Protein AF-A0A7U9N5Y5-F1 (afdb_monomer)

pLDDT: mean 90.61, std 17.22, range [22.59, 98.94]

Sequence (592 aa):
MSGLFRRDKYIHVKGASEEEKTSDKLKIISRLTEKKAGKREEKTEDKQVFVCPDCGRELSKADVVVNHYICTVCGSYFRIRTKNRIRMICDKGTFLPWFEEVESANPLNFPGYEEKLSDVKEKTGLHEGVSVGVGEICGEKVCIGVCDSRFLMGSMGHVVGEKIALAVERATKERLPVILFCCSGGARMQEGIISLMQMAKTSAALKRHSDAGLLYVTVLTDPTTGGVTASFAMLGDIILAEPGALIGFAGPRVIEQTIGQKLPKGFQRAEFQVEHGFADRVVERDELKNVLYQILKSHRISAENENFSQFTEEIKKFDPSELDKERQAKTALKSAWEKVKEARSINRPSALTYIDFIFDEFIEFHGDRGSGDDKAVVGGIAWLYGQPVTVIGIQKGNDADECAMRNYGMASPEGYRKALRLMKQAEKFHRPVICFINTSGAYPGMEAEEKGQGEAIARNLFEMSALTVPVLSIVIGEGGSGGALGLAVSNEVWMLENSTYSILSPEGFASILWKDGKRAQEAAEVMGITAEDLKRLSVIETIVPEYGSADASTVEDIAGFMKEHMVAFLRKFDGMDGAAIAQDRYERFRKY

Solvent-accessible surface area (backbone atoms only — not comparable to full-atom values): 30628 Å² total; per-residue (Å²): 134,86,75,82,87,86,86,82,92,85,87,91,88,91,83,88,62,75,69,57,62,54,53,51,52,53,52,50,54,51,53,56,54,57,70,70,68,70,81,79,81,87,72,94,66,83,84,52,74,39,68,40,90,86,79,65,48,79,37,54,45,68,56,28,59,76,48,64,40,29,40,94,82,81,64,48,71,56,85,67,55,56,72,57,50,47,63,68,47,31,40,91,90,47,65,45,79,48,74,80,83,67,72,84,80,68,86,63,69,44,85,67,48,67,60,52,50,52,53,40,27,68,77,64,76,41,93,55,28,45,51,35,26,42,23,20,37,93,79,45,65,30,30,39,34,36,36,22,49,82,36,75,34,13,27,32,26,55,55,44,23,48,51,51,24,54,48,40,46,50,21,46,77,69,71,32,35,37,39,36,38,34,20,15,73,9,57,24,69,71,43,43,70,53,13,56,52,23,34,59,49,29,39,53,29,49,49,55,27,47,75,71,52,46,55,37,36,20,36,40,30,65,40,23,17,27,50,45,43,75,22,61,51,68,67,31,83,44,27,36,20,31,69,74,14,41,43,39,57,70,57,70,69,60,50,29,69,72,73,73,48,85,76,64,89,62,68,42,17,29,64,42,33,27,58,41,3,68,21,28,38,72,43,55,74,84,51,40,45,57,54,52,36,53,54,50,52,41,51,52,54,26,70,72,45,87,43,64,59,72,53,76,44,84,81,68,82,65,74,82,49,72,68,38,53,48,35,41,72,69,45,73,89,71,53,51,45,54,24,50,56,50,26,65,36,53,66,32,66,39,30,66,56,50,45,66,69,52,36,44,82,70,44,71,50,37,25,37,68,78,72,19,38,36,60,10,40,46,34,32,45,29,23,50,47,68,28,54,30,29,39,37,21,24,28,22,41,68,48,75,66,48,15,61,68,11,51,51,9,24,34,44,27,37,17,40,39,24,51,44,51,53,51,52,51,21,44,58,42,55,20,40,37,42,30,32,32,25,14,74,20,48,42,92,44,73,68,22,57,78,66,33,33,70,56,30,34,52,49,26,44,56,53,42,46,63,37,48,38,60,30,42,17,31,29,61,13,26,24,10,28,66,42,30,45,41,61,49,57,33,65,38,33,33,24,27,52,48,15,33,48,35,83,56,52,34,42,56,48,14,35,68,77,70,70,36,45,87,43,20,58,66,33,30,65,72,67,54,28,37,34,66,44,26,42,74,70,62,72,31,77,43,72,41,67,33,49,66,50,61,26,90,92,28,46,67,60,38,29,36,52,50,50,43,50,50,53,56,56,31,51,70,51,44,83,55,52,40,65,54,46,13,46,55,27,45,54,66,63,68,78,113

Radius of gyration: 28.2 Å; Cα contacts (8 Å, |Δi|>4): 1177; chains: 1; bounding box: 76×89×84 Å

Foldseek 3Di:
DDDDDDDDDDDDDDDDDPVVVVVVVVVVVVVVVVVVPPDDDDDDDDQDWDADPPPRDIDGPVVCLVQLNAPPPPRDHDFDAPVSLCVLAFDPPFWDWPDLVDADDQQPPQPCVVVLQVVLCVVRVGRAQKIWTWGAQVNAIAIEMEGHCSHVFSAQALVSLVSLLVSLQVCLVVLHAYEYEATHPEHDPSRPVRSLVSQVSNQVSVVSSLVSLHFYEYEQAAEHEASRLVHDQQSGLAHEYEFFHQYYHDDQVVVCVVVVDHDDPCPRGRVNCQFFASHFYHDYSNCVSVVVVVVSLQLVLLQPDLAAQPFPADDDAADDDPLLVVLLVPFDDDFLVRLQVQLLDLQFDFQVLLCVLAWAPFDWTAHLNPTGGQLQKIWDWTAQNNHIATEIGRGCHNDDVSNVSNVSSADALTNLSVVVSSLVSCLSRQHEYEYEDRDLYHDPDPVSVVVPVVNSLVVLLVSLLQRLHAYEYEHRGEAHASRNVSRHLGLFYEYEQSHWHANHQLLVCCCPVVVDSVCSSVSSNPRLTGRVSCVVVVVGDYYQYQSNHRGPVRSNSSSSSVSNVVSVSRVVCTPPGSRVRSVSSNVSVVVD

Structure (mmCIF, N/CA/C/O backbone):
data_AF-A0A7U9N5Y5-F1
#
_entry.id   AF-A0A7U9N5Y5-F1
#
loop_
_atom_site.group_PDB
_atom_site.id
_atom_site.type_symbol
_atom_site.label_atom_id
_atom_site.label_alt_id
_atom_site.label_comp_id
_atom_site.label_asym_id
_atom_site.label_entity_id
_atom_site.label_seq_id
_atom_site.pdbx_PDB_ins_code
_atom_site.Cartn_x
_atom_site.Cartn_y
_atom_site.Cartn_z
_atom_site.occupancy
_atom_site.B_iso_or_equiv
_atom_site.auth_seq_id
_atom_site.auth_comp_id
_atom_site.auth_asym_id
_atom_site.auth_atom_id
_atom_site.pdbx_PDB_model_num
ATOM 1 N N . MET A 1 1 ? 15.002 67.380 -23.972 1.00 31.03 1 MET A N 1
ATOM 2 C CA . MET A 1 1 ? 15.871 67.216 -25.157 1.00 31.03 1 MET A CA 1
ATOM 3 C C . MET A 1 1 ? 16.507 65.849 -25.021 1.00 31.03 1 MET A C 1
ATOM 5 O O . MET A 1 1 ? 17.244 65.632 -24.078 1.00 31.03 1 MET A O 1
ATOM 9 N N . SER A 1 2 ? 15.891 64.848 -25.647 1.00 26.64 2 SER A N 1
ATOM 10 C CA . SER A 1 2 ? 16.194 64.393 -27.020 1.00 26.64 2 SER A CA 1
ATOM 11 C C . SER A 1 2 ? 17.309 63.352 -26.965 1.00 26.64 2 SER A C 1
ATOM 13 O O . SER A 1 2 ? 18.376 63.634 -26.450 1.00 26.64 2 SER A O 1
ATOM 15 N N . GLY A 1 3 ? 17.154 62.151 -27.481 1.00 25.88 3 GLY A N 1
ATOM 16 C CA . GLY A 1 3 ? 16.090 61.582 -28.287 1.00 25.88 3 GLY A CA 1
ATOM 17 C C . GLY A 1 3 ? 16.458 60.113 -28.456 1.00 25.88 3 GLY A C 1
ATOM 18 O O . GLY A 1 3 ? 17.630 59.761 -28.468 1.00 25.88 3 GLY A O 1
ATOM 19 N N . LEU A 1 4 ? 15.474 59.233 -28.343 1.00 24.41 4 LEU A N 1
ATOM 20 C CA . LEU A 1 4 ? 14.798 58.684 -29.515 1.00 24.41 4 LEU A CA 1
ATOM 21 C C . LEU A 1 4 ? 15.747 57.830 -30.361 1.00 24.41 4 LEU A C 1
ATOM 23 O O . LEU A 1 4 ? 16.574 58.349 -31.094 1.00 24.41 4 LEU A O 1
ATOM 27 N N . PHE A 1 5 ? 15.726 56.516 -30.149 1.00 28.12 5 PHE A N 1
ATOM 28 C CA . PHE A 1 5 ? 14.725 55.577 -30.683 1.00 28.12 5 PHE A CA 1
ATOM 29 C C . PHE A 1 5 ? 14.812 55.422 -32.198 1.00 28.12 5 PHE A C 1
ATOM 31 O O . PHE A 1 5 ? 14.856 56.416 -32.918 1.00 28.12 5 PHE A O 1
ATOM 38 N N . ARG A 1 6 ? 14.558 54.165 -32.596 1.00 29.00 6 ARG A N 1
ATOM 39 C CA . ARG A 1 6 ? 13.823 53.679 -33.781 1.00 29.00 6 ARG A CA 1
ATOM 40 C C . ARG A 1 6 ? 14.705 52.768 -34.638 1.00 29.00 6 ARG A C 1
ATOM 42 O O . ARG A 1 6 ? 15.821 53.143 -34.944 1.00 29.00 6 ARG A O 1
ATOM 49 N N . ARG A 1 7 ? 14.276 51.590 -35.097 1.00 25.89 7 ARG A N 1
ATOM 50 C CA . ARG A 1 7 ? 12.953 50.936 -35.279 1.00 25.89 7 ARG A CA 1
ATOM 51 C C . ARG A 1 7 ? 13.282 49.581 -35.975 1.00 25.89 7 ARG A C 1
ATOM 53 O O . ARG A 1 7 ? 14.352 49.497 -36.560 1.00 25.89 7 ARG A O 1
ATOM 60 N N . ASP A 1 8 ? 12.499 48.506 -36.031 1.00 25.14 8 ASP A N 1
ATOM 61 C CA . ASP A 1 8 ? 11.053 48.292 -35.931 1.00 25.14 8 ASP A CA 1
ATOM 62 C C . ASP A 1 8 ? 10.753 46.768 -36.085 1.00 25.14 8 ASP A C 1
ATOM 64 O O . ASP A 1 8 ? 11.479 46.113 -36.829 1.00 25.14 8 ASP A O 1
ATOM 68 N N . LYS A 1 9 ? 9.598 46.305 -35.545 1.00 22.59 9 LYS A N 1
ATOM 69 C CA . LYS A 1 9 ? 8.638 45.306 -36.129 1.00 22.59 9 LYS A CA 1
ATOM 70 C C . LYS A 1 9 ? 8.972 43.782 -36.071 1.00 22.59 9 LYS A C 1
ATOM 72 O O . LYS A 1 9 ? 10.044 43.407 -36.507 1.00 22.59 9 LYS A O 1
ATOM 77 N N . TYR A 1 10 ? 8.134 42.804 -35.645 1.00 24.23 10 TYR A N 1
ATOM 78 C CA . TYR A 1 10 ? 6.690 42.661 -35.302 1.00 24.23 10 TYR A CA 1
ATOM 79 C C . TYR A 1 10 ? 6.375 41.356 -34.458 1.00 24.23 10 TYR A C 1
ATOM 81 O O . TYR A 1 10 ? 6.919 40.311 -34.785 1.00 24.23 10 TYR A O 1
ATOM 89 N N . ILE A 1 11 ? 5.449 41.452 -33.459 1.00 23.39 11 ILE A N 1
ATOM 90 C CA . ILE A 1 11 ? 4.233 40.624 -33.059 1.00 23.39 11 ILE A CA 1
ATOM 91 C C . ILE A 1 11 ? 4.366 39.131 -32.582 1.00 23.39 11 ILE A C 1
ATOM 93 O O . ILE A 1 11 ? 4.711 38.283 -33.388 1.00 23.39 11 ILE A O 1
ATOM 97 N N . HIS A 1 12 ? 4.205 38.788 -31.270 1.00 27.28 12 HIS A N 1
ATOM 98 C CA . HIS A 1 12 ? 3.049 38.276 -30.424 1.00 27.28 12 HIS A CA 1
ATOM 99 C C . HIS A 1 12 ? 2.555 36.813 -30.671 1.00 27.28 12 HIS A C 1
ATOM 101 O O . HIS A 1 12 ? 2.405 36.445 -31.823 1.00 27.28 12 HIS A O 1
ATOM 107 N N . VAL A 1 13 ? 2.310 35.926 -29.664 1.00 24.86 13 VAL A N 1
ATOM 108 C CA . VAL A 1 13 ? 1.155 35.866 -28.706 1.00 24.86 13 VAL A CA 1
ATOM 109 C C . VAL A 1 13 ? 1.440 35.117 -27.361 1.00 24.86 13 VAL A C 1
ATOM 111 O O . VAL A 1 13 ? 1.801 33.950 -27.350 1.00 24.86 13 VAL A O 1
ATOM 114 N N . LYS A 1 14 ? 1.190 35.838 -26.250 1.00 25.45 14 LYS A N 1
ATOM 115 C CA . LYS A 1 14 ? 0.635 35.554 -24.889 1.00 25.45 14 LYS A CA 1
ATOM 116 C C . LYS A 1 14 ? 0.456 34.127 -24.294 1.00 25.45 14 LYS A C 1
ATOM 118 O O . LYS A 1 14 ? -0.315 33.333 -24.816 1.00 25.45 14 LYS A O 1
ATOM 123 N N . GLY A 1 15 ? 0.928 33.957 -23.045 1.00 28.14 15 GLY A N 1
ATOM 124 C CA . GLY A 1 15 ? 0.416 33.020 -22.022 1.00 28.14 15 GLY A CA 1
ATOM 125 C C . GLY A 1 15 ? 0.252 33.731 -20.661 1.00 28.14 15 GLY A C 1
ATOM 126 O O . GLY A 1 15 ? 1.100 34.544 -20.299 1.00 28.14 15 GLY A O 1
ATOM 127 N N . ALA A 1 16 ? -0.869 33.501 -19.969 1.00 28.83 16 ALA A N 1
ATOM 128 C CA . ALA A 1 16 ? -1.275 34.180 -18.728 1.00 28.83 16 ALA A CA 1
ATOM 129 C C . ALA A 1 16 ? -0.562 33.631 -17.473 1.00 28.83 16 ALA A C 1
ATOM 131 O O . ALA A 1 16 ? -0.310 32.430 -17.382 1.00 28.83 16 ALA A O 1
ATOM 132 N N . SER A 1 17 ? -0.256 34.511 -16.512 1.00 32.88 17 SER A N 1
ATOM 133 C CA . SER A 1 17 ? 0.452 34.215 -15.257 1.00 32.88 17 SER A CA 1
ATOM 134 C C . SER A 1 17 ? -0.476 33.720 -14.134 1.00 32.88 17 SER A C 1
ATOM 136 O O . SER A 1 17 ? -1.670 34.012 -14.092 1.00 32.88 17 SER A O 1
ATOM 138 N N . GLU A 1 18 ? 0.102 32.966 -13.194 1.00 32.84 18 GLU A N 1
ATOM 139 C CA . GLU A 1 18 ? -0.551 32.245 -12.084 1.00 32.84 18 GLU A CA 1
ATOM 140 C C . GLU A 1 18 ? -1.380 33.111 -11.111 1.00 32.84 18 GLU A C 1
ATOM 142 O O . GLU A 1 18 ? -2.239 32.595 -10.387 1.00 32.84 18 GLU A O 1
ATOM 147 N N . GLU A 1 19 ? -1.212 34.434 -11.132 1.00 31.64 19 GLU A N 1
ATOM 148 C CA . GLU A 1 19 ? -2.020 35.365 -10.336 1.00 31.64 19 GLU A CA 1
ATOM 149 C C . GLU A 1 19 ? -3.493 35.416 -10.795 1.00 31.64 19 GLU A C 1
ATOM 151 O O . GLU A 1 19 ? -4.394 35.562 -9.962 1.00 31.64 19 GLU A O 1
ATOM 156 N N . GLU A 1 20 ? -3.784 35.192 -12.086 1.00 32.84 20 GLU A N 1
ATOM 157 C CA . GLU A 1 20 ? -5.169 35.162 -12.589 1.00 32.84 20 GLU A CA 1
ATOM 158 C C . GLU A 1 20 ? -5.929 33.899 -12.141 1.00 32.84 20 GLU A C 1
ATOM 160 O O . GLU A 1 20 ? -7.105 33.984 -11.776 1.00 32.84 20 GLU A O 1
ATOM 165 N N . LYS A 1 21 ? -5.257 32.740 -12.031 1.00 34.09 21 LYS A N 1
ATOM 166 C CA . LYS A 1 21 ? -5.884 31.477 -11.577 1.00 34.09 21 LYS A CA 1
ATOM 167 C C . LYS A 1 21 ? -6.284 31.507 -10.096 1.00 34.09 21 LYS A C 1
ATOM 169 O O . LYS A 1 21 ? -7.259 30.863 -9.699 1.00 34.09 21 LYS A O 1
ATOM 174 N N . THR A 1 22 ? -5.563 32.276 -9.283 1.00 38.31 22 THR A N 1
ATOM 175 C CA . THR A 1 22 ? -5.838 32.427 -7.844 1.00 38.31 22 THR A CA 1
ATOM 176 C C . THR A 1 22 ? -7.002 33.397 -7.603 1.00 38.31 22 THR A C 1
ATOM 178 O O . THR A 1 22 ? -7.875 33.139 -6.771 1.00 38.31 22 THR A O 1
ATOM 181 N N . SER A 1 23 ? -7.080 34.462 -8.409 1.00 38.50 23 SER A N 1
ATOM 182 C CA . SER A 1 23 ? -8.182 35.437 -8.428 1.00 38.50 23 SER A CA 1
ATOM 183 C C . SER A 1 23 ? -9.522 34.806 -8.829 1.00 38.50 23 SER A C 1
ATOM 185 O O . SER A 1 23 ? -10.548 35.065 -8.192 1.00 38.50 23 SER A O 1
ATOM 187 N N . ASP A 1 24 ? -9.523 33.913 -9.823 1.00 38.28 24 ASP A N 1
ATOM 188 C CA . ASP A 1 24 ? -10.751 33.253 -10.277 1.00 38.28 24 ASP A CA 1
ATOM 189 C C . ASP A 1 24 ? -11.239 32.156 -9.316 1.00 38.28 24 ASP A C 1
ATOM 191 O O . ASP A 1 24 ? -12.446 32.050 -9.088 1.00 38.28 24 ASP A O 1
ATOM 195 N N . LYS A 1 25 ? -10.342 31.423 -8.632 1.00 42.25 25 LYS A N 1
ATOM 196 C CA . LYS A 1 25 ? -10.732 30.511 -7.533 1.00 42.25 25 LYS A CA 1
ATOM 197 C C . LYS A 1 25 ? -11.359 31.263 -6.352 1.00 42.25 25 LYS A C 1
ATOM 199 O O . LYS A 1 25 ? -12.381 30.820 -5.827 1.00 42.25 25 LYS A O 1
ATOM 204 N N . LEU A 1 26 ? -10.818 32.424 -5.976 1.00 39.44 26 LEU A N 1
ATOM 205 C CA . LEU A 1 26 ? -11.378 33.268 -4.909 1.00 39.44 26 LEU A CA 1
ATOM 206 C C . LEU A 1 26 ? -12.756 33.845 -5.277 1.00 39.44 26 LEU A C 1
ATOM 208 O O . LEU A 1 26 ? -13.650 33.870 -4.430 1.00 39.44 26 LEU A O 1
ATOM 212 N N . LYS A 1 27 ? -12.978 34.224 -6.544 1.00 37.28 27 LYS A N 1
ATOM 213 C CA . LYS A 1 27 ? -14.291 34.687 -7.040 1.00 37.28 27 LYS A CA 1
ATOM 214 C C . LYS A 1 27 ? -15.329 33.567 -7.161 1.00 37.28 27 LYS A C 1
ATOM 216 O O . LYS A 1 27 ? -16.526 33.819 -7.017 1.00 37.28 27 LYS A O 1
ATOM 221 N N . ILE A 1 28 ? -14.905 32.329 -7.419 1.00 42.56 28 ILE A N 1
ATOM 222 C CA . ILE A 1 28 ? -15.796 31.158 -7.428 1.00 42.56 28 ILE A CA 1
ATOM 223 C C . ILE A 1 28 ? -16.210 30.796 -5.994 1.00 42.56 28 ILE A C 1
ATOM 225 O O . ILE A 1 28 ? -17.393 30.558 -5.747 1.00 42.56 28 ILE A O 1
ATOM 229 N N . ILE A 1 29 ? -15.280 30.847 -5.034 1.00 41.47 29 ILE A N 1
ATOM 230 C CA . ILE A 1 29 ? -15.572 30.634 -3.606 1.00 41.47 29 ILE A CA 1
ATOM 231 C C . ILE A 1 29 ? -16.494 31.738 -3.066 1.00 41.47 29 ILE A C 1
ATOM 233 O O . ILE A 1 29 ? -17.448 31.426 -2.347 1.00 41.47 29 ILE A O 1
ATOM 237 N N . SER A 1 30 ? -16.293 33.003 -3.462 1.00 35.84 30 SER A N 1
ATOM 238 C CA . SER A 1 30 ? -17.168 34.115 -3.056 1.00 35.84 30 SER A CA 1
ATOM 239 C C . SER A 1 30 ? -18.582 33.995 -3.649 1.00 35.84 30 SER A C 1
ATOM 241 O O . SER A 1 30 ? -19.574 34.190 -2.952 1.00 35.84 30 SER A O 1
ATOM 243 N N . ARG A 1 31 ? -18.715 33.561 -4.912 1.00 38.44 31 ARG A N 1
ATOM 244 C CA . ARG A 1 31 ? -20.030 33.323 -5.542 1.00 38.44 31 ARG A CA 1
ATOM 245 C C . ARG A 1 31 ? -20.761 32.097 -4.986 1.00 38.44 31 ARG A C 1
ATOM 247 O O . ARG A 1 31 ? -21.992 32.092 -4.950 1.00 38.44 31 ARG A O 1
ATOM 254 N N . LEU A 1 32 ? -20.038 31.063 -4.543 1.00 38.84 32 LEU A N 1
ATOM 255 C CA . LEU A 1 32 ? -20.618 29.885 -3.880 1.00 38.84 32 LEU A CA 1
ATOM 256 C C . LEU A 1 32 ? -21.044 30.175 -2.433 1.00 38.84 32 LEU A C 1
ATOM 258 O O . LEU A 1 32 ? -22.032 29.604 -1.964 1.00 38.84 32 LEU A O 1
ATOM 262 N N . THR A 1 33 ? -20.347 31.082 -1.743 1.00 38.88 33 THR A N 1
ATOM 263 C CA . THR A 1 33 ? -20.732 31.554 -0.403 1.00 38.88 33 THR A CA 1
ATOM 264 C C . THR A 1 33 ? -21.925 32.512 -0.455 1.00 38.88 33 THR A C 1
ATOM 266 O O . THR A 1 33 ? -22.843 32.365 0.350 1.00 38.88 33 THR A O 1
ATOM 269 N N . GLU A 1 34 ? -22.015 33.389 -1.460 1.00 32.69 34 GLU A N 1
ATOM 270 C CA . GLU A 1 34 ? -23.173 34.280 -1.644 1.00 32.69 34 GLU A CA 1
ATOM 271 C C . GLU A 1 34 ? -24.448 33.537 -2.089 1.00 32.69 34 GLU A C 1
ATOM 273 O O . GLU A 1 34 ? -25.539 33.849 -1.609 1.00 32.69 34 GLU A O 1
ATOM 278 N N . LYS A 1 35 ? -24.350 32.484 -2.920 1.00 35.03 35 LYS A N 1
ATOM 279 C CA . LYS A 1 35 ? -25.525 31.670 -3.310 1.00 35.03 35 LYS A CA 1
ATOM 280 C C . LYS A 1 35 ? -26.106 30.812 -2.176 1.00 35.03 35 LYS A C 1
ATOM 282 O O . LYS A 1 35 ? -27.268 30.423 -2.267 1.00 35.03 35 LYS A O 1
ATOM 287 N N . LYS A 1 36 ? -25.349 30.533 -1.106 1.00 37.44 36 LYS A N 1
ATOM 288 C CA . LYS A 1 36 ? -25.849 29.828 0.095 1.00 37.44 36 LYS A CA 1
ATOM 289 C C . LYS A 1 36 ? -26.470 30.761 1.147 1.00 37.44 36 LYS A C 1
ATOM 291 O O . LYS A 1 36 ? -27.064 30.263 2.099 1.00 37.44 36 LYS A O 1
ATOM 296 N N . ALA A 1 37 ? -26.401 32.082 0.963 1.00 32.34 37 ALA A N 1
ATOM 297 C CA . ALA A 1 37 ? -26.929 33.083 1.898 1.00 32.34 37 ALA A CA 1
ATOM 298 C C . ALA A 1 37 ? -28.386 33.525 1.610 1.00 32.34 37 ALA A C 1
ATOM 300 O O . ALA A 1 37 ? -28.867 34.516 2.159 1.00 32.34 37 ALA A O 1
ATOM 301 N N . GLY A 1 38 ? -29.123 32.802 0.759 1.00 29.00 38 GLY A N 1
ATOM 302 C CA . GLY A 1 38 ? -30.527 33.088 0.453 1.00 29.00 38 GLY A CA 1
ATOM 303 C C . GLY A 1 38 ? -31.503 32.474 1.464 1.00 29.00 38 GLY A C 1
ATOM 304 O O . GLY A 1 38 ? -31.807 31.292 1.366 1.00 29.00 38 GLY A O 1
ATOM 305 N N . LYS A 1 39 ? -31.997 33.303 2.399 1.00 33.97 39 LYS A N 1
ATOM 306 C CA . LYS A 1 39 ? -33.175 33.128 3.285 1.00 33.97 39 LYS A CA 1
ATOM 307 C C . LYS A 1 39 ? -33.413 31.712 3.848 1.00 33.97 39 LYS A C 1
ATOM 309 O O . LYS A 1 39 ? -34.214 30.945 3.322 1.00 33.97 39 LYS A O 1
ATOM 314 N N . ARG A 1 40 ? -32.825 31.425 5.015 1.00 34.84 40 ARG A N 1
ATOM 315 C CA . ARG A 1 40 ? -33.391 30.452 5.966 1.00 34.84 40 ARG A CA 1
ATOM 316 C C . ARG A 1 40 ? -34.215 31.208 7.000 1.00 34.84 40 ARG A C 1
ATOM 318 O O . ARG A 1 40 ? -33.679 32.049 7.712 1.00 34.84 40 ARG A O 1
ATOM 325 N N . GLU A 1 41 ? -35.510 30.920 7.029 1.00 30.22 41 GLU A N 1
ATOM 326 C CA . GLU A 1 41 ? -36.427 31.366 8.076 1.00 30.22 41 GLU A CA 1
ATOM 327 C C . GLU A 1 41 ? -35.907 30.914 9.446 1.00 30.22 41 GLU A C 1
ATOM 329 O O . GLU A 1 41 ? -35.553 29.747 9.640 1.00 30.22 41 GLU A O 1
ATOM 334 N N . GLU A 1 42 ? -35.830 31.861 10.381 1.00 33.59 42 GLU A N 1
ATOM 335 C CA . GLU A 1 42 ? -35.424 31.642 11.765 1.00 33.59 42 GLU A CA 1
ATOM 336 C C . GLU A 1 42 ? -36.434 30.728 12.466 1.00 33.59 42 GLU A C 1
ATOM 338 O O . GLU A 1 42 ? -37.456 31.167 12.991 1.00 33.59 42 GLU A O 1
ATOM 343 N N . LYS A 1 43 ? -36.127 29.431 12.509 1.00 31.42 43 LYS A N 1
ATOM 344 C CA . LYS A 1 43 ? -36.600 28.575 13.592 1.00 31.42 43 LYS A CA 1
ATOM 345 C C . LYS A 1 43 ? -35.602 28.686 14.733 1.00 31.42 43 LYS A C 1
ATOM 347 O O . LYS A 1 43 ? -34.437 28.323 14.600 1.00 31.42 43 LYS A O 1
ATOM 352 N N . THR A 1 44 ? -36.085 29.228 15.841 1.00 40.19 44 THR A N 1
ATOM 353 C CA . THR A 1 44 ? -35.443 29.245 17.153 1.00 40.19 44 THR A CA 1
ATOM 354 C C . THR A 1 44 ? -35.135 27.815 17.595 1.00 40.19 44 THR A C 1
ATOM 356 O O . THR A 1 44 ? -35.973 27.157 18.207 1.00 40.19 44 THR A O 1
ATOM 359 N N . GLU A 1 45 ? -33.946 27.319 17.258 1.00 42.22 45 GLU A N 1
ATOM 360 C CA . GLU A 1 45 ? -33.391 26.091 17.818 1.00 42.22 45 GLU A CA 1
ATOM 361 C C . GLU A 1 45 ? -32.274 26.446 18.802 1.00 42.22 45 GLU A C 1
ATOM 363 O O . GLU A 1 45 ? -31.343 27.195 18.503 1.00 42.22 45 GLU A O 1
ATOM 368 N N . ASP A 1 46 ? -32.444 25.920 20.008 1.00 43.75 46 ASP A N 1
ATOM 369 C CA . ASP A 1 46 ? -31.591 25.992 21.188 1.00 43.75 46 ASP A CA 1
ATOM 370 C C . ASP A 1 46 ? -30.089 25.984 20.824 1.00 43.75 46 ASP A C 1
ATOM 372 O O . ASP A 1 46 ? -29.545 24.967 20.377 1.00 43.75 46 ASP A O 1
ATOM 376 N N . LYS A 1 47 ? -29.400 27.130 20.965 1.00 57.78 47 LYS A N 1
ATOM 377 C CA . LYS A 1 47 ? -27.973 27.278 20.618 1.00 57.78 47 LYS A CA 1
ATOM 378 C C . LYS A 1 47 ? -27.106 26.537 21.639 1.00 57.78 47 LYS A C 1
ATOM 380 O O . LYS A 1 47 ? -26.497 27.140 22.516 1.00 57.78 47 LYS A O 1
ATOM 385 N N . GLN A 1 48 ? -27.039 25.212 21.528 1.00 77.69 48 GLN A N 1
ATOM 386 C CA . GLN A 1 48 ? -26.106 24.402 22.305 1.00 77.69 48 GLN A CA 1
ATOM 387 C C . GLN A 1 48 ? -24.669 24.735 21.886 1.00 77.69 48 GLN A C 1
ATOM 389 O O . GLN A 1 48 ? -24.270 24.508 20.741 1.00 77.69 48 GLN A O 1
ATOM 394 N N . VAL A 1 49 ? -23.902 25.266 22.836 1.00 85.69 49 VAL A N 1
ATOM 395 C CA . VAL A 1 49 ? -22.501 25.658 22.662 1.00 85.69 49 VAL A CA 1
ATOM 396 C C . VAL A 1 49 ? -21.579 24.477 22.987 1.00 85.69 49 VAL A C 1
ATOM 398 O O . VAL A 1 49 ? -21.818 23.718 23.925 1.00 85.69 49 VAL A O 1
ATOM 401 N N . PHE A 1 50 ? -20.525 24.305 22.193 1.00 87.69 50 PHE A N 1
ATOM 402 C CA . PHE A 1 50 ? -19.448 23.338 22.384 1.00 87.69 50 PHE A CA 1
ATOM 403 C C . PHE A 1 50 ? -18.120 24.086 22.520 1.00 87.69 50 PHE A C 1
ATOM 405 O O . PHE A 1 50 ? -17.767 24.869 21.645 1.00 87.69 50 PHE A O 1
ATOM 412 N N . VAL A 1 51 ? -17.360 23.836 23.584 1.00 90.94 51 VAL A N 1
ATOM 413 C CA . VAL A 1 51 ? -16.051 24.474 23.788 1.00 90.94 51 VAL A CA 1
ATOM 414 C C . VAL A 1 51 ? -14.951 23.578 23.229 1.00 90.94 51 VAL A C 1
ATOM 416 O O . VAL A 1 51 ? -14.849 22.409 23.601 1.00 90.94 51 VAL A O 1
ATOM 419 N N . CYS A 1 52 ? -14.118 24.124 22.342 1.00 91.94 52 CYS A N 1
ATOM 420 C CA . CYS A 1 52 ? -12.960 23.416 21.808 1.00 91.94 52 CYS A CA 1
ATOM 421 C C . CYS A 1 52 ? -11.937 23.123 22.927 1.00 91.94 52 CYS A C 1
ATOM 423 O O . CYS A 1 52 ? -11.449 24.075 23.537 1.00 91.94 52 CYS A O 1
ATOM 425 N N . PRO A 1 53 ? -11.549 21.853 23.164 1.00 90.06 53 PRO A N 1
ATOM 426 C CA . PRO A 1 53 ? -10.566 21.512 24.197 1.00 90.06 53 PRO A CA 1
ATOM 427 C C . PRO A 1 53 ? -9.171 22.107 23.961 1.00 90.06 53 PRO A C 1
ATOM 429 O O . PRO A 1 53 ? -8.444 22.338 24.922 1.00 90.06 53 PRO A O 1
ATOM 432 N N . ASP A 1 54 ? -8.816 22.372 22.701 1.00 90.62 54 ASP A N 1
ATOM 433 C CA . ASP A 1 54 ? -7.460 22.788 22.332 1.00 90.62 54 ASP A CA 1
ATOM 434 C C . ASP A 1 54 ? -7.294 24.310 22.283 1.00 90.62 54 ASP A C 1
ATOM 436 O O . ASP A 1 54 ? -6.281 24.833 22.738 1.00 90.62 54 ASP A O 1
ATOM 440 N N . CYS A 1 55 ? -8.271 25.042 21.732 1.00 93.12 55 CYS A N 1
ATOM 441 C CA . CYS A 1 55 ? -8.188 26.503 21.596 1.00 93.12 55 CYS A CA 1
ATOM 442 C C . CYS A 1 55 ? -9.127 27.280 22.529 1.00 93.12 55 CYS A C 1
ATOM 444 O O . CYS A 1 55 ? -9.092 28.510 22.530 1.00 93.12 55 CYS A O 1
ATOM 446 N N . GLY A 1 56 ? -9.989 26.592 23.285 1.00 92.19 56 GLY A N 1
ATOM 447 C CA . GLY A 1 56 ? -10.903 27.192 24.261 1.00 92.19 56 GLY A CA 1
ATOM 448 C C . GLY A 1 56 ? -12.061 28.001 23.671 1.00 92.19 56 GLY A C 1
ATOM 449 O O . GLY A 1 56 ? -12.846 28.567 24.424 1.00 92.19 56 GLY A O 1
ATOM 450 N N . ARG A 1 57 ? -12.192 28.081 22.340 1.00 93.12 57 ARG A N 1
ATOM 451 C CA . ARG A 1 57 ? -13.269 28.850 21.700 1.00 93.12 57 ARG A CA 1
ATOM 452 C C . ARG A 1 57 ? -14.604 28.116 21.753 1.00 93.12 57 ARG A C 1
ATOM 454 O O . ARG A 1 57 ? -14.665 26.896 21.594 1.00 93.12 57 ARG A O 1
ATOM 461 N N . GLU A 1 58 ? -15.663 28.898 21.915 1.00 93.50 58 GLU A N 1
ATOM 462 C CA . GLU A 1 58 ? -17.050 28.456 21.827 1.00 93.50 58 GLU A CA 1
ATOM 463 C C . GLU A 1 58 ? -17.472 28.281 20.365 1.00 93.50 58 GLU A C 1
ATOM 465 O O . GLU A 1 58 ? -17.316 29.178 19.537 1.00 93.50 58 GLU A O 1
ATOM 470 N N . LEU A 1 59 ? -18.005 27.106 20.052 1.00 90.81 59 LEU A N 1
ATOM 471 C CA . LEU A 1 59 ? -18.481 26.704 18.737 1.00 90.81 59 LEU A CA 1
ATOM 472 C C . LEU A 1 59 ? -19.959 26.327 18.829 1.00 90.81 59 LEU A C 1
ATOM 474 O O . LEU A 1 59 ? -20.410 25.755 19.822 1.00 90.81 59 LEU A O 1
ATOM 478 N N . SER A 1 60 ? -20.717 26.577 17.767 1.00 92.44 60 SER A N 1
ATOM 479 C CA . SER A 1 60 ? -22.064 26.020 17.640 1.00 92.44 60 SER A CA 1
ATOM 480 C C . SER A 1 60 ? -21.983 24.503 17.475 1.00 92.44 60 SER A C 1
ATOM 482 O O . SER A 1 60 ? -21.243 23.997 16.629 1.00 92.44 60 SER A O 1
ATOM 484 N N . LYS A 1 61 ? -22.783 23.748 18.235 1.00 87.56 61 LYS A N 1
ATOM 485 C CA . LYS A 1 61 ? -22.850 22.288 18.083 1.00 87.56 61 LYS A CA 1
ATOM 486 C C . LYS A 1 61 ? -23.302 21.866 16.680 1.00 87.56 61 LYS A C 1
ATOM 488 O O . LYS A 1 61 ? -22.841 20.835 16.196 1.00 87.56 61 LYS A O 1
ATOM 493 N N . ALA A 1 62 ? -24.170 22.641 16.027 1.00 89.25 62 ALA A N 1
ATOM 494 C CA . ALA A 1 62 ? -24.593 22.370 14.653 1.00 89.25 62 ALA A CA 1
ATOM 495 C C . ALA A 1 62 ? -23.410 22.479 13.679 1.00 89.25 62 ALA A C 1
ATOM 497 O O . ALA A 1 62 ? -23.201 21.572 12.874 1.00 89.25 62 ALA A O 1
ATOM 498 N N . ASP A 1 63 ? -22.589 23.519 13.829 1.00 88.19 63 ASP A N 1
ATOM 499 C CA . ASP A 1 63 ? -21.414 23.742 12.982 1.00 88.19 63 ASP A CA 1
ATOM 500 C C . ASP A 1 63 ? -20.367 22.651 13.198 1.00 88.19 63 ASP A C 1
ATOM 502 O O . ASP A 1 63 ? -19.808 22.140 12.235 1.00 88.19 63 ASP A O 1
ATOM 506 N N . VAL A 1 64 ? -20.159 22.213 14.445 1.00 89.25 64 VAL A N 1
ATOM 507 C CA . VAL A 1 64 ? -19.262 21.088 14.753 1.00 89.25 64 VAL A CA 1
ATOM 508 C C . VAL A 1 64 ? -19.736 19.797 14.081 1.00 89.25 64 VAL A C 1
ATOM 510 O O . VAL A 1 64 ? -18.914 19.041 13.579 1.00 89.25 64 VAL A O 1
ATOM 513 N N . VAL A 1 65 ? -21.045 19.524 14.045 1.00 88.81 65 VAL A N 1
ATOM 514 C CA . VAL A 1 65 ? -21.584 18.324 13.378 1.00 88.81 65 VAL A CA 1
ATOM 515 C C . VAL A 1 65 ? -21.422 18.409 11.862 1.00 88.81 65 VAL A C 1
ATOM 517 O O . VAL A 1 65 ? -21.020 17.423 11.249 1.00 88.81 65 VAL A O 1
ATOM 520 N N . VAL A 1 66 ? -21.725 19.567 11.269 1.00 89.81 66 VAL A N 1
ATOM 521 C CA . VAL A 1 66 ? -21.575 19.802 9.823 1.00 89.81 66 VAL A CA 1
ATOM 522 C C . VAL A 1 66 ? -20.104 19.747 9.410 1.00 89.81 66 VAL A C 1
ATOM 524 O O . VAL A 1 66 ? -19.792 19.194 8.365 1.00 89.81 66 VAL A O 1
ATOM 527 N N . ASN A 1 67 ? -19.198 20.239 10.253 1.00 91.06 67 ASN A N 1
ATOM 528 C CA . ASN A 1 67 ? -17.755 20.204 10.034 1.00 91.06 67 ASN A CA 1
ATOM 529 C C . ASN A 1 67 ? -17.106 18.901 10.539 1.00 91.06 67 ASN A C 1
ATOM 531 O O . ASN A 1 67 ? -15.965 18.907 10.989 1.00 91.06 67 ASN A O 1
ATOM 535 N N . HIS A 1 68 ? -17.848 17.787 10.558 1.00 92.31 68 HIS A N 1
ATOM 536 C CA . HIS A 1 68 ? -17.338 16.449 10.892 1.00 92.31 68 HIS A CA 1
ATOM 537 C C . HIS A 1 68 ? -16.554 16.359 12.220 1.00 92.31 68 HIS A C 1
ATOM 539 O O . HIS A 1 68 ? -15.595 15.601 12.368 1.00 92.31 68 HIS A O 1
ATOM 545 N N . TYR A 1 69 ? -16.990 17.105 13.233 1.00 93.56 69 TYR A N 1
ATOM 546 C CA . TYR A 1 69 ? -16.351 17.206 14.547 1.00 93.56 69 TYR A CA 1
ATOM 547 C C . TYR A 1 69 ? -14.905 17.720 14.495 1.00 93.56 69 TYR A C 1
ATOM 549 O O . TYR A 1 69 ? -14.072 17.321 15.310 1.00 93.56 69 TYR A O 1
ATOM 557 N N . ILE A 1 70 ? -14.621 18.601 13.539 1.00 92.69 70 ILE A N 1
ATOM 558 C CA . ILE A 1 70 ? -13.367 19.340 13.412 1.00 92.69 70 ILE A CA 1
ATOM 559 C C . ILE A 1 70 ? -13.618 20.777 13.879 1.00 92.69 70 ILE A C 1
ATOM 561 O O . ILE A 1 70 ? -14.643 21.388 13.560 1.00 92.69 70 ILE A O 1
ATOM 565 N N . CYS A 1 71 ? -12.692 21.336 14.653 1.00 91.81 71 CYS A N 1
ATOM 566 C CA . CYS A 1 71 ? -12.759 22.725 15.081 1.00 91.81 71 CYS A CA 1
ATOM 567 C C . CYS A 1 71 ? -12.707 23.659 13.868 1.00 91.81 71 CYS A C 1
ATOM 569 O O . CYS A 1 71 ? -11.692 23.712 13.179 1.00 91.81 71 CYS A O 1
ATOM 571 N N . THR A 1 72 ? -13.747 24.469 13.661 1.00 91.69 72 THR A N 1
ATOM 572 C CA . THR A 1 72 ? -13.807 25.454 12.564 1.00 91.69 72 THR A CA 1
ATOM 573 C C . THR A 1 72 ? -12.795 26.592 12.707 1.00 91.69 72 THR A C 1
ATOM 575 O O . THR A 1 72 ? -12.654 27.405 11.799 1.00 91.69 72 THR A O 1
ATOM 578 N N . VAL A 1 73 ? -12.096 26.670 13.845 1.00 92.19 73 VAL A N 1
ATOM 579 C CA . VAL A 1 73 ? -11.134 27.736 14.124 1.00 92.19 73 VAL A CA 1
ATOM 580 C C . VAL A 1 73 ? -9.687 27.260 14.128 1.00 92.19 73 VAL A C 1
ATOM 582 O O . VAL A 1 73 ? -8.843 27.910 13.524 1.00 92.19 73 VAL A O 1
ATOM 585 N N . CYS A 1 74 ? -9.375 26.172 14.837 1.00 92.19 74 CYS A N 1
ATOM 586 C CA . CYS A 1 74 ? -7.997 25.678 14.948 1.00 92.19 74 CYS A CA 1
ATOM 587 C C . CYS A 1 74 ? -7.732 24.376 14.184 1.00 92.19 74 CYS A C 1
ATOM 589 O O . CYS A 1 74 ? -6.608 23.891 14.231 1.00 92.19 74 CYS A O 1
ATOM 591 N N . GLY A 1 75 ? -8.739 23.780 13.535 1.00 91.81 75 GLY A N 1
ATOM 592 C CA . GLY A 1 75 ? -8.585 22.519 12.800 1.00 91.81 75 GLY A CA 1
ATOM 593 C C . GLY A 1 75 ? -8.420 21.269 13.675 1.00 91.81 75 GLY A C 1
ATOM 594 O O . GLY A 1 75 ? -8.218 20.186 13.144 1.00 91.81 75 GLY A O 1
ATOM 595 N N . SER A 1 76 ? -8.515 21.385 15.005 1.00 91.56 76 SER A N 1
ATOM 596 C CA . SER A 1 76 ? -8.414 20.237 15.919 1.00 91.56 76 SER A CA 1
ATOM 597 C C . SER A 1 76 ? -9.526 19.207 15.697 1.00 91.56 76 SER A C 1
ATOM 599 O O . SER A 1 76 ? -10.702 19.560 15.574 1.00 91.56 76 SER A O 1
ATOM 601 N N . TYR A 1 77 ? -9.148 17.929 15.704 1.00 94.00 77 TYR A N 1
ATOM 602 C CA . TYR A 1 77 ? -10.044 16.790 15.548 1.00 94.00 77 TYR A CA 1
ATOM 603 C C . TYR A 1 77 ? -10.608 16.363 16.907 1.00 94.00 77 TYR A C 1
ATOM 605 O O . TYR A 1 77 ? -9.898 15.842 17.766 1.00 94.00 77 TYR A O 1
ATOM 613 N N . PHE A 1 78 ? -11.916 16.532 17.114 1.00 93.12 78 PHE A N 1
ATOM 614 C CA . PHE A 1 78 ? -12.550 16.143 18.377 1.00 93.12 78 PHE A CA 1
ATOM 615 C C . PHE A 1 78 ? -12.806 14.646 18.443 1.00 93.12 78 PHE A C 1
ATOM 617 O O . PHE A 1 78 ? -13.128 14.017 17.435 1.00 93.12 78 PHE A O 1
ATOM 624 N N . ARG A 1 79 ? -12.766 14.075 19.649 1.00 92.00 79 ARG A N 1
ATOM 625 C CA . ARG A 1 79 ? -13.191 12.689 19.867 1.00 92.00 79 ARG A CA 1
ATOM 626 C C . ARG A 1 79 ? -14.688 12.543 19.602 1.00 92.00 79 ARG A C 1
ATOM 628 O O . ARG A 1 79 ? -15.503 13.336 20.078 1.00 92.00 79 ARG A O 1
ATOM 635 N N . ILE A 1 80 ? -15.046 11.511 18.845 1.00 91.75 80 ILE A N 1
ATOM 636 C CA . ILE A 1 80 ? -16.412 11.281 18.372 1.00 91.75 80 ILE A CA 1
ATOM 637 C C . ILE A 1 80 ? -17.062 10.164 19.194 1.00 91.75 80 ILE A C 1
ATOM 639 O O . ILE A 1 80 ? -16.447 9.143 19.478 1.00 91.75 80 ILE A O 1
ATOM 643 N N . ARG A 1 81 ? -18.337 10.351 19.553 1.00 94.06 81 ARG A N 1
ATOM 644 C CA . ARG A 1 81 ? -19.167 9.315 20.191 1.00 94.06 81 ARG A CA 1
ATOM 645 C C . ARG A 1 81 ? -19.465 8.184 19.206 1.00 94.06 81 ARG A C 1
ATOM 647 O O . ARG A 1 81 ? -19.800 8.489 18.062 1.00 94.06 81 ARG A O 1
ATOM 654 N N . THR A 1 82 ? -19.533 6.932 19.658 1.00 94.94 82 THR A N 1
ATOM 655 C CA . THR A 1 82 ? -19.867 5.769 18.804 1.00 94.94 82 THR A CA 1
ATOM 656 C C . THR A 1 82 ? -21.036 6.017 17.843 1.00 94.94 82 THR A C 1
ATOM 658 O O . THR A 1 82 ? -20.890 5.865 16.634 1.00 94.94 82 THR A O 1
ATOM 661 N N . LYS A 1 83 ? -22.182 6.500 18.348 1.00 94.88 83 LYS A N 1
ATOM 662 C CA . LYS A 1 83 ? -23.384 6.762 17.527 1.00 94.88 83 LYS A CA 1
ATOM 663 C C . LYS A 1 83 ? -23.140 7.785 16.410 1.00 94.88 83 LYS A C 1
ATOM 665 O O . LYS A 1 83 ? -23.695 7.661 15.323 1.00 94.88 83 LYS A O 1
ATOM 670 N N . ASN A 1 84 ? -22.308 8.792 16.673 1.00 95.38 84 ASN A N 1
ATOM 671 C CA . ASN A 1 84 ? -21.965 9.808 15.683 1.00 95.38 84 ASN A CA 1
ATOM 672 C C . ASN A 1 84 ? -21.020 9.234 14.622 1.00 95.38 84 ASN A C 1
ATOM 674 O O . ASN A 1 84 ? -21.235 9.500 13.445 1.00 95.38 84 ASN A O 1
ATOM 678 N N . ARG A 1 85 ? -20.038 8.410 15.024 1.00 96.56 85 ARG A N 1
ATOM 679 C CA . ARG A 1 85 ? -19.147 7.709 14.088 1.00 96.56 85 ARG A CA 1
ATOM 680 C C . ARG A 1 85 ? -19.940 6.797 13.158 1.00 96.56 85 ARG A C 1
ATOM 682 O O . ARG A 1 85 ? -19.790 6.900 11.948 1.00 96.56 85 ARG A O 1
ATOM 689 N N . ILE A 1 86 ? -20.827 5.974 13.718 1.00 97.19 86 ILE A N 1
ATOM 690 C CA . ILE A 1 86 ? -21.721 5.099 12.950 1.00 97.19 86 ILE A CA 1
ATOM 691 C C . ILE A 1 86 ? -22.534 5.927 11.950 1.00 97.19 86 ILE A C 1
ATOM 693 O O . ILE A 1 86 ? -22.546 5.605 10.773 1.00 97.19 86 ILE A O 1
ATOM 697 N N . ARG A 1 87 ? -23.138 7.045 12.374 1.00 96.50 87 ARG A N 1
ATOM 698 C CA . ARG A 1 87 ? -23.916 7.920 11.478 1.00 96.50 87 ARG A CA 1
ATOM 699 C C . ARG A 1 87 ? -23.087 8.571 10.364 1.00 96.50 87 ARG A C 1
ATOM 701 O O . ARG A 1 87 ? -23.639 8.869 9.312 1.00 96.50 87 ARG A O 1
ATOM 708 N N . MET A 1 88 ? -21.809 8.857 10.608 1.00 95.88 88 MET A N 1
ATOM 709 C CA . MET A 1 88 ? -20.920 9.445 9.599 1.00 95.88 88 MET A CA 1
ATOM 710 C C . MET A 1 88 ? -20.507 8.432 8.532 1.00 95.88 88 MET A C 1
ATOM 712 O O . MET A 1 88 ? -20.293 8.816 7.389 1.00 95.88 88 MET A O 1
ATOM 716 N N . ILE A 1 89 ? -20.368 7.163 8.915 1.00 97.62 89 ILE A N 1
ATOM 717 C CA . ILE A 1 89 ? -19.760 6.130 8.074 1.00 97.62 89 ILE A CA 1
ATOM 718 C C . ILE A 1 89 ? -20.822 5.225 7.451 1.00 97.62 89 ILE A C 1
ATOM 720 O O . ILE A 1 89 ? -20.840 5.048 6.237 1.00 97.62 89 ILE A O 1
ATOM 724 N N . CYS A 1 90 ? -21.739 4.701 8.261 1.00 98.12 90 CYS A N 1
ATOM 725 C CA . CYS A 1 90 ? -22.797 3.813 7.799 1.00 98.12 90 CYS A CA 1
ATOM 726 C C . CYS A 1 90 ? -23.887 4.577 7.048 1.00 98.12 90 CYS A C 1
ATOM 728 O O . CYS A 1 90 ? -24.151 5.760 7.286 1.00 98.12 90 CYS A O 1
ATOM 730 N N . ASP A 1 91 ? -24.576 3.864 6.175 1.00 98.38 91 ASP A N 1
ATOM 731 C CA . ASP A 1 91 ? -25.815 4.304 5.567 1.00 98.38 91 ASP A CA 1
ATOM 732 C C . ASP A 1 91 ? -26.926 4.401 6.618 1.00 98.38 91 ASP A C 1
ATOM 734 O O . ASP A 1 91 ? -26.926 3.755 7.673 1.00 98.38 91 ASP A O 1
ATOM 738 N N . LYS A 1 92 ? -27.872 5.307 6.374 1.00 97.38 92 LYS A N 1
ATOM 739 C CA . LYS A 1 92 ? -28.865 5.670 7.382 1.00 97.38 92 LYS A CA 1
ATOM 740 C C . LYS A 1 92 ? -29.762 4.470 7.698 1.00 97.38 92 LYS A C 1
ATOM 742 O O . LYS A 1 92 ? -30.536 4.037 6.856 1.00 97.38 92 LYS A O 1
ATOM 747 N N . GLY A 1 93 ? -29.721 4.023 8.952 1.00 96.75 93 GLY A N 1
ATOM 748 C CA . GLY A 1 93 ? -30.589 2.957 9.461 1.00 96.75 93 GLY A CA 1
ATOM 749 C C . GLY A 1 93 ? -30.108 1.535 9.163 1.00 96.75 93 GLY A C 1
ATOM 750 O O . GLY A 1 93 ? -30.848 0.605 9.456 1.00 96.75 93 GLY A O 1
ATOM 751 N N . THR A 1 94 ? -28.898 1.357 8.622 1.00 98.19 94 THR A N 1
ATOM 752 C CA . THR A 1 94 ? -28.375 0.024 8.267 1.00 98.19 94 THR A CA 1
ATOM 753 C C . THR A 1 94 ? -27.567 -0.631 9.385 1.00 98.19 94 THR A C 1
ATOM 755 O O . THR A 1 94 ? -27.430 -1.850 9.402 1.00 98.19 94 THR A O 1
ATOM 758 N N . PHE A 1 95 ? 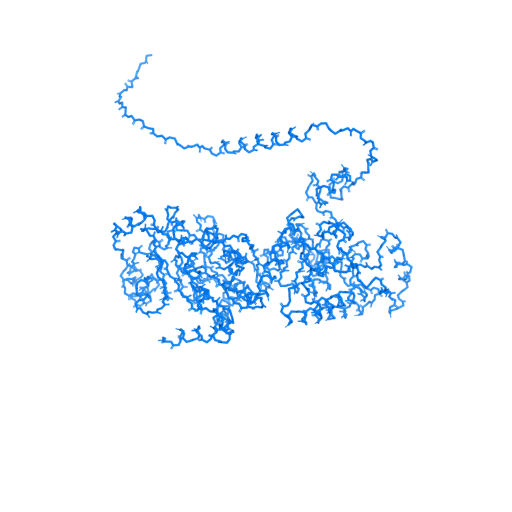-27.052 0.149 10.343 1.00 98.38 95 PHE A N 1
ATOM 759 C CA . PHE A 1 95 ? -26.254 -0.396 11.439 1.00 98.38 95 PHE A CA 1
ATOM 760 C C . PHE A 1 95 ? -27.109 -1.190 12.436 1.00 98.38 95 PHE A C 1
ATOM 762 O O . PHE A 1 95 ? -27.961 -0.624 13.128 1.00 98.38 95 PHE A O 1
ATOM 769 N N . LEU A 1 96 ? -26.815 -2.482 12.556 1.00 98.12 96 LEU A N 1
ATOM 770 C CA . LEU A 1 96 ? -27.387 -3.406 13.524 1.00 98.12 96 LEU A CA 1
ATOM 771 C C . LEU A 1 96 ? -26.297 -3.827 14.528 1.00 98.12 96 LEU A C 1
ATOM 773 O O . LEU A 1 96 ? -25.359 -4.528 14.135 1.00 98.12 96 LEU A O 1
ATOM 777 N N . PRO A 1 97 ? -26.398 -3.428 15.811 1.00 97.56 97 PRO A N 1
ATOM 778 C CA . PRO A 1 97 ? -25.416 -3.799 16.823 1.00 97.56 97 PRO A CA 1
ATOM 779 C C . PRO A 1 97 ? -25.433 -5.306 17.105 1.00 97.56 97 PRO A C 1
ATOM 781 O O . PRO A 1 97 ? -26.477 -5.958 17.031 1.00 97.56 97 PRO A O 1
ATOM 784 N N . TRP A 1 98 ? -24.272 -5.846 17.466 1.00 97.94 98 TRP A N 1
ATOM 785 C CA . TRP A 1 98 ? -24.076 -7.235 17.866 1.00 97.94 98 TRP A CA 1
ATOM 786 C C . TRP A 1 98 ? -23.496 -7.321 19.279 1.00 97.94 98 TRP A C 1
ATOM 788 O O . TRP A 1 98 ? -22.676 -6.489 19.676 1.00 97.94 98 TRP A O 1
ATOM 798 N N . PHE A 1 99 ? -23.859 -8.388 19.997 1.00 96.38 99 PHE A N 1
ATOM 799 C CA . PHE A 1 99 ? -23.268 -8.752 21.288 1.00 96.38 99 PHE A CA 1
ATOM 800 C C . PHE A 1 99 ? -23.412 -7.642 22.348 1.00 96.38 99 PHE A C 1
ATOM 802 O O . PHE A 1 99 ? -22.468 -7.313 23.073 1.00 96.38 99 PHE A O 1
ATOM 809 N N . GLU A 1 100 ? -24.582 -7.001 22.409 1.00 91.88 100 GLU A N 1
ATOM 810 C CA . GLU A 1 100 ? -24.893 -5.982 23.427 1.00 91.88 100 GLU A CA 1
ATOM 811 C C . GLU A 1 100 ? -25.206 -6.616 24.791 1.00 91.88 100 GLU A C 1
ATOM 813 O O . GLU A 1 100 ? -25.112 -5.958 25.824 1.00 91.88 100 GLU A O 1
ATOM 818 N N . GLU A 1 101 ? -25.511 -7.910 24.789 1.00 90.38 101 GLU A N 1
ATOM 819 C CA . GLU A 1 101 ? -25.783 -8.753 25.947 1.00 90.38 101 GLU A CA 1
ATOM 820 C C . GLU A 1 101 ? -24.527 -9.229 26.695 1.00 90.38 101 GLU A C 1
ATOM 822 O O . GLU A 1 101 ? -24.649 -9.816 27.766 1.00 90.38 101 GLU A O 1
ATOM 827 N N . VAL A 1 102 ? -23.318 -9.004 26.162 1.00 91.75 102 VAL A N 1
ATOM 828 C CA . VAL A 1 102 ? -22.078 -9.450 26.819 1.00 91.75 102 VAL A CA 1
ATOM 829 C C . VAL A 1 102 ? -21.764 -8.540 28.005 1.00 91.75 102 VAL A C 1
ATOM 831 O O . VAL A 1 102 ? -21.444 -7.360 27.841 1.00 91.75 102 VAL A O 1
ATOM 834 N N . GLU A 1 103 ? -21.837 -9.098 29.210 1.00 87.62 103 GLU A N 1
ATOM 835 C CA . GLU A 1 103 ? -21.674 -8.345 30.450 1.00 87.62 103 GLU A CA 1
ATOM 836 C C . GLU A 1 103 ? -20.216 -8.251 30.918 1.00 87.62 103 GLU A C 1
ATOM 838 O O . GLU A 1 103 ? -19.418 -9.182 30.794 1.00 87.62 103 GLU A O 1
ATOM 843 N N . SER A 1 104 ? -19.869 -7.098 31.495 1.00 86.44 104 SER A N 1
ATOM 844 C CA . SER A 1 104 ? -18.574 -6.868 32.142 1.00 86.44 104 SER A CA 1
ATOM 845 C C . SER A 1 104 ? -18.482 -7.657 33.449 1.00 86.44 104 SER A C 1
ATOM 847 O O . SER A 1 104 ? -19.402 -7.613 34.260 1.00 86.44 104 SER A O 1
ATOM 849 N N . ALA A 1 105 ? -17.341 -8.305 33.684 1.00 83.69 105 ALA A N 1
ATOM 850 C CA . ALA A 1 105 ? -17.040 -9.011 34.927 1.00 83.69 105 ALA A CA 1
ATOM 851 C C . ALA A 1 105 ? -15.919 -8.311 35.714 1.00 83.69 105 ALA A C 1
ATOM 853 O O . ALA A 1 105 ? -15.131 -7.547 35.151 1.00 83.69 105 ALA A O 1
ATOM 854 N N . ASN A 1 106 ? -15.810 -8.616 37.011 1.00 91.94 106 ASN A N 1
ATOM 855 C CA . ASN A 1 106 ? -14.702 -8.200 37.874 1.00 91.94 106 ASN A CA 1
ATOM 856 C C . ASN A 1 106 ? -13.783 -9.399 38.197 1.00 91.94 106 ASN A C 1
ATOM 858 O O . ASN A 1 106 ? -13.804 -9.909 39.317 1.00 91.94 106 ASN A O 1
ATOM 862 N N . PRO A 1 107 ? -12.974 -9.885 37.235 1.00 92.06 107 PRO A N 1
ATOM 863 C CA . PRO A 1 107 ? -12.251 -11.153 37.372 1.00 92.06 107 PRO A CA 1
ATOM 864 C C . PRO A 1 107 ? -11.204 -11.160 38.495 1.00 92.06 107 PRO A C 1
ATOM 866 O O . PRO A 1 107 ? -10.789 -12.229 38.932 1.00 92.06 107 PRO A O 1
ATOM 869 N N . LEU A 1 108 ? -10.761 -9.986 38.953 1.00 94.12 108 LEU A N 1
ATOM 870 C CA . LEU A 1 108 ? -9.768 -9.848 40.020 1.00 94.12 108 LEU A CA 1
ATOM 871 C C . LEU A 1 108 ? -10.368 -9.414 41.359 1.00 94.12 108 LEU A C 1
ATOM 873 O O . LEU A 1 108 ? -9.611 -9.168 42.296 1.00 94.12 108 LEU A O 1
ATOM 877 N N . ASN A 1 109 ? -11.696 -9.283 41.457 1.00 94.06 109 ASN A N 1
ATOM 878 C CA . ASN A 1 109 ? -12.360 -8.663 42.607 1.00 94.06 109 ASN A CA 1
ATOM 879 C C . ASN A 1 109 ? -11.740 -7.294 42.957 1.00 94.06 109 ASN A C 1
ATOM 881 O O . ASN A 1 109 ? -11.530 -6.964 44.125 1.00 94.06 109 ASN A O 1
ATOM 885 N N . PHE A 1 110 ? -11.394 -6.499 41.938 1.00 95.56 110 PHE A N 1
ATOM 886 C CA . PHE A 1 110 ? -10.749 -5.205 42.121 1.00 95.56 110 PHE A CA 1
ATOM 887 C C . PHE A 1 110 ? -11.700 -4.254 42.874 1.00 95.56 110 PHE A C 1
ATOM 889 O O . PHE A 1 110 ? -12.840 -4.065 42.423 1.00 95.56 110 PHE A O 1
ATOM 896 N N . PRO A 1 111 ? -11.272 -3.638 43.995 1.00 96.31 111 PRO A N 1
ATOM 897 C CA . PRO A 1 111 ? -12.147 -2.800 44.815 1.00 96.31 111 PRO A CA 1
ATOM 898 C C . PRO A 1 111 ? -12.741 -1.615 44.041 1.00 96.31 111 PRO A C 1
ATOM 900 O O . PRO A 1 111 ? -12.024 -0.887 43.353 1.00 96.31 111 PRO A O 1
ATOM 903 N N . GLY A 1 112 ? -14.058 -1.418 44.156 1.00 94.88 112 GLY A N 1
ATOM 904 C CA . GLY A 1 112 ? -14.784 -0.306 43.523 1.00 94.88 112 GLY A CA 1
ATOM 905 C C . GLY A 1 112 ? -14.905 -0.389 41.995 1.00 94.88 112 GLY A C 1
ATOM 906 O O . GLY A 1 112 ? -15.365 0.562 41.364 1.00 94.88 112 GLY A O 1
ATOM 907 N N . TYR A 1 113 ? -14.488 -1.495 41.364 1.00 95.44 113 TYR A N 1
ATOM 908 C CA . TYR A 1 113 ? -14.529 -1.606 39.904 1.00 95.44 113 TYR A CA 1
ATOM 909 C C . TYR A 1 113 ? -15.958 -1.698 39.354 1.00 95.44 113 TYR A C 1
ATOM 911 O O . TYR A 1 113 ? -16.259 -1.059 38.351 1.00 95.44 113 TYR A O 1
ATOM 919 N N . GLU A 1 114 ? -16.849 -2.426 40.026 1.00 95.00 114 GLU A N 1
ATOM 920 C CA . GLU A 1 114 ? -18.252 -2.581 39.612 1.00 95.00 114 GLU A CA 1
ATOM 921 C C . GLU A 1 114 ? -19.018 -1.256 39.663 1.00 95.00 114 GLU A C 1
ATOM 923 O O . GLU A 1 114 ? -19.680 -0.888 38.694 1.00 95.00 114 GLU A O 1
ATOM 928 N N . GLU A 1 115 ? -18.848 -0.493 40.747 1.00 95.44 115 GLU A N 1
ATOM 929 C CA . GLU A 1 115 ? -19.394 0.862 40.880 1.00 95.44 115 GLU A CA 1
ATOM 930 C C . GLU A 1 115 ? -18.865 1.761 39.759 1.00 95.44 115 GLU A C 1
ATOM 932 O O . GLU A 1 115 ? -19.639 2.392 39.044 1.00 95.44 115 GLU A O 1
ATOM 937 N N . LYS A 1 116 ? -17.549 1.729 39.508 1.00 94.94 116 LYS A N 1
ATOM 938 C CA . LYS A 1 116 ? -16.927 2.487 38.417 1.00 94.94 116 LYS A CA 1
ATOM 939 C C . LYS A 1 116 ? -17.477 2.103 37.040 1.00 94.94 116 LYS A C 1
ATOM 941 O O . LYS A 1 116 ? -17.637 2.978 36.191 1.00 94.94 116 LYS A O 1
ATOM 946 N N . LEU A 1 117 ? -17.740 0.820 36.791 1.00 94.38 117 LEU A N 1
ATOM 947 C CA . LEU A 1 117 ? -18.362 0.360 35.548 1.00 94.38 117 LEU A CA 1
ATOM 948 C C . LEU A 1 117 ? -19.797 0.879 35.429 1.00 94.38 117 LEU A C 1
ATOM 950 O O . LEU A 1 117 ? -20.151 1.394 34.370 1.00 94.38 117 LEU A O 1
ATOM 954 N N . SER A 1 118 ? -20.594 0.788 36.497 1.00 94.50 118 SER A N 1
ATOM 955 C CA . SER A 1 118 ? -21.969 1.304 36.535 1.00 94.50 118 SER A CA 1
ATOM 956 C C . SER A 1 118 ? -22.013 2.806 36.240 1.00 94.50 118 SER A C 1
ATOM 958 O O . SER A 1 118 ? -22.714 3.246 35.329 1.00 94.50 118 SER A O 1
ATOM 960 N N . ASP A 1 119 ? -21.164 3.574 36.918 1.00 95.62 119 ASP A N 1
ATOM 961 C CA . ASP A 1 119 ? -20.993 5.014 36.736 1.00 95.62 119 ASP A CA 1
ATOM 962 C C . ASP A 1 119 ? -20.684 5.400 35.287 1.00 95.62 119 ASP A C 1
ATOM 964 O O . ASP A 1 119 ? -21.230 6.358 34.734 1.00 95.62 119 ASP A O 1
ATOM 968 N N . VAL A 1 120 ? -19.752 4.679 34.663 1.00 95.31 120 VAL A N 1
ATOM 969 C CA . VAL A 1 120 ? -19.333 4.953 33.287 1.00 95.31 120 VAL A CA 1
ATOM 970 C C . VAL A 1 120 ? -20.433 4.555 32.302 1.00 95.31 120 VAL A C 1
ATOM 972 O O . VAL A 1 120 ? -20.671 5.297 31.345 1.00 95.31 120 VAL A O 1
ATOM 975 N N . LYS A 1 121 ? -21.142 3.443 32.537 1.00 94.12 121 LYS A N 1
ATOM 976 C CA . LYS A 1 121 ? -22.309 3.037 31.736 1.00 94.12 121 LYS A CA 1
ATOM 977 C C . LYS A 1 121 ? -23.394 4.113 31.772 1.00 94.12 121 LYS A C 1
ATOM 979 O O . LYS A 1 121 ? -23.834 4.553 30.711 1.00 94.12 121 LYS A O 1
ATOM 984 N N . GLU A 1 122 ? -23.742 4.612 32.957 1.00 94.56 122 GLU A N 1
ATOM 985 C CA . GLU A 1 122 ? -24.746 5.668 33.130 1.00 94.56 122 GLU A CA 1
ATOM 986 C C . GLU A 1 122 ? -24.329 6.975 32.436 1.00 94.56 122 GLU A C 1
ATOM 988 O O . GLU A 1 122 ? -25.079 7.531 31.631 1.00 94.56 122 GLU A O 1
ATOM 993 N N . LYS A 1 123 ? -23.089 7.434 32.659 1.00 94.44 123 LYS A N 1
ATOM 994 C CA . LYS A 1 123 ? -22.573 8.690 32.081 1.00 94.44 123 LYS A CA 1
ATOM 995 C C . LYS A 1 123 ? -22.471 8.655 30.556 1.00 94.44 123 LYS A C 1
ATOM 997 O O . LYS A 1 123 ? -22.604 9.689 29.897 1.00 94.44 123 LYS A O 1
ATOM 1002 N N . THR A 1 124 ? -22.163 7.496 29.975 1.00 92.94 124 THR A N 1
ATOM 1003 C CA . THR A 1 124 ? -21.864 7.385 28.537 1.00 92.94 124 THR A CA 1
ATOM 1004 C C . THR A 1 124 ? -23.015 6.841 27.702 1.00 92.94 124 THR A C 1
ATOM 1006 O O . THR A 1 124 ? -23.063 7.135 26.498 1.00 92.94 124 THR A O 1
ATOM 1009 N N . GLY A 1 125 ? -23.920 6.078 28.322 1.00 92.00 125 GLY A N 1
ATOM 1010 C CA . GLY A 1 125 ? -24.949 5.287 27.653 1.00 92.00 125 GLY A CA 1
ATOM 1011 C C . GLY A 1 125 ? -24.382 4.143 26.805 1.00 92.00 125 GLY A C 1
ATOM 1012 O O . GLY A 1 125 ? -25.012 3.762 25.821 1.00 92.00 125 GLY A O 1
ATOM 1013 N N . LEU A 1 126 ? -23.168 3.672 27.111 1.00 92.06 126 LEU A N 1
ATOM 1014 C CA . LEU A 1 126 ? -22.501 2.560 26.430 1.00 92.06 126 LEU A CA 1
ATOM 1015 C C . LEU A 1 126 ? -22.486 1.327 27.335 1.00 92.06 126 LEU A C 1
ATOM 1017 O O . LEU A 1 126 ? -22.271 1.458 28.537 1.00 92.06 126 LEU A O 1
ATOM 1021 N N . HIS A 1 127 ? -22.636 0.139 26.749 1.00 90.94 127 HIS A N 1
ATOM 1022 C CA . HIS A 1 127 ? -22.494 -1.127 27.475 1.00 90.94 127 HIS A CA 1
ATOM 1023 C C . HIS A 1 127 ? -21.028 -1.452 27.799 1.00 90.94 127 HIS A C 1
ATOM 1025 O O . HIS A 1 127 ? -20.741 -2.015 28.851 1.00 90.94 127 HIS A O 1
ATOM 1031 N N . GLU A 1 128 ? -20.105 -1.075 26.913 1.00 94.81 128 GLU A N 1
ATOM 1032 C CA . GLU A 1 128 ? -18.667 -1.316 27.037 1.00 94.81 128 GLU A CA 1
ATOM 1033 C C . GLU A 1 128 ? -17.892 -0.332 26.134 1.00 94.81 128 GLU A C 1
ATOM 1035 O O . GLU A 1 128 ? -18.486 0.379 25.321 1.00 94.81 128 GLU A O 1
ATOM 1040 N N . GLY A 1 129 ? -16.562 -0.288 26.242 1.00 94.94 129 GLY A N 1
ATOM 1041 C CA . GLY A 1 129 ? -15.683 0.576 25.446 1.00 94.94 129 GLY A CA 1
ATOM 1042 C C . GLY A 1 129 ? -15.546 0.240 23.967 1.00 94.94 129 GLY A C 1
ATOM 1043 O O . GLY A 1 129 ? -14.771 0.905 23.282 1.00 94.94 129 GLY A O 1
ATOM 1044 N N . VAL A 1 130 ? -16.310 -0.728 23.462 1.00 97.19 130 VAL A N 1
ATOM 1045 C CA . VAL A 1 130 ? -16.455 -0.999 22.031 1.00 97.19 130 VAL A CA 1
ATOM 1046 C C . VAL A 1 130 ? -17.908 -1.334 21.696 1.00 97.19 130 VAL A C 1
ATOM 1048 O O . VAL A 1 130 ? -18.573 -2.096 22.404 1.00 97.19 130 VAL A O 1
ATOM 1051 N N . SER A 1 131 ? -18.394 -0.788 20.585 1.00 97.75 131 SER A N 1
ATOM 1052 C CA . SER A 1 131 ? -19.627 -1.243 19.938 1.00 97.75 131 SER A CA 1
ATOM 1053 C C . SER A 1 131 ? -19.266 -1.906 18.620 1.00 97.75 131 SER A C 1
ATOM 1055 O O . SER A 1 131 ? -18.479 -1.349 17.859 1.00 97.75 131 SER A O 1
ATOM 1057 N N . VAL A 1 132 ? -19.841 -3.073 18.354 1.00 98.44 132 VAL A N 1
ATOM 1058 C CA . VAL A 1 132 ? -19.624 -3.844 17.125 1.00 98.44 132 VAL A CA 1
ATOM 1059 C C . VAL A 1 132 ? -20.969 -4.165 16.489 1.00 98.44 132 VAL A C 1
ATOM 1061 O O . VAL A 1 132 ? -21.986 -4.192 17.180 1.00 98.44 132 VAL A O 1
ATOM 1064 N N . GLY A 1 133 ? -20.994 -4.380 15.182 1.00 98.31 133 GLY A N 1
ATOM 1065 C CA . GLY A 1 133 ? -22.216 -4.708 14.460 1.00 98.31 133 GLY A CA 1
ATOM 1066 C C . GLY A 1 133 ? -21.988 -4.804 12.961 1.00 98.31 133 GLY A C 1
ATOM 1067 O O . GLY A 1 133 ? -20.878 -4.585 12.478 1.00 98.31 133 GLY A O 1
ATOM 1068 N N . VAL A 1 134 ? -23.054 -5.088 12.225 1.00 98.69 134 VAL A N 1
ATOM 1069 C CA . VAL A 1 134 ? -23.063 -4.994 10.761 1.00 98.69 134 VAL A CA 1
ATOM 1070 C C . VAL A 1 134 ? -23.692 -3.678 10.341 1.00 98.69 134 VAL A C 1
ATOM 1072 O O . VAL A 1 134 ? -24.659 -3.232 10.950 1.00 98.69 134 VAL A O 1
ATOM 1075 N N . GLY A 1 135 ? -23.153 -3.055 9.305 1.00 98.31 135 GLY A N 1
ATOM 1076 C CA . GLY A 1 135 ? -23.761 -1.915 8.635 1.00 98.31 135 GLY A CA 1
ATOM 1077 C C . GLY A 1 135 ? -23.467 -1.953 7.144 1.00 98.31 135 GLY A C 1
ATOM 1078 O O . GLY A 1 135 ? -22.819 -2.876 6.651 1.00 98.31 135 GLY A O 1
ATOM 1079 N N . GLU A 1 136 ? -23.934 -0.933 6.438 1.00 98.62 136 GLU A N 1
ATOM 1080 C CA . GLU A 1 136 ? -23.635 -0.737 5.018 1.00 98.62 136 GLU A CA 1
ATOM 1081 C C . GLU A 1 136 ? -22.892 0.584 4.832 1.00 98.62 136 GLU A C 1
ATOM 1083 O O . GLU A 1 136 ? -23.241 1.573 5.477 1.00 98.62 136 GLU A O 1
ATOM 1088 N N . ILE A 1 137 ? -21.869 0.607 3.979 1.00 98.56 137 ILE A N 1
ATOM 1089 C CA . ILE A 1 137 ? -21.182 1.825 3.540 1.00 98.56 137 ILE A CA 1
ATOM 1090 C C . ILE A 1 137 ? -21.399 1.944 2.035 1.00 98.56 137 ILE A C 1
ATOM 1092 O O . ILE A 1 137 ? -20.803 1.192 1.271 1.00 98.56 137 ILE A O 1
ATOM 1096 N N . CYS A 1 138 ? -22.245 2.886 1.612 1.00 97.81 138 CYS A N 1
ATOM 1097 C CA . CYS A 1 138 ? -22.630 3.039 0.206 1.00 97.81 138 CYS A CA 1
ATOM 1098 C C . CYS A 1 138 ? -23.174 1.725 -0.396 1.00 97.81 138 CYS A C 1
ATOM 1100 O O . CYS A 1 138 ? -22.836 1.363 -1.520 1.00 97.81 138 CYS A O 1
ATOM 1102 N N . GLY A 1 139 ? -23.996 1.002 0.371 1.00 97.38 139 GLY A N 1
ATOM 1103 C CA . GLY A 1 139 ? -24.565 -0.302 0.017 1.00 97.38 139 GLY A CA 1
ATOM 1104 C C . GLY A 1 139 ? -23.663 -1.514 0.287 1.00 97.38 139 GLY A C 1
ATOM 1105 O O . GLY A 1 139 ? -24.157 -2.639 0.294 1.00 97.38 139 GLY A O 1
ATOM 1106 N N . GLU A 1 140 ? -22.370 -1.320 0.563 1.00 97.06 140 GLU A N 1
ATOM 1107 C CA . GLU A 1 140 ? -21.441 -2.424 0.832 1.00 97.06 140 GLU A CA 1
ATOM 1108 C C . GLU A 1 140 ? -21.560 -2.895 2.285 1.00 97.06 140 GLU A C 1
ATOM 1110 O O . GLU A 1 140 ? -21.280 -2.137 3.221 1.00 97.06 140 GLU A O 1
ATOM 1115 N N . LYS A 1 141 ? -21.978 -4.151 2.491 1.00 97.94 141 LYS A N 1
ATOM 1116 C CA . LYS A 1 141 ? -22.120 -4.743 3.831 1.00 97.94 141 LYS A CA 1
ATOM 1117 C C . LYS A 1 141 ? -20.763 -4.956 4.485 1.00 97.94 141 LYS A C 1
ATOM 1119 O O . LYS A 1 141 ? -19.858 -5.541 3.899 1.00 97.94 141 LYS A O 1
ATOM 1124 N N . VAL A 1 142 ? -20.650 -4.545 5.742 1.00 98.62 142 VAL A N 1
ATOM 1125 C CA . VAL A 1 142 ? -19.386 -4.562 6.475 1.00 98.62 142 VAL A CA 1
ATOM 1126 C C . VAL A 1 142 ? -19.616 -4.751 7.971 1.00 98.62 142 VAL A C 1
ATOM 1128 O O . VAL A 1 142 ? -20.557 -4.207 8.555 1.00 98.62 142 VAL A O 1
ATOM 1131 N N . CYS A 1 143 ? -18.739 -5.521 8.610 1.00 98.75 143 CYS A N 1
ATOM 1132 C CA . CYS A 1 143 ? -18.652 -5.577 10.062 1.00 98.75 143 CYS A CA 1
ATOM 1133 C C . CYS A 1 143 ? -17.881 -4.351 10.561 1.00 98.75 143 CYS A C 1
ATOM 1135 O O . CYS A 1 143 ? -16.707 -4.174 10.241 1.00 98.75 143 CYS A O 1
ATOM 1137 N N . ILE A 1 144 ? -18.523 -3.511 11.368 1.00 98.62 144 ILE A N 1
ATOM 1138 C CA . ILE A 1 144 ? -17.938 -2.280 11.902 1.00 98.62 144 ILE A CA 1
ATOM 1139 C C . ILE A 1 144 ? -17.811 -2.395 13.415 1.00 98.62 144 ILE A C 1
ATOM 1141 O O . ILE A 1 144 ? -18.781 -2.697 14.110 1.00 98.62 144 ILE A O 1
ATOM 1145 N N . GLY A 1 145 ? -16.625 -2.081 13.931 1.00 98.25 145 GLY A N 1
ATOM 1146 C CA . GLY A 1 145 ? -16.387 -1.876 15.355 1.00 98.25 145 GLY A CA 1
ATOM 1147 C C . GLY A 1 145 ? -15.884 -0.468 15.641 1.00 98.25 145 GLY A C 1
ATOM 1148 O O . GLY A 1 145 ? -15.054 0.067 14.911 1.00 98.25 145 GLY A O 1
ATOM 1149 N N . VAL A 1 146 ? -16.385 0.148 16.709 1.00 98.38 146 VAL A N 1
ATOM 1150 C CA . VAL A 1 146 ? -15.986 1.491 17.140 1.00 98.38 146 VAL A CA 1
ATOM 1151 C C . VAL A 1 146 ? -15.622 1.465 18.614 1.00 98.38 146 VAL A C 1
ATOM 1153 O O . VAL A 1 146 ? -16.496 1.296 19.468 1.00 98.38 146 VAL A O 1
ATOM 1156 N N . CYS A 1 147 ? -14.337 1.658 18.909 1.00 97.69 147 CYS A N 1
ATOM 1157 C CA . CYS A 1 147 ? -13.868 1.865 20.271 1.00 97.69 147 CYS A CA 1
ATOM 1158 C C . CYS A 1 147 ? -14.158 3.306 20.719 1.00 97.69 147 CYS A C 1
ATOM 1160 O O . CYS A 1 147 ? -13.948 4.253 19.959 1.00 97.69 147 CYS A O 1
ATOM 1162 N N . ASP A 1 148 ? -14.615 3.492 21.959 1.00 96.06 148 ASP A N 1
ATOM 1163 C CA . ASP A 1 148 ? -15.007 4.805 22.485 1.00 96.06 148 ASP A CA 1
ATOM 1164 C C . ASP A 1 148 ? -14.236 5.155 23.764 1.00 96.06 148 ASP A C 1
ATOM 1166 O O . ASP A 1 148 ? -14.412 4.552 24.826 1.00 96.06 148 ASP A O 1
ATOM 1170 N N . SER A 1 149 ? -13.401 6.195 23.673 1.00 94.38 149 SER A N 1
ATOM 1171 C CA . SER A 1 149 ? -12.598 6.701 24.796 1.00 94.38 149 SER A CA 1
ATOM 1172 C C . SER A 1 149 ? -13.411 7.148 26.015 1.00 94.38 149 SER A C 1
ATOM 1174 O O . SER A 1 149 ? -12.867 7.237 27.116 1.00 94.38 149 SER A O 1
ATOM 1176 N N . ARG A 1 150 ? -14.709 7.431 25.874 1.00 94.94 150 ARG A N 1
ATOM 1177 C CA . ARG A 1 150 ? -15.538 7.847 27.014 1.00 94.94 150 ARG A CA 1
ATOM 1178 C C . ARG A 1 150 ? -15.746 6.706 28.009 1.00 94.94 150 ARG A C 1
ATOM 1180 O O . ARG A 1 150 ? -15.973 6.976 29.185 1.00 94.94 150 ARG A O 1
ATOM 1187 N N . PHE A 1 151 ? -15.626 5.454 27.566 1.00 95.44 151 PHE A N 1
ATOM 1188 C CA . PHE A 1 151 ? -15.701 4.290 28.439 1.00 95.44 151 PHE A CA 1
ATOM 1189 C C . PHE A 1 151 ? -14.296 3.847 28.853 1.00 95.44 151 PHE A C 1
ATOM 1191 O O . PHE A 1 151 ? -13.612 3.135 28.121 1.00 95.44 151 PHE A O 1
ATOM 1198 N N . LEU A 1 152 ? -13.832 4.303 30.022 1.00 94.62 152 LEU A N 1
ATOM 1199 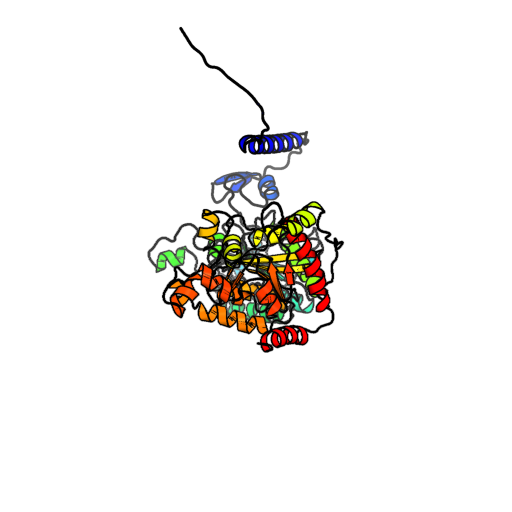C CA . LEU A 1 152 ? -12.509 3.955 30.565 1.00 94.62 152 LEU A CA 1
ATOM 1200 C C . LEU A 1 152 ? -11.363 4.128 29.541 1.00 94.62 152 LEU A C 1
ATOM 1202 O O . LEU A 1 152 ? -10.495 3.259 29.431 1.00 94.62 152 LEU A O 1
ATOM 1206 N N . MET A 1 153 ? -11.368 5.224 28.769 1.00 93.31 153 MET A N 1
ATOM 1207 C CA . MET A 1 153 ? -10.399 5.496 27.695 1.00 93.31 153 MET A CA 1
ATOM 1208 C C . MET A 1 153 ? -10.358 4.431 26.592 1.00 93.31 153 MET A C 1
ATOM 1210 O O . MET A 1 153 ? -9.330 4.285 25.945 1.00 93.31 153 MET A O 1
ATOM 1214 N N . GLY A 1 154 ? -11.439 3.675 26.374 1.00 93.88 154 GLY A N 1
ATOM 1215 C CA . GLY A 1 154 ? -11.456 2.566 25.415 1.00 93.88 154 GLY A CA 1
ATOM 1216 C C . GLY A 1 154 ? -10.458 1.466 25.791 1.00 93.88 154 GLY A C 1
ATOM 1217 O O . GLY A 1 154 ? -9.988 0.726 24.929 1.00 93.88 154 GLY A O 1
ATOM 1218 N N . SER A 1 155 ? -10.050 1.404 27.065 1.00 95.06 155 SER A N 1
ATOM 1219 C CA . SER A 1 155 ? -9.074 0.419 27.529 1.00 95.06 155 SER A CA 1
ATOM 1220 C C . SER A 1 155 ? -9.585 -0.992 27.267 1.00 95.06 155 SER A C 1
ATOM 1222 O O . SER A 1 155 ? -10.753 -1.290 27.521 1.00 95.06 155 SER A O 1
ATOM 1224 N N . MET A 1 156 ? -8.720 -1.862 26.759 1.00 95.31 156 MET A N 1
ATOM 1225 C CA . MET A 1 156 ? -9.099 -3.232 26.444 1.00 95.31 156 MET A CA 1
ATOM 1226 C C . MET A 1 156 ? -9.209 -4.052 27.729 1.00 95.31 156 MET A C 1
ATOM 1228 O O . MET A 1 156 ? -8.193 -4.358 28.349 1.00 95.31 156 MET A O 1
ATOM 1232 N N . GLY A 1 157 ? -10.443 -4.375 28.115 1.00 94.94 157 GLY A N 1
ATOM 1233 C CA . GLY A 1 157 ? -10.776 -5.420 29.086 1.00 94.94 157 GLY A CA 1
ATOM 1234 C C . GLY A 1 157 ? -11.283 -6.682 28.387 1.00 94.94 157 GLY A C 1
ATOM 1235 O O . GLY A 1 157 ? -11.328 -6.742 27.156 1.00 94.94 157 GLY A O 1
ATOM 1236 N N . HIS A 1 158 ? -11.707 -7.669 29.171 1.00 95.31 158 HIS A N 1
ATOM 1237 C CA . HIS A 1 158 ? -12.257 -8.946 28.728 1.00 95.31 158 HIS A CA 1
ATOM 1238 C C . HIS A 1 158 ? -13.346 -8.772 27.668 1.00 95.31 158 HIS A C 1
ATOM 1240 O O . HIS A 1 158 ? -13.219 -9.320 26.577 1.00 95.31 158 HIS A O 1
ATOM 1246 N N . VAL A 1 159 ? -14.364 -7.953 27.953 1.00 96.06 159 VAL A N 1
ATOM 1247 C CA . VAL A 1 159 ? -15.517 -7.770 27.056 1.00 96.06 159 VAL A CA 1
ATOM 1248 C C . VAL A 1 159 ? -15.136 -7.049 25.767 1.00 96.06 159 VAL A C 1
ATOM 1250 O O . VAL A 1 159 ? -15.642 -7.401 24.708 1.00 96.06 159 VAL A O 1
ATOM 1253 N N . VAL A 1 160 ? -14.215 -6.080 25.816 1.00 96.62 160 VAL A N 1
ATOM 1254 C CA . VAL A 1 160 ? -13.724 -5.418 24.592 1.00 96.62 160 VAL A CA 1
ATOM 1255 C C . VAL A 1 160 ? -13.069 -6.444 23.668 1.00 96.62 160 VAL A C 1
ATOM 1257 O O . VAL A 1 160 ? -13.399 -6.504 22.485 1.00 96.62 160 VAL A O 1
ATOM 1260 N N . GLY A 1 161 ? -12.180 -7.277 24.217 1.00 97.00 161 GLY A N 1
ATOM 1261 C CA . GLY A 1 161 ? -11.538 -8.354 23.467 1.00 97.00 161 GLY A CA 1
ATOM 1262 C C . GLY A 1 161 ? -12.522 -9.388 22.934 1.00 97.00 161 GLY A C 1
ATOM 1263 O O . GLY A 1 161 ? -12.431 -9.778 21.773 1.00 97.00 161 GLY A O 1
ATOM 1264 N N . GLU A 1 162 ? -13.477 -9.801 23.767 1.00 97.62 162 GLU A N 1
ATOM 1265 C CA . GLU A 1 162 ? -14.498 -10.787 23.414 1.00 97.62 162 GLU A CA 1
ATOM 1266 C C . GLU A 1 162 ? -15.413 -10.285 22.295 1.00 97.62 162 GLU A C 1
ATOM 1268 O O . GLU A 1 162 ? -15.576 -10.968 21.289 1.00 97.62 162 GLU A O 1
ATOM 1273 N N . LYS A 1 163 ? -15.948 -9.062 22.404 1.00 98.12 163 LYS A N 1
ATOM 1274 C CA . LYS A 1 163 ? -16.818 -8.481 21.370 1.00 98.12 163 LYS A CA 1
ATOM 1275 C C . LYS A 1 163 ? -16.100 -8.343 20.032 1.00 98.12 163 LYS A C 1
ATOM 1277 O O . LYS A 1 163 ? -16.703 -8.618 19.000 1.00 98.12 163 LYS A O 1
ATOM 1282 N N . ILE A 1 164 ? -14.827 -7.937 20.035 1.00 98.38 164 ILE A N 1
ATOM 1283 C CA . ILE A 1 164 ? -14.027 -7.860 18.805 1.00 98.38 164 ILE A CA 1
ATOM 1284 C C . ILE A 1 164 ? -13.818 -9.259 18.218 1.00 98.38 164 ILE A C 1
ATOM 1286 O O . ILE A 1 164 ? -14.043 -9.444 17.025 1.00 98.38 164 ILE A O 1
ATOM 1290 N N . ALA A 1 165 ? -13.431 -10.243 19.033 1.00 98.69 165 ALA A N 1
ATOM 1291 C CA . ALA A 1 165 ? -13.221 -11.611 18.567 1.00 98.69 165 ALA A CA 1
ATOM 1292 C C . ALA A 1 165 ? -14.504 -12.213 17.970 1.00 98.69 165 ALA A C 1
ATOM 1294 O O . ALA A 1 165 ? -14.485 -12.644 16.821 1.00 98.69 165 ALA A O 1
ATOM 1295 N N . LEU A 1 166 ? -15.629 -12.139 18.688 1.00 98.62 166 LEU A N 1
ATOM 1296 C CA . LEU A 1 166 ? -16.931 -12.623 18.217 1.00 98.62 166 LEU A CA 1
ATOM 1297 C C . LEU A 1 166 ? -17.388 -11.912 16.937 1.00 98.62 166 LEU A C 1
ATOM 1299 O O . LEU A 1 166 ? -17.918 -12.553 16.029 1.00 98.62 166 LEU A O 1
ATOM 1303 N N . ALA A 1 167 ? -17.172 -10.596 16.833 1.00 98.75 167 ALA A N 1
ATOM 1304 C CA . ALA A 1 167 ? -17.503 -9.835 15.631 1.00 98.75 167 ALA A CA 1
ATOM 1305 C C . ALA A 1 167 ? -16.664 -10.273 14.429 1.00 98.75 167 ALA A C 1
ATOM 1307 O O . ALA A 1 167 ? -17.224 -10.509 13.363 1.00 98.75 167 ALA A O 1
ATOM 1308 N N . VAL A 1 168 ? -15.352 -10.445 14.604 1.00 98.88 168 VAL A N 1
ATOM 1309 C CA . VAL A 1 168 ? -14.451 -10.922 13.545 1.00 98.88 168 VAL A CA 1
ATOM 1310 C C . VAL A 1 168 ? -14.783 -12.359 13.143 1.00 98.88 168 VAL A C 1
ATOM 1312 O O . VAL A 1 168 ? -14.831 -12.668 11.955 1.00 98.88 168 VAL A O 1
ATOM 1315 N N . GLU A 1 169 ? -15.056 -13.249 14.096 1.00 98.81 169 GLU A N 1
ATOM 1316 C CA . GLU A 1 169 ? -15.436 -14.638 13.814 1.00 98.81 169 GLU A CA 1
ATOM 1317 C C . GLU A 1 169 ? -16.764 -14.718 13.057 1.00 98.81 169 GLU A C 1
ATOM 1319 O O . GLU A 1 169 ? -16.875 -15.432 12.056 1.00 98.81 169 GLU A O 1
ATOM 1324 N N . ARG A 1 170 ? -17.760 -13.932 13.479 1.00 98.75 170 ARG A N 1
ATOM 1325 C CA . ARG A 1 170 ? -19.037 -13.824 12.773 1.00 98.75 170 ARG A CA 1
ATOM 1326 C C . ARG A 1 170 ? -18.863 -13.228 11.378 1.00 98.75 170 ARG A C 1
ATOM 1328 O O . ARG A 1 170 ? -19.381 -13.802 10.426 1.00 98.75 170 ARG A O 1
ATOM 1335 N N . ALA A 1 171 ? -18.105 -12.140 11.240 1.00 98.75 171 ALA A N 1
ATOM 1336 C CA . ALA A 1 171 ? -17.794 -11.529 9.949 1.00 98.75 171 ALA A CA 1
ATOM 1337 C C . ALA A 1 171 ? -17.086 -12.518 9.018 1.00 98.75 171 ALA A C 1
ATOM 1339 O O . ALA A 1 171 ? -17.434 -12.614 7.849 1.00 98.75 171 ALA A O 1
ATOM 1340 N N . THR A 1 172 ? -16.167 -13.327 9.550 1.00 98.69 172 THR A N 1
ATOM 1341 C CA . THR A 1 172 ? -15.491 -14.392 8.797 1.00 98.69 172 THR A CA 1
ATOM 1342 C C . THR A 1 172 ? -16.487 -15.428 8.282 1.00 98.69 172 THR A C 1
ATOM 1344 O O . THR A 1 172 ? -16.469 -15.768 7.101 1.00 98.69 172 THR A O 1
ATOM 1347 N N . LYS A 1 173 ? -17.399 -15.897 9.144 1.00 98.50 173 LYS A N 1
ATOM 1348 C CA . LYS A 1 173 ? -18.458 -16.844 8.763 1.00 98.50 173 LYS A CA 1
ATOM 1349 C C . LYS A 1 173 ? -19.406 -16.263 7.710 1.00 98.50 173 LYS A C 1
ATOM 1351 O O . LYS A 1 173 ? -19.833 -16.982 6.813 1.00 98.50 173 LYS A O 1
ATOM 1356 N N . GLU A 1 174 ? -19.733 -14.981 7.827 1.00 98.19 174 GLU A N 1
ATOM 1357 C CA . GLU A 1 174 ? -20.614 -14.258 6.903 1.00 98.19 174 GLU A CA 1
ATOM 1358 C C . GLU A 1 174 ? -19.866 -13.682 5.679 1.00 98.19 174 GLU A C 1
ATOM 1360 O O . GLU A 1 174 ? -20.492 -13.045 4.838 1.00 98.19 174 GLU A O 1
ATOM 1365 N N . ARG A 1 175 ? -18.548 -13.922 5.557 1.00 97.56 175 ARG A N 1
ATOM 1366 C CA . ARG A 1 175 ? -17.650 -13.370 4.519 1.00 97.56 175 ARG A CA 1
ATOM 1367 C C . ARG A 1 175 ? -17.717 -11.842 4.375 1.00 97.56 175 ARG A C 1
ATOM 1369 O O . ARG A 1 175 ? -17.561 -11.306 3.282 1.00 97.56 175 ARG A O 1
ATOM 1376 N N . LEU A 1 176 ? -17.934 -11.139 5.481 1.00 98.31 176 LEU A N 1
ATOM 1377 C CA . LEU A 1 176 ? -17.976 -9.681 5.517 1.00 98.31 176 LEU A CA 1
ATOM 1378 C C . LEU A 1 176 ? -16.572 -9.105 5.720 1.00 98.31 176 LEU A C 1
ATOM 1380 O O . LEU A 1 176 ? -15.842 -9.624 6.565 1.00 98.31 176 LEU A O 1
ATOM 1384 N N . PRO A 1 177 ? -16.209 -8.001 5.048 1.00 98.50 177 PRO A N 1
ATOM 1385 C CA . PRO A 1 177 ? -15.039 -7.221 5.431 1.00 98.50 177 PRO A CA 1
ATOM 1386 C C . PRO A 1 177 ? -15.205 -6.665 6.854 1.00 98.50 177 PRO A C 1
ATOM 1388 O O . PRO A 1 177 ? -16.327 -6.464 7.336 1.00 98.50 177 PRO A O 1
ATOM 1391 N N . VAL A 1 178 ? -14.087 -6.393 7.526 1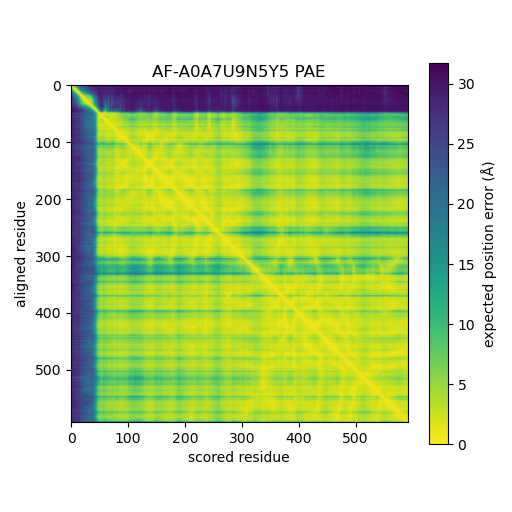.00 98.88 178 VAL A N 1
ATOM 1392 C CA . VAL A 1 178 ? -14.058 -5.832 8.885 1.00 98.88 178 VAL A CA 1
ATOM 1393 C C . VAL A 1 178 ? -13.403 -4.453 8.874 1.00 98.88 178 VAL A C 1
ATOM 1395 O O . VAL A 1 178 ? -12.299 -4.288 8.361 1.00 98.88 178 VAL A O 1
ATOM 1398 N N . ILE A 1 179 ? -14.051 -3.468 9.500 1.00 98.88 179 ILE A N 1
ATOM 1399 C CA . ILE A 1 179 ? -13.488 -2.137 9.760 1.00 98.88 179 ILE A CA 1
ATOM 1400 C C . ILE A 1 179 ? -13.525 -1.859 11.263 1.00 98.88 179 ILE A C 1
ATOM 1402 O O . ILE A 1 179 ? -14.602 -1.799 11.860 1.00 98.88 179 ILE A O 1
ATOM 1406 N N . LEU A 1 180 ? -12.361 -1.633 11.878 1.00 98.75 180 LEU A N 1
ATOM 1407 C CA . LEU A 1 180 ? -12.271 -1.230 13.285 1.00 98.75 180 LEU A CA 1
ATOM 1408 C C . LEU A 1 180 ? -11.756 0.205 13.430 1.00 98.75 180 LEU A C 1
ATOM 1410 O O . LEU A 1 180 ? -10.634 0.523 13.046 1.00 98.75 180 LEU A O 1
ATOM 1414 N N . PHE A 1 181 ? -12.564 1.063 14.054 1.00 98.62 181 PHE A N 1
ATOM 1415 C CA . PHE A 1 181 ? -12.147 2.379 14.531 1.00 98.62 181 PHE A CA 1
ATOM 1416 C C . PHE A 1 181 ? -11.492 2.219 15.899 1.00 98.62 181 PHE A C 1
ATOM 1418 O O . PHE A 1 181 ? -12.168 2.046 16.920 1.00 98.62 181 PHE A O 1
ATOM 1425 N N . CYS A 1 182 ? -10.166 2.242 15.909 1.00 98.12 182 CYS A N 1
ATOM 1426 C CA . CYS A 1 182 ? -9.365 1.974 17.089 1.00 98.12 182 CYS A CA 1
ATOM 1427 C C . CYS A 1 182 ? -9.214 3.244 17.927 1.00 98.12 182 CYS A C 1
ATOM 1429 O O . CYS A 1 182 ? -8.858 4.307 17.422 1.00 98.12 182 CYS A O 1
ATOM 1431 N N . CYS A 1 183 ? -9.497 3.119 19.219 1.00 95.69 183 CYS A N 1
ATOM 1432 C CA . CYS A 1 183 ? -9.311 4.154 20.225 1.00 95.69 183 CYS A CA 1
ATOM 1433 C C . CYS A 1 183 ? -9.081 3.455 21.565 1.00 95.69 183 CYS A C 1
ATOM 1435 O O . CYS A 1 183 ? -9.930 2.683 22.010 1.00 95.69 183 CYS A O 1
ATOM 1437 N N . SER A 1 184 ? -7.930 3.664 22.193 1.00 94.44 184 SER A N 1
ATOM 1438 C CA . SER A 1 184 ? -7.617 3.063 23.481 1.00 94.44 184 SER A CA 1
ATOM 1439 C C . SER A 1 184 ? -6.486 3.779 24.206 1.00 94.44 184 SER A C 1
ATOM 1441 O O . SER A 1 184 ? -5.501 4.178 23.593 1.00 94.44 184 SER A O 1
ATOM 1443 N N . GLY A 1 185 ? -6.601 3.855 25.531 1.00 91.12 185 GLY A N 1
ATOM 1444 C CA . GLY A 1 185 ? -5.507 4.180 26.445 1.00 91.12 185 GLY A CA 1
ATOM 1445 C C . GLY A 1 185 ? -4.643 2.976 26.852 1.00 91.12 185 GLY A C 1
ATOM 1446 O O . GLY A 1 185 ? -3.755 3.149 27.684 1.00 91.12 185 GLY A O 1
ATOM 1447 N N . GLY A 1 186 ? -4.908 1.771 26.328 1.00 91.38 186 GLY A N 1
ATOM 1448 C CA . GLY A 1 186 ? -4.137 0.554 26.602 1.00 91.38 186 GLY A CA 1
ATOM 1449 C C . GLY A 1 186 ? -4.946 -0.565 27.266 1.00 91.38 186 GLY A C 1
ATOM 1450 O O . GLY A 1 186 ? -6.154 -0.679 27.079 1.00 91.38 186 GLY A O 1
ATOM 1451 N N . ALA A 1 187 ? -4.277 -1.432 28.028 1.00 92.81 187 ALA A N 1
ATOM 1452 C CA . ALA A 1 187 ? -4.927 -2.545 28.724 1.00 92.81 187 ALA A CA 1
ATOM 1453 C C . ALA A 1 187 ? -5.715 -2.065 29.954 1.00 92.81 187 ALA A C 1
ATOM 1455 O O . ALA A 1 187 ? -5.298 -1.142 30.660 1.00 92.81 187 ALA A O 1
ATOM 1456 N N . ARG A 1 188 ? -6.845 -2.714 30.251 1.00 94.56 188 ARG A N 1
ATOM 1457 C CA . ARG A 1 188 ? -7.652 -2.396 31.428 1.00 94.56 188 ARG A CA 1
ATOM 1458 C C . ARG A 1 188 ? -7.043 -3.017 32.679 1.00 94.56 188 ARG A C 1
ATOM 1460 O O . ARG A 1 188 ? -7.201 -4.207 32.941 1.00 94.56 188 ARG A O 1
ATOM 1467 N N . MET A 1 189 ? -6.328 -2.198 33.445 1.00 93.06 189 MET A N 1
ATOM 1468 C CA . MET A 1 189 ? -5.552 -2.651 34.606 1.00 93.06 189 MET A CA 1
ATOM 1469 C C . MET A 1 189 ? -6.409 -3.299 35.700 1.00 93.06 189 MET A C 1
ATOM 1471 O O . MET A 1 189 ? -5.929 -4.199 36.377 1.00 93.06 189 MET A O 1
ATOM 1475 N N . GLN A 1 190 ? -7.676 -2.896 35.841 1.00 95.25 190 GLN A N 1
ATOM 1476 C CA . GLN A 1 190 ? -8.613 -3.471 36.816 1.00 95.25 190 GLN A CA 1
ATOM 1477 C C . GLN A 1 190 ? -8.873 -4.968 36.585 1.00 95.25 190 GLN A C 1
ATOM 1479 O O . GLN A 1 190 ? -9.210 -5.681 37.522 1.00 95.25 190 GLN A O 1
ATOM 1484 N N . GLU A 1 191 ? -8.679 -5.452 35.357 1.00 95.12 191 GLU A N 1
ATOM 1485 C CA . GLU A 1 191 ? -8.844 -6.865 34.991 1.00 95.12 191 GLU A CA 1
ATOM 1486 C C . GLU A 1 191 ? -7.493 -7.596 34.825 1.00 95.12 191 GLU A C 1
ATOM 1488 O O . GLU A 1 191 ? -7.449 -8.803 34.580 1.00 95.12 191 GLU A O 1
ATOM 1493 N N . GLY A 1 192 ? -6.376 -6.872 34.976 1.00 94.06 192 GLY A N 1
ATOM 1494 C CA . GLY A 1 192 ? -5.004 -7.386 34.957 1.00 94.06 192 GLY A CA 1
ATOM 1495 C C . GLY A 1 192 ? -4.678 -8.279 33.759 1.00 94.06 192 GLY A C 1
ATOM 1496 O O . GLY A 1 192 ? -4.838 -7.877 32.607 1.00 94.06 192 GLY A O 1
ATOM 1497 N N . ILE A 1 193 ? -4.181 -9.492 34.027 1.00 95.19 193 ILE A N 1
ATOM 1498 C CA . ILE A 1 193 ? -3.694 -10.415 32.989 1.00 95.19 193 ILE A CA 1
ATOM 1499 C C . ILE A 1 193 ? -4.782 -10.813 31.981 1.00 95.19 193 ILE A C 1
ATOM 1501 O O . ILE A 1 193 ? -4.471 -11.078 30.822 1.00 95.19 193 ILE A O 1
ATOM 1505 N N . ILE A 1 194 ? -6.061 -10.785 32.372 1.00 95.31 194 ILE A N 1
ATOM 1506 C CA . ILE A 1 194 ? -7.176 -11.098 31.468 1.00 95.31 194 ILE A CA 1
ATOM 1507 C C . ILE A 1 194 ? -7.239 -10.099 30.309 1.00 95.31 194 ILE A C 1
ATOM 1509 O O . ILE A 1 194 ? -7.465 -10.507 29.166 1.00 95.31 194 ILE A O 1
ATOM 1513 N N . SER A 1 195 ? -6.959 -8.820 30.573 1.00 94.19 195 SER A N 1
ATOM 1514 C CA . SER A 1 195 ? -6.836 -7.780 29.546 1.00 94.19 195 SER A CA 1
ATOM 1515 C C . SER A 1 195 ? -5.694 -8.066 28.573 1.00 94.19 195 SER A C 1
ATOM 1517 O O . SER A 1 195 ? -5.854 -7.876 27.369 1.00 94.19 195 SER A O 1
ATOM 1519 N N . LEU A 1 196 ? -4.556 -8.572 29.065 1.00 94.88 196 LEU A N 1
ATOM 1520 C CA . LEU A 1 196 ? -3.430 -8.957 28.209 1.00 94.88 196 LEU A CA 1
ATOM 1521 C C . LEU A 1 196 ? -3.811 -10.123 27.287 1.00 94.88 196 LEU A C 1
ATOM 1523 O O . LEU A 1 196 ? -3.520 -10.086 26.095 1.00 94.88 196 LEU A O 1
ATOM 1527 N N . MET A 1 197 ? -4.519 -11.130 27.809 1.00 97.06 197 MET A N 1
ATOM 1528 C CA . MET A 1 197 ? -4.950 -12.293 27.019 1.00 97.06 197 MET A CA 1
ATOM 1529 C C . MET A 1 197 ? -5.898 -11.922 25.870 1.00 97.06 197 MET A C 1
ATOM 1531 O O . MET A 1 197 ? -5.965 -12.640 24.872 1.00 97.06 197 MET A O 1
ATOM 1535 N N . GLN A 1 198 ? -6.587 -10.781 25.954 1.00 96.94 198 GLN A N 1
ATOM 1536 C CA . GLN A 1 198 ? -7.425 -10.297 24.856 1.00 96.94 198 GLN A CA 1
ATOM 1537 C C . GLN A 1 198 ? -6.616 -9.878 23.618 1.00 96.94 198 GLN A C 1
ATOM 1539 O O . GLN A 1 198 ? -7.130 -9.980 22.503 1.00 96.94 198 GLN A O 1
ATOM 1544 N N . MET A 1 199 ? -5.346 -9.482 23.781 1.00 96.38 199 MET A N 1
ATOM 1545 C CA . MET A 1 199 ? -4.451 -9.212 22.647 1.00 96.38 199 MET A CA 1
ATOM 1546 C C . MET A 1 199 ? -4.283 -10.469 21.795 1.00 96.38 199 MET A C 1
ATOM 1548 O O . MET A 1 199 ? -4.526 -10.444 20.595 1.00 96.38 199 MET A O 1
ATOM 1552 N N . ALA A 1 200 ? -3.937 -11.593 22.427 1.00 97.50 200 ALA A N 1
ATOM 1553 C CA . ALA A 1 200 ? -3.772 -12.864 21.729 1.00 97.50 200 ALA A CA 1
ATOM 1554 C C . ALA A 1 200 ? -5.091 -13.344 21.102 1.00 97.50 200 ALA A C 1
ATOM 1556 O O . ALA A 1 200 ? -5.097 -13.796 19.959 1.00 97.50 200 ALA A O 1
ATOM 1557 N N . LYS A 1 201 ? -6.213 -13.201 21.822 1.00 98.19 201 LYS A N 1
ATOM 1558 C CA . LYS A 1 201 ? -7.542 -13.606 21.342 1.00 98.19 201 LYS A CA 1
ATOM 1559 C C . LYS A 1 201 ? -7.951 -12.868 20.064 1.00 98.19 201 LYS A C 1
ATOM 1561 O O . LYS A 1 201 ? -8.305 -13.504 19.075 1.00 98.19 201 LYS A O 1
ATOM 1566 N N . THR A 1 202 ? -7.885 -11.538 20.077 1.00 98.25 202 THR A N 1
ATOM 1567 C CA . THR A 1 202 ? -8.285 -10.713 18.925 1.00 98.25 202 THR A CA 1
ATOM 1568 C C . THR A 1 202 ? -7.361 -10.934 17.728 1.00 98.25 202 THR A C 1
ATOM 1570 O O . THR A 1 202 ? -7.845 -11.115 16.612 1.00 98.25 202 THR A O 1
ATOM 1573 N N . SER A 1 203 ? -6.048 -11.040 17.957 1.00 98.50 203 SER A N 1
ATOM 1574 C CA . SER A 1 203 ? -5.081 -11.386 16.910 1.00 98.50 203 SER A CA 1
ATOM 1575 C C . SER A 1 203 ? -5.347 -12.764 16.295 1.00 98.50 203 SER A C 1
ATOM 1577 O O . SER A 1 203 ? -5.257 -12.920 15.079 1.00 98.50 203 SER A O 1
ATOM 1579 N N . ALA A 1 204 ? -5.717 -13.767 17.100 1.00 98.69 204 ALA A N 1
ATOM 1580 C CA . ALA A 1 204 ? -6.038 -15.104 16.600 1.00 98.69 204 ALA A CA 1
ATOM 1581 C C . ALA A 1 204 ? -7.306 -15.116 15.728 1.00 98.69 204 ALA A C 1
ATOM 1583 O O . ALA A 1 204 ? -7.321 -15.766 14.680 1.00 98.69 204 ALA A O 1
ATOM 1584 N N . ALA A 1 205 ? -8.347 -14.372 16.117 1.00 98.75 205 ALA A N 1
ATOM 1585 C CA . ALA A 1 205 ? -9.554 -14.212 15.304 1.00 98.75 205 ALA A CA 1
ATOM 1586 C C . ALA A 1 205 ? -9.240 -13.527 13.961 1.00 98.75 205 ALA A C 1
ATOM 1588 O O . ALA A 1 205 ? -9.655 -14.006 12.907 1.00 98.75 205 ALA A O 1
ATOM 1589 N N . LEU A 1 206 ? -8.432 -12.461 13.983 1.00 98.69 206 LEU A N 1
ATOM 1590 C CA . LEU A 1 206 ? -8.009 -11.748 12.774 1.00 98.69 206 LEU A CA 1
ATOM 1591 C C . LEU A 1 206 ? -7.116 -12.590 11.861 1.00 98.69 206 LEU A C 1
ATOM 1593 O O . LEU A 1 206 ? -7.246 -12.507 10.642 1.00 98.69 206 LEU A O 1
ATOM 1597 N N . LYS A 1 207 ? -6.255 -13.452 12.415 1.00 98.62 207 LYS A N 1
ATOM 1598 C CA . LYS A 1 207 ? -5.476 -14.397 11.604 1.00 98.62 207 LYS A CA 1
ATOM 1599 C C . LYS A 1 207 ? -6.393 -15.329 10.813 1.00 98.62 207 LYS A C 1
ATOM 1601 O O . LYS A 1 207 ? -6.195 -15.481 9.614 1.00 98.62 207 LYS A O 1
ATOM 1606 N N . ARG A 1 208 ? -7.427 -15.888 11.454 1.00 98.62 208 ARG A N 1
ATOM 1607 C CA . ARG A 1 208 ? -8.430 -16.733 10.777 1.00 98.62 208 ARG A CA 1
ATOM 1608 C C . ARG A 1 208 ? -9.210 -15.965 9.710 1.00 98.62 208 ARG A C 1
ATOM 1610 O O . ARG A 1 208 ? -9.488 -16.516 8.653 1.00 98.62 208 ARG A O 1
ATOM 1617 N N . HIS A 1 209 ? -9.534 -14.701 9.976 1.00 98.69 209 HIS A N 1
ATOM 1618 C CA . HIS A 1 209 ? -10.174 -13.819 9.002 1.00 98.69 209 HIS A CA 1
ATOM 1619 C C . HIS A 1 209 ? -9.290 -13.591 7.767 1.00 98.69 209 HIS A C 1
ATOM 1621 O O . HIS A 1 209 ? -9.748 -13.723 6.634 1.00 98.69 209 HIS A O 1
ATOM 1627 N N . SER A 1 210 ? -8.003 -13.320 7.993 1.00 98.12 210 SER A N 1
ATOM 1628 C CA . SER A 1 210 ? -7.015 -13.131 6.931 1.00 98.12 210 SER A CA 1
ATOM 1629 C C . SER A 1 210 ? -6.801 -14.403 6.106 1.00 98.12 210 SER A C 1
ATOM 1631 O O . SER A 1 210 ? -6.799 -14.335 4.880 1.00 98.12 210 SER A O 1
ATOM 1633 N N . ASP A 1 211 ? -6.716 -15.567 6.761 1.00 97.69 211 ASP A N 1
ATOM 1634 C CA . ASP A 1 211 ? -6.578 -16.879 6.105 1.00 97.69 211 ASP A CA 1
ATOM 1635 C C . ASP A 1 211 ? -7.793 -17.253 5.251 1.00 97.69 211 ASP A C 1
ATOM 1637 O O . ASP A 1 211 ? -7.671 -18.019 4.300 1.00 97.69 211 ASP A O 1
ATOM 1641 N N . ALA A 1 212 ? -8.964 -16.691 5.560 1.00 97.06 212 ALA A N 1
ATOM 1642 C CA . ALA A 1 212 ? -10.162 -16.818 4.737 1.00 97.06 212 ALA A CA 1
ATOM 1643 C C . ALA A 1 212 ? -10.164 -15.883 3.506 1.00 97.06 212 ALA A C 1
ATOM 1645 O O . ALA A 1 212 ? -11.159 -15.851 2.774 1.00 97.06 212 ALA A O 1
ATOM 1646 N N . GLY A 1 213 ? -9.084 -15.117 3.289 1.00 95.81 213 GLY A N 1
ATOM 1647 C CA . GLY A 1 213 ? -8.929 -14.159 2.190 1.00 95.81 213 GLY A CA 1
ATOM 1648 C C . GLY A 1 213 ? -9.731 -12.869 2.374 1.00 95.81 213 GLY A C 1
ATOM 1649 O O . GLY A 1 213 ? -9.987 -12.163 1.404 1.00 95.81 213 GLY A O 1
ATOM 1650 N N . LEU A 1 214 ? -10.179 -12.564 3.597 1.00 97.75 214 LEU A N 1
ATOM 1651 C CA . LEU A 1 214 ? -11.081 -11.441 3.855 1.00 97.75 214 LEU A CA 1
ATOM 1652 C C . LEU A 1 214 ? -10.324 -10.173 4.271 1.00 97.75 214 LEU A C 1
ATOM 1654 O O . LEU A 1 214 ? -9.231 -10.226 4.848 1.00 97.75 214 LEU A O 1
ATOM 1658 N N . LEU A 1 215 ? -10.923 -9.031 3.928 1.00 98.62 215 LEU A N 1
ATOM 1659 C CA . LEU A 1 215 ? -10.363 -7.701 4.136 1.00 98.62 215 LEU A CA 1
ATOM 1660 C C . LEU A 1 215 ? -10.559 -7.234 5.578 1.00 98.62 215 LEU A C 1
ATOM 1662 O O . LEU A 1 215 ? -11.690 -7.131 6.059 1.00 98.62 215 LEU A O 1
ATOM 1666 N N . TYR A 1 216 ? -9.463 -6.810 6.200 1.00 98.81 216 TYR A N 1
ATOM 1667 C CA . TYR A 1 216 ? -9.478 -6.094 7.464 1.00 98.81 216 TYR A CA 1
ATOM 1668 C C . TYR A 1 216 ? -8.836 -4.706 7.344 1.00 98.81 216 TYR A C 1
ATOM 1670 O O . TYR A 1 216 ? -7.663 -4.575 6.997 1.00 98.81 216 TYR A O 1
ATOM 1678 N N . VAL A 1 217 ? -9.598 -3.662 7.676 1.00 98.88 217 VAL A N 1
ATOM 1679 C CA . VAL A 1 217 ? -9.137 -2.267 7.695 1.00 98.88 217 VAL A CA 1
ATOM 1680 C C . VAL A 1 217 ? -9.175 -1.722 9.118 1.00 98.88 217 VAL A C 1
ATOM 1682 O O . VAL A 1 217 ? -10.172 -1.869 9.833 1.00 98.88 217 VAL A O 1
ATOM 1685 N N . THR A 1 218 ? -8.118 -1.024 9.520 1.00 98.69 218 THR A N 1
ATOM 1686 C CA . THR A 1 218 ? -8.115 -0.252 10.767 1.00 98.69 218 THR A CA 1
ATOM 1687 C C . THR A 1 218 ? -8.152 1.237 10.488 1.00 98.69 218 THR A C 1
ATOM 1689 O O . THR A 1 218 ? -7.555 1.729 9.535 1.00 98.69 218 THR A O 1
ATOM 1692 N N . VAL A 1 219 ? -8.878 1.965 11.333 1.00 98.81 219 VAL A N 1
ATOM 1693 C CA . VAL A 1 219 ? -8.867 3.426 11.368 1.00 98.81 219 VAL A CA 1
ATOM 1694 C C . VAL A 1 219 ? -8.403 3.843 12.755 1.00 98.81 219 VAL A C 1
ATOM 1696 O O . VAL A 1 219 ? -9.148 3.751 13.732 1.00 98.81 219 VAL A O 1
ATOM 1699 N N . LEU A 1 220 ? -7.152 4.272 12.850 1.00 98.56 220 LEU A N 1
ATOM 1700 C CA . LEU A 1 220 ? -6.515 4.696 14.087 1.00 98.56 220 LEU A CA 1
ATOM 1701 C C . LEU A 1 220 ? -6.998 6.101 14.464 1.00 98.56 220 LEU A C 1
ATOM 1703 O O . LEU A 1 220 ? -6.855 7.050 13.692 1.00 98.56 220 LEU A O 1
ATOM 1707 N N . THR A 1 221 ? -7.580 6.239 15.655 1.00 97.31 221 THR A N 1
ATOM 1708 C CA . THR A 1 221 ? -8.145 7.507 16.146 1.00 97.31 221 THR A CA 1
ATOM 1709 C C . THR A 1 221 ? -7.515 7.929 17.473 1.00 97.31 221 THR A C 1
ATOM 1711 O O . THR A 1 221 ? -6.777 7.162 18.096 1.00 97.31 221 THR A O 1
ATOM 1714 N N . ASP A 1 222 ? -7.769 9.166 17.909 1.00 94.69 222 ASP A N 1
ATOM 1715 C CA . ASP A 1 222 ? -7.138 9.717 19.110 1.00 94.69 222 ASP A CA 1
ATOM 1716 C C . ASP A 1 222 ? -7.758 9.208 20.430 1.00 94.69 222 ASP A C 1
ATOM 1718 O O . ASP A 1 222 ? -8.952 9.431 20.674 1.00 94.69 222 ASP A O 1
ATOM 1722 N N . PRO A 1 223 ? -6.956 8.655 21.358 1.00 95.12 223 PRO A N 1
ATOM 1723 C CA . PRO A 1 223 ? -5.637 8.053 21.164 1.00 95.12 223 PRO A CA 1
ATOM 1724 C C . PRO A 1 223 ? -5.773 6.564 20.818 1.00 95.12 223 PRO A C 1
ATOM 1726 O O . PRO A 1 223 ? -6.748 5.930 21.209 1.00 95.12 223 PRO A O 1
ATOM 1729 N N . THR A 1 224 ? -4.774 5.970 20.173 1.00 96.50 224 THR A N 1
ATOM 1730 C CA . THR A 1 224 ? -4.635 4.515 20.046 1.00 96.50 224 THR A CA 1
ATOM 1731 C C . THR A 1 224 ? -3.292 4.116 20.640 1.00 96.50 224 THR A C 1
ATOM 1733 O O . THR A 1 224 ? -2.252 4.359 20.029 1.00 96.50 224 THR A O 1
ATOM 1736 N N . THR A 1 225 ? -3.288 3.543 21.849 1.00 94.94 225 THR A N 1
ATOM 1737 C CA . THR A 1 225 ? -2.043 3.182 22.542 1.00 94.94 225 THR A CA 1
ATOM 1738 C C . THR A 1 225 ? -2.035 1.809 23.221 1.00 94.94 225 THR A C 1
ATOM 1740 O O . THR A 1 225 ? -3.059 1.129 23.338 1.00 94.94 225 THR A O 1
ATOM 1743 N N . GLY A 1 226 ? -0.852 1.388 23.680 1.00 92.06 226 GLY A N 1
ATOM 1744 C CA . GLY A 1 226 ? -0.653 0.226 24.544 1.00 92.06 226 GLY A CA 1
ATOM 1745 C C . GLY A 1 226 ? -1.023 -1.106 23.896 1.00 92.06 226 GLY A C 1
ATOM 1746 O O . GLY A 1 226 ? -0.671 -1.391 22.757 1.00 92.06 226 GLY A O 1
ATOM 1747 N N . GLY A 1 227 ? -1.746 -1.948 24.638 1.00 91.25 227 GLY A N 1
ATOM 1748 C CA . GLY A 1 227 ? -2.115 -3.288 24.171 1.00 91.25 227 GLY A CA 1
ATOM 1749 C C . GLY A 1 227 ? -2.941 -3.298 22.881 1.00 91.25 227 GLY A C 1
ATOM 1750 O O . GLY A 1 227 ? -2.874 -4.267 22.135 1.00 91.25 227 GLY A O 1
ATOM 1751 N N . VAL A 1 228 ? -3.679 -2.224 22.578 1.00 94.44 228 VAL A N 1
ATOM 1752 C CA . VAL A 1 228 ? -4.457 -2.126 21.335 1.00 94.44 228 VAL A CA 1
ATOM 1753 C C . VAL A 1 228 ? -3.556 -1.886 20.122 1.00 94.44 228 VAL A C 1
ATOM 1755 O O . VAL A 1 228 ? -3.736 -2.563 19.113 1.00 94.44 228 VAL A O 1
ATOM 1758 N N . THR A 1 229 ? -2.550 -1.005 20.219 1.00 95.19 229 THR A N 1
ATOM 1759 C CA . THR A 1 229 ? -1.555 -0.840 19.137 1.00 95.19 229 THR A CA 1
ATOM 1760 C C . THR A 1 229 ? -0.708 -2.088 18.953 1.00 95.19 229 THR A C 1
ATOM 1762 O O . THR A 1 229 ? -0.427 -2.463 17.825 1.00 95.19 229 THR A O 1
ATOM 1765 N N . ALA A 1 230 ? -0.368 -2.778 20.042 1.00 95.44 230 ALA A N 1
ATOM 1766 C CA . ALA A 1 230 ? 0.365 -4.043 20.010 1.00 95.44 230 ALA A CA 1
ATOM 1767 C C . ALA A 1 230 ? -0.510 -5.277 19.685 1.00 95.44 230 ALA A C 1
ATOM 1769 O O . ALA A 1 230 ? -0.100 -6.409 19.940 1.00 95.44 230 ALA A O 1
ATOM 1770 N N . SER A 1 231 ? -1.730 -5.084 19.177 1.00 96.38 231 SER A N 1
ATOM 1771 C CA . SER A 1 231 ? -2.620 -6.167 18.743 1.00 96.38 231 SER A CA 1
ATOM 1772 C C . SER A 1 231 ? -3.450 -5.728 17.534 1.00 96.38 231 SER A C 1
ATOM 1774 O O . SER A 1 231 ? -2.883 -5.269 16.546 1.00 96.38 231 SER A O 1
ATOM 1776 N N . PHE A 1 232 ? -4.779 -5.851 17.584 1.00 97.25 232 PHE A N 1
ATOM 1777 C CA . PHE A 1 232 ? -5.662 -5.723 16.428 1.00 97.25 232 PHE A CA 1
ATOM 1778 C C . PHE A 1 232 ? -5.500 -4.415 15.641 1.00 97.25 232 PHE A C 1
ATOM 1780 O O . PHE A 1 232 ? -5.704 -4.434 14.431 1.00 97.25 232 PHE A O 1
ATOM 1787 N N . ALA A 1 233 ? -5.108 -3.295 16.259 1.00 97.75 233 ALA A N 1
ATOM 1788 C CA . ALA A 1 233 ? -5.028 -2.010 15.560 1.00 97.75 233 ALA A CA 1
ATOM 1789 C C . ALA A 1 233 ? -3.946 -1.958 14.461 1.00 97.75 233 ALA A C 1
ATOM 1791 O O . ALA A 1 233 ? -4.125 -1.242 13.477 1.00 97.75 233 ALA A O 1
ATOM 1792 N N . MET A 1 234 ? -2.859 -2.724 14.603 1.00 97.19 234 MET A N 1
ATOM 1793 C CA . MET A 1 234 ? -1.735 -2.750 13.650 1.00 97.19 234 MET A CA 1
ATOM 1794 C C . MET A 1 234 ? -1.723 -3.995 12.751 1.00 97.19 234 MET A C 1
ATOM 1796 O O . MET A 1 234 ? -0.746 -4.242 12.053 1.00 97.19 234 MET A O 1
ATOM 1800 N N . LEU A 1 235 ? -2.800 -4.787 12.766 1.00 97.75 235 LEU A N 1
ATOM 1801 C CA . LEU A 1 235 ? -2.928 -6.026 11.984 1.00 97.75 235 LEU A CA 1
ATOM 1802 C C . LEU A 1 235 ? -3.800 -5.868 10.727 1.00 97.75 235 LEU A C 1
ATOM 1804 O O . LEU A 1 235 ? -4.146 -6.870 10.107 1.00 97.75 235 LEU A O 1
ATOM 1808 N N . GLY A 1 236 ? -4.194 -4.637 10.386 1.00 98.06 236 GLY A N 1
ATOM 1809 C CA . GLY A 1 236 ? -4.976 -4.344 9.184 1.00 98.06 236 GLY A CA 1
ATOM 1810 C C . GLY A 1 236 ? -4.207 -4.660 7.904 1.00 98.06 236 GLY A C 1
ATOM 1811 O O . GLY A 1 236 ? -3.011 -4.387 7.816 1.00 98.06 236 GLY A O 1
ATOM 1812 N N . ASP A 1 237 ? -4.912 -5.168 6.892 1.00 98.44 237 ASP A N 1
ATOM 1813 C CA . ASP A 1 237 ? -4.408 -5.207 5.514 1.00 98.44 237 ASP A CA 1
ATOM 1814 C C . ASP A 1 237 ? -4.163 -3.786 4.992 1.00 98.44 237 ASP A C 1
ATOM 1816 O O . ASP A 1 237 ? -3.230 -3.553 4.219 1.00 98.44 237 ASP A O 1
ATOM 1820 N N . ILE A 1 238 ? -5.014 -2.852 5.440 1.00 98.69 238 ILE A N 1
ATOM 1821 C CA . ILE A 1 238 ? -4.899 -1.409 5.239 1.00 98.69 238 ILE A CA 1
ATOM 1822 C C . ILE A 1 238 ? -5.077 -0.708 6.595 1.00 98.69 238 ILE A C 1
ATOM 1824 O O . ILE A 1 238 ? -6.050 -0.954 7.313 1.00 98.69 238 ILE A O 1
ATOM 1828 N N . ILE A 1 239 ? -4.143 0.179 6.939 1.00 98.81 239 ILE A N 1
ATOM 1829 C CA . ILE A 1 239 ? -4.106 0.935 8.196 1.00 98.81 239 ILE A CA 1
ATOM 1830 C C . ILE A 1 239 ? -4.260 2.422 7.884 1.00 98.81 239 ILE A C 1
ATOM 1832 O O . ILE A 1 239 ? -3.323 3.082 7.437 1.00 98.81 239 ILE A O 1
ATOM 1836 N N . LEU A 1 240 ? -5.441 2.966 8.147 1.00 98.81 240 LEU A N 1
ATOM 1837 C CA . LEU A 1 240 ? -5.736 4.390 8.020 1.00 98.81 240 LEU A CA 1
ATOM 1838 C C . LEU A 1 240 ? -5.593 5.082 9.377 1.00 98.81 240 LEU A C 1
ATOM 1840 O O . LEU A 1 240 ? -5.773 4.462 10.424 1.00 98.81 240 LEU A O 1
ATOM 1844 N N . ALA A 1 241 ? -5.331 6.383 9.377 1.00 98.44 241 ALA A N 1
ATOM 1845 C CA . ALA A 1 241 ? -5.298 7.186 10.596 1.00 98.44 241 ALA A CA 1
ATOM 1846 C C . ALA A 1 241 ? -6.027 8.522 10.412 1.00 98.44 241 ALA A C 1
ATOM 1848 O O . ALA A 1 241 ? -6.006 9.103 9.329 1.00 98.44 241 ALA A O 1
ATOM 1849 N N . GLU A 1 242 ? -6.667 9.025 11.468 1.00 97.62 242 GLU A N 1
ATOM 1850 C CA . GLU A 1 242 ? -7.202 10.393 11.461 1.00 97.62 242 GLU A CA 1
ATOM 1851 C C . GLU A 1 242 ? -6.085 11.424 11.709 1.00 97.62 242 GLU A C 1
ATOM 1853 O O . GLU A 1 242 ? -5.194 11.158 12.525 1.00 97.62 242 GLU A O 1
ATOM 1858 N N . PRO A 1 243 ? -6.145 12.614 11.078 1.00 97.38 243 PRO A N 1
ATOM 1859 C CA . PRO A 1 243 ? -5.172 13.682 11.279 1.00 97.38 243 PRO A CA 1
ATOM 1860 C C . PRO A 1 243 ? -4.903 13.996 12.748 1.00 97.38 243 PRO A C 1
ATOM 1862 O O . PRO A 1 243 ? -5.822 14.127 13.563 1.00 97.38 243 PRO A O 1
ATOM 1865 N N . GLY A 1 244 ? -3.620 14.112 13.088 1.00 95.81 244 GLY A N 1
ATOM 1866 C CA . GLY A 1 244 ? -3.171 14.452 14.434 1.00 95.81 244 GLY A CA 1
ATOM 1867 C C . GLY A 1 244 ? -3.497 13.429 15.532 1.00 95.81 244 GLY A C 1
ATOM 1868 O O . GLY A 1 244 ? -3.254 13.729 16.705 1.00 95.81 244 GLY A O 1
ATOM 1869 N N . ALA A 1 245 ? -4.009 12.236 15.209 1.00 96.62 245 ALA A N 1
ATOM 1870 C CA . ALA A 1 245 ? -4.298 11.213 16.213 1.00 96.62 245 ALA A CA 1
ATOM 1871 C C . ALA A 1 245 ? -3.024 10.759 16.943 1.00 96.62 245 ALA A C 1
ATOM 1873 O O . ALA A 1 245 ? -2.003 10.487 16.310 1.00 96.62 245 ALA A O 1
ATOM 1874 N N . LEU A 1 246 ? -3.073 10.645 18.276 1.00 96.69 246 LEU A N 1
ATOM 1875 C CA . LEU A 1 246 ? -1.973 10.071 19.054 1.00 96.69 246 LEU A CA 1
ATOM 1876 C C . LEU A 1 246 ? -1.963 8.540 18.930 1.00 96.69 246 LEU A C 1
ATOM 1878 O O . LEU A 1 246 ? -2.861 7.870 19.433 1.00 96.69 246 LEU A O 1
ATOM 1882 N N . ILE A 1 247 ? -0.915 7.987 18.325 1.00 97.38 247 ILE A N 1
ATOM 1883 C CA . ILE A 1 247 ? -0.728 6.559 18.064 1.00 97.38 247 ILE A CA 1
ATOM 1884 C C . ILE A 1 247 ? 0.659 6.130 18.542 1.00 97.38 247 ILE A C 1
ATOM 1886 O O . ILE A 1 247 ? 1.675 6.632 18.059 1.00 97.38 247 ILE A O 1
ATOM 1890 N N . GLY A 1 248 ? 0.729 5.166 19.458 1.00 95.00 248 GLY A N 1
ATOM 1891 C CA . GLY A 1 248 ? 2.020 4.656 19.927 1.00 95.00 248 GLY A CA 1
ATOM 1892 C C . GLY A 1 248 ? 1.919 3.503 20.914 1.00 95.00 248 GLY A C 1
ATOM 1893 O O . GLY A 1 248 ? 0.863 3.234 21.470 1.00 95.00 248 GLY A O 1
ATOM 1894 N N . PHE A 1 249 ? 3.019 2.796 21.157 1.00 93.19 249 PHE A N 1
ATOM 1895 C CA . PHE A 1 249 ? 3.027 1.723 22.155 1.00 93.19 249 PHE A CA 1
ATOM 1896 C C . PHE A 1 249 ? 2.936 2.288 23.582 1.00 93.19 249 PHE A C 1
ATOM 1898 O O . PHE A 1 249 ? 1.931 2.106 24.267 1.00 93.19 249 PHE A O 1
ATOM 1905 N N . ALA A 1 250 ? 3.946 3.048 24.007 1.00 91.25 250 ALA A N 1
ATOM 1906 C CA . ALA A 1 250 ? 3.927 3.786 25.266 1.00 91.25 250 ALA A CA 1
ATOM 1907 C C . ALA A 1 250 ? 3.459 5.228 25.035 1.00 91.25 250 ALA A C 1
ATOM 1909 O O . ALA A 1 250 ? 3.828 5.849 24.040 1.00 91.25 250 ALA A O 1
ATOM 1910 N N . GLY A 1 251 ? 2.661 5.772 25.956 1.00 88.19 251 GLY A N 1
ATOM 1911 C CA . GLY A 1 251 ? 2.212 7.162 25.860 1.00 88.19 251 GLY A CA 1
ATOM 1912 C C . GLY A 1 251 ? 3.375 8.158 26.025 1.00 88.19 251 GLY A C 1
ATOM 1913 O O . GLY A 1 251 ? 4.286 7.877 26.810 1.00 88.19 251 GLY A O 1
ATOM 1914 N N . PRO A 1 252 ? 3.324 9.349 25.391 1.00 88.38 252 PRO A N 1
ATOM 1915 C CA . PRO A 1 252 ? 4.415 10.330 25.417 1.00 88.38 252 PRO A CA 1
ATOM 1916 C C . PRO A 1 252 ? 4.906 10.663 26.828 1.00 88.38 252 PRO A C 1
ATOM 1918 O O . PRO A 1 252 ? 6.101 10.647 27.093 1.00 88.38 252 PRO A O 1
ATOM 1921 N N . ARG A 1 253 ? 3.972 10.853 27.770 1.00 86.81 253 ARG A N 1
ATOM 1922 C CA . ARG A 1 253 ? 4.285 11.171 29.173 1.00 86.81 253 ARG A CA 1
ATOM 1923 C C . ARG A 1 253 ? 5.151 10.106 29.847 1.00 86.81 253 ARG A C 1
ATOM 1925 O O . ARG A 1 253 ? 6.041 10.449 30.612 1.00 86.81 253 ARG A O 1
ATOM 1932 N N . VAL A 1 254 ? 4.888 8.828 29.568 1.00 88.19 254 VAL A N 1
ATOM 1933 C CA . VAL A 1 254 ? 5.639 7.705 30.154 1.00 88.19 254 VAL A CA 1
ATOM 1934 C C . VAL A 1 254 ? 7.060 7.676 29.593 1.00 88.19 254 VAL A C 1
ATOM 1936 O O . VAL A 1 254 ? 8.017 7.472 30.335 1.00 88.19 254 VAL A O 1
ATOM 1939 N N . ILE A 1 255 ? 7.203 7.930 28.291 1.00 90.69 255 ILE A N 1
ATOM 1940 C CA . ILE A 1 255 ? 8.503 7.966 27.617 1.00 90.69 255 ILE A CA 1
ATOM 1941 C C . ILE A 1 255 ? 9.341 9.141 28.138 1.00 90.69 255 ILE A C 1
ATOM 1943 O O . ILE A 1 255 ? 10.483 8.936 28.538 1.00 90.69 255 ILE A O 1
ATOM 1947 N N . GLU A 1 256 ? 8.769 10.347 28.212 1.00 92.19 256 GLU A N 1
ATOM 1948 C CA . GLU A 1 256 ? 9.464 11.542 28.720 1.00 92.19 256 GLU A CA 1
ATOM 1949 C C . GLU A 1 256 ? 9.932 11.364 30.167 1.00 92.19 256 GLU A C 1
ATOM 1951 O O . GLU A 1 256 ? 11.058 11.725 30.501 1.00 92.19 256 GLU A O 1
ATOM 1956 N N . GLN A 1 257 ? 9.096 10.762 31.020 1.00 92.25 257 GLN A N 1
ATOM 1957 C CA . GLN A 1 257 ? 9.457 10.459 32.407 1.00 92.25 257 GLN A CA 1
ATOM 1958 C C . GLN A 1 257 ? 10.588 9.432 32.514 1.00 92.25 257 GLN A C 1
ATOM 1960 O O . GLN A 1 257 ? 11.416 9.534 33.414 1.00 92.25 257 GLN A O 1
ATOM 1965 N N . THR A 1 258 ? 10.625 8.452 31.610 1.00 92.06 258 THR A N 1
ATOM 1966 C CA . THR A 1 258 ? 11.619 7.368 31.641 1.00 92.06 258 THR A CA 1
ATOM 1967 C C . THR A 1 258 ? 12.966 7.815 31.073 1.00 92.06 258 THR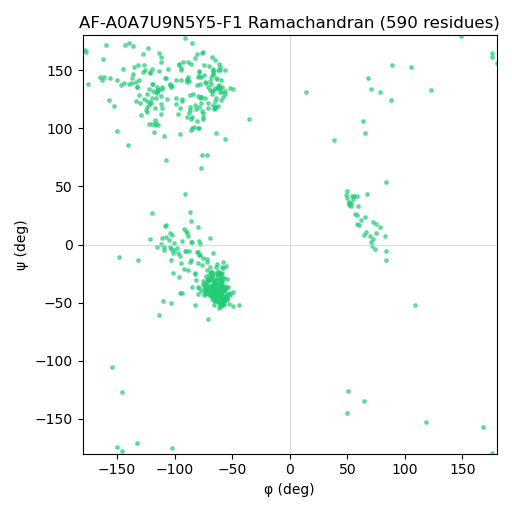 A C 1
ATOM 1969 O O . THR A 1 258 ? 14.009 7.491 31.631 1.00 92.06 258 THR A O 1
ATOM 1972 N N . ILE A 1 259 ? 12.952 8.556 29.962 1.00 90.88 259 ILE A N 1
ATOM 1973 C CA . ILE A 1 259 ? 14.160 8.977 29.234 1.00 90.88 259 ILE A CA 1
ATOM 1974 C C . ILE A 1 259 ? 14.706 10.312 29.772 1.00 90.88 259 ILE A C 1
ATOM 1976 O O . ILE A 1 259 ? 15.882 10.621 29.591 1.00 90.88 259 ILE A O 1
ATOM 1980 N N . GLY A 1 260 ? 13.876 11.117 30.443 1.00 87.62 260 GLY A N 1
ATOM 1981 C CA . GLY A 1 260 ? 14.267 12.428 30.970 1.00 87.62 260 GLY A CA 1
ATOM 1982 C C . GLY A 1 260 ? 14.458 13.497 29.887 1.00 87.62 260 GLY A C 1
ATOM 1983 O O . GLY A 1 260 ? 15.118 14.507 30.128 1.00 87.62 260 GLY A O 1
ATOM 1984 N N . GLN A 1 261 ? 13.902 13.285 28.691 1.00 89.44 261 GLN A N 1
ATOM 1985 C CA . GLN A 1 261 ? 14.014 14.189 27.544 1.00 89.44 261 GLN A CA 1
ATOM 1986 C C . GLN A 1 261 ? 12.632 14.529 26.987 1.00 89.44 261 GLN A C 1
ATOM 1988 O O . GLN A 1 261 ? 11.722 13.704 27.034 1.00 89.44 261 GLN A O 1
ATOM 1993 N N . LYS A 1 262 ? 12.484 15.744 26.443 1.00 90.12 262 LYS A N 1
ATOM 1994 C CA . LYS A 1 262 ? 11.270 16.147 25.722 1.00 90.12 262 LYS A CA 1
ATOM 1995 C C . LYS A 1 262 ? 11.215 15.461 24.368 1.00 90.12 262 LYS A C 1
ATOM 1997 O O . LYS A 1 262 ? 12.224 15.401 23.666 1.00 90.12 262 LYS A O 1
ATOM 2002 N N . LEU A 1 263 ? 10.027 15.012 23.985 1.00 92.25 263 LEU A N 1
ATOM 2003 C CA . LEU A 1 263 ? 9.836 14.374 22.689 1.00 92.25 263 LEU A CA 1
ATOM 2004 C C . LEU A 1 263 ? 9.745 15.412 21.557 1.00 92.25 263 LEU A C 1
ATOM 2006 O O . LEU A 1 263 ? 9.233 16.518 21.775 1.00 92.25 263 LEU A O 1
ATOM 2010 N N . PRO A 1 264 ? 10.209 15.073 20.339 1.00 93.31 264 PRO A N 1
ATOM 2011 C CA . PRO A 1 264 ? 10.054 15.933 19.172 1.00 93.31 264 PRO A CA 1
ATOM 2012 C C . PRO A 1 264 ? 8.589 16.297 18.900 1.00 93.31 264 PRO A C 1
ATOM 2014 O O . PRO A 1 264 ? 7.664 15.521 19.167 1.00 93.31 264 PRO A O 1
ATOM 2017 N N . LYS A 1 265 ? 8.361 17.479 18.317 1.00 91.62 265 LYS A N 1
ATOM 2018 C CA . LYS A 1 265 ? 7.021 17.885 17.875 1.00 91.62 265 LYS A CA 1
ATOM 2019 C C . LYS A 1 265 ? 6.511 16.887 16.831 1.00 91.62 265 LYS A C 1
ATOM 2021 O O . LYS A 1 265 ? 7.238 16.533 15.916 1.00 91.62 265 LYS A O 1
ATOM 2026 N N . GLY A 1 266 ? 5.258 16.456 16.966 1.00 92.56 266 GLY A N 1
ATOM 2027 C CA . GLY A 1 266 ? 4.650 15.491 16.043 1.00 92.56 266 GLY A CA 1
ATOM 2028 C C . GLY A 1 266 ? 4.960 14.024 16.357 1.00 92.56 266 GLY A C 1
ATOM 2029 O O . GLY A 1 266 ? 4.350 13.150 15.751 1.00 92.56 266 GLY A O 1
ATOM 2030 N N . PHE A 1 267 ? 5.819 13.730 17.341 1.00 94.88 267 PHE A N 1
ATOM 2031 C CA . PHE A 1 267 ? 6.091 12.356 17.762 1.00 94.88 267 PHE A CA 1
ATOM 2032 C C . PHE A 1 267 ? 4.792 11.598 18.076 1.00 94.88 267 PHE A C 1
ATOM 2034 O O . PHE A 1 267 ? 3.896 12.126 18.751 1.00 94.88 267 PHE A O 1
ATOM 2041 N N . GLN A 1 268 ? 4.692 10.361 17.577 1.00 95.38 268 GLN A N 1
ATOM 2042 C CA . GLN A 1 268 ? 3.513 9.499 17.721 1.00 95.38 268 GLN A CA 1
ATOM 2043 C C . GLN A 1 268 ? 2.211 10.084 17.150 1.00 95.38 268 GLN A C 1
ATOM 2045 O O . GLN A 1 268 ? 1.132 9.638 17.525 1.00 95.38 268 GLN A O 1
ATOM 2050 N N . ARG A 1 269 ? 2.252 11.099 16.282 1.00 97.19 269 ARG A N 1
ATOM 2051 C CA . ARG A 1 269 ? 1.055 11.525 15.541 1.00 97.19 269 ARG A CA 1
ATOM 2052 C C . ARG A 1 269 ? 0.809 10.626 14.331 1.00 97.19 269 ARG A C 1
ATOM 2054 O O . ARG A 1 269 ? 1.698 9.885 13.921 1.00 97.19 269 ARG A O 1
ATOM 2061 N N . ALA A 1 270 ? -0.393 10.678 13.770 1.00 97.81 270 ALA A N 1
ATOM 2062 C CA . ALA A 1 270 ? -0.757 9.925 12.572 1.00 97.81 270 ALA A CA 1
ATOM 2063 C C . ALA A 1 270 ? 0.241 10.132 11.423 1.00 97.81 270 ALA A C 1
ATOM 2065 O O . ALA A 1 270 ? 0.678 9.172 10.796 1.00 97.81 270 ALA A O 1
ATOM 2066 N N . GLU A 1 271 ? 0.677 11.372 11.227 1.00 97.50 271 GLU A N 1
ATOM 2067 C CA . GLU A 1 271 ? 1.650 11.763 10.211 1.00 97.50 271 GLU A CA 1
ATOM 2068 C C . GLU A 1 271 ? 3.016 11.115 10.473 1.00 97.50 271 GLU A C 1
ATOM 2070 O O . GLU A 1 271 ? 3.627 10.572 9.557 1.00 97.50 271 GLU A O 1
ATOM 2075 N N . PHE A 1 272 ? 3.443 11.066 11.741 1.00 97.00 272 PHE A N 1
ATOM 2076 C CA . PHE A 1 272 ? 4.660 10.364 12.151 1.00 97.00 272 PHE A CA 1
ATOM 2077 C C . PHE A 1 272 ? 4.578 8.867 11.826 1.00 97.00 272 PHE A C 1
ATOM 2079 O O . PHE A 1 272 ? 5.549 8.296 11.339 1.00 97.00 272 PHE A O 1
ATOM 2086 N N . GLN A 1 273 ? 3.428 8.222 12.054 1.00 97.56 273 GLN A N 1
ATOM 2087 C CA . GLN A 1 273 ? 3.259 6.797 11.744 1.00 97.56 273 GLN A CA 1
ATOM 2088 C C . GLN A 1 273 ? 3.308 6.513 10.240 1.00 97.56 273 GLN A C 1
ATOM 2090 O O . GLN A 1 273 ? 3.860 5.492 9.842 1.00 97.56 273 GLN A O 1
ATOM 2095 N N . VAL A 1 274 ? 2.766 7.402 9.404 1.00 97.56 274 VAL A N 1
ATOM 2096 C CA . VAL A 1 274 ? 2.871 7.282 7.940 1.00 97.56 274 VAL A CA 1
ATOM 2097 C C . VAL A 1 274 ? 4.315 7.478 7.479 1.00 97.56 274 VAL A C 1
ATOM 2099 O O . VAL A 1 274 ? 4.828 6.655 6.727 1.00 97.56 274 VAL A O 1
ATOM 2102 N N . GLU A 1 275 ? 4.999 8.513 7.972 1.00 95.94 275 GLU A N 1
ATOM 2103 C CA . GLU A 1 275 ? 6.400 8.804 7.634 1.00 95.94 275 GLU A CA 1
ATOM 2104 C C . GLU A 1 275 ? 7.346 7.646 7.994 1.00 95.94 275 GLU A C 1
ATOM 2106 O O . GLU A 1 275 ? 8.229 7.290 7.217 1.00 95.94 275 GLU A O 1
ATOM 2111 N N . HIS A 1 276 ? 7.109 6.998 9.137 1.00 96.50 276 HIS A N 1
ATOM 2112 C CA . HIS A 1 276 ? 7.900 5.858 9.612 1.00 96.50 276 HIS A CA 1
ATOM 2113 C C . HIS A 1 276 ? 7.361 4.505 9.118 1.00 96.50 276 HIS A C 1
ATOM 2115 O O . HIS A 1 276 ? 7.806 3.453 9.567 1.00 96.50 276 HIS A O 1
ATOM 2121 N N . GLY A 1 277 ? 6.406 4.519 8.187 1.00 97.12 277 GLY A N 1
ATOM 2122 C CA . GLY A 1 277 ? 5.958 3.340 7.458 1.00 97.12 277 GLY A CA 1
ATOM 2123 C C . GLY A 1 277 ? 5.010 2.391 8.197 1.00 97.12 277 GLY A C 1
ATOM 2124 O O . GLY A 1 277 ? 4.790 1.269 7.735 1.00 97.12 277 GLY A O 1
ATOM 2125 N N . PHE A 1 278 ? 4.406 2.815 9.306 1.00 97.75 278 PHE A N 1
ATOM 2126 C CA . PHE A 1 278 ? 3.490 2.007 10.125 1.00 97.75 278 PHE A CA 1
ATOM 2127 C C . PHE A 1 278 ? 2.002 2.198 9.792 1.00 97.75 278 PHE A C 1
ATOM 2129 O O . PHE A 1 278 ? 1.191 1.350 10.157 1.00 97.75 278 PHE A O 1
ATOM 2136 N N . ALA A 1 279 ? 1.636 3.263 9.074 1.00 98.06 279 ALA A N 1
ATOM 2137 C CA . ALA A 1 279 ? 0.280 3.493 8.567 1.00 98.06 279 A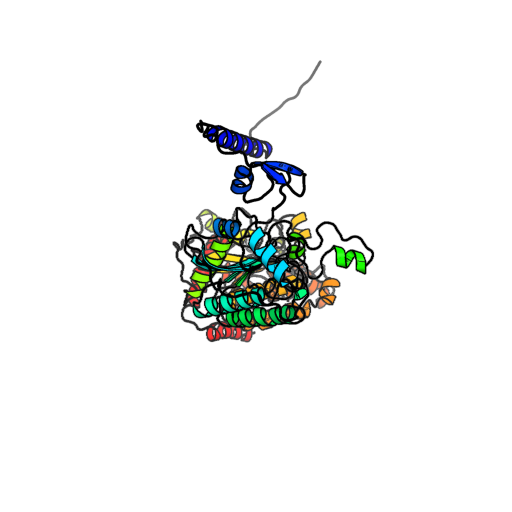LA A CA 1
ATOM 2138 C C . ALA A 1 279 ? 0.287 3.736 7.049 1.00 98.06 279 ALA A C 1
ATOM 2140 O O . ALA A 1 279 ? 1.270 4.230 6.504 1.00 98.06 279 ALA A O 1
ATOM 2141 N N . ASP A 1 280 ? -0.795 3.363 6.358 1.00 98.56 280 ASP A N 1
ATOM 2142 C CA . ASP A 1 280 ? -0.923 3.509 4.903 1.00 98.56 280 ASP A CA 1
ATOM 2143 C C . ASP A 1 280 ? -1.234 4.935 4.513 1.00 98.56 280 ASP A C 1
ATOM 2145 O O . ASP A 1 280 ? -0.733 5.384 3.494 1.00 98.56 280 ASP A O 1
ATOM 2149 N N . ARG A 1 281 ? -2.092 5.627 5.268 1.00 98.06 281 ARG A N 1
ATOM 2150 C CA . ARG A 1 281 ? -2.551 6.967 4.899 1.00 98.06 281 ARG A CA 1
ATOM 2151 C C . ARG A 1 281 ? -3.213 7.681 6.072 1.00 98.06 281 ARG A C 1
ATOM 2153 O O . ARG A 1 281 ? -3.950 7.071 6.850 1.00 98.06 281 ARG A O 1
ATOM 2160 N N . VAL A 1 282 ? -3.001 8.993 6.151 1.00 98.50 282 VAL A N 1
ATOM 2161 C CA . VAL A 1 282 ? -3.831 9.887 6.966 1.00 98.50 282 VAL A CA 1
ATOM 2162 C C . VAL A 1 282 ? -5.039 10.321 6.135 1.00 98.50 282 VAL A C 1
ATOM 2164 O O . VAL A 1 282 ? -4.870 10.761 5.000 1.00 98.50 282 VAL A O 1
ATOM 2167 N N . VAL A 1 283 ? -6.251 10.173 6.674 1.00 98.12 283 VAL A N 1
ATOM 2168 C CA . VAL A 1 283 ? -7.505 10.430 5.945 1.00 98.12 283 VAL A CA 1
ATOM 2169 C C . VAL A 1 283 ? -8.389 11.399 6.722 1.00 98.12 283 VAL A C 1
ATOM 2171 O O . VAL A 1 283 ? -8.732 11.150 7.882 1.00 98.12 283 VAL A O 1
ATOM 2174 N N . GLU A 1 284 ? -8.783 12.494 6.073 1.00 97.00 284 GLU A N 1
ATOM 2175 C CA . GLU A 1 284 ? -9.710 13.472 6.644 1.00 97.00 284 GLU A CA 1
ATOM 2176 C C . GLU A 1 284 ? -11.134 12.904 6.755 1.00 97.00 284 GLU A C 1
ATOM 2178 O O . GLU A 1 284 ? -11.533 11.972 6.054 1.00 97.00 284 GLU A O 1
ATOM 2183 N N . ARG A 1 285 ? -11.926 13.417 7.702 1.00 95.75 285 ARG A N 1
ATOM 2184 C CA . ARG A 1 285 ? -13.225 12.807 8.058 1.00 95.75 285 ARG A CA 1
ATOM 2185 C C . ARG A 1 285 ? -14.307 12.955 6.997 1.00 95.75 285 ARG A C 1
ATOM 2187 O O . ARG A 1 285 ? -15.241 12.152 6.991 1.00 95.75 285 ARG A O 1
ATOM 2194 N N . ASP A 1 286 ? -14.226 13.995 6.187 1.00 94.19 286 ASP A N 1
ATOM 2195 C CA . ASP A 1 286 ? -15.105 14.244 5.049 1.00 94.19 286 ASP A CA 1
ATOM 2196 C C . ASP A 1 286 ? -14.827 13.262 3.900 1.00 94.19 286 ASP A C 1
ATOM 2198 O O . ASP A 1 286 ? -15.768 12.758 3.287 1.00 94.19 286 ASP A O 1
ATOM 2202 N N . GLU A 1 287 ? -13.562 12.895 3.684 1.00 96.00 287 GLU A N 1
ATOM 2203 C CA . GLU A 1 287 ? -13.148 11.903 2.686 1.00 96.00 287 GLU A CA 1
ATOM 2204 C C . GLU A 1 287 ? -13.284 10.453 3.172 1.00 96.00 287 GLU A C 1
ATOM 2206 O O . GLU A 1 287 ? -13.453 9.534 2.368 1.00 96.00 287 GLU A O 1
ATOM 2211 N N . LEU A 1 288 ? -13.243 10.222 4.488 1.00 97.50 288 LEU A N 1
ATOM 2212 C CA . LEU A 1 288 ? -13.117 8.891 5.087 1.00 97.50 288 LEU A CA 1
ATOM 2213 C C . LEU A 1 288 ? -14.178 7.890 4.622 1.00 97.50 288 LEU A C 1
ATOM 2215 O O . LEU A 1 288 ? -13.846 6.742 4.334 1.00 97.50 288 LEU A O 1
ATOM 2219 N N . LYS A 1 289 ? -15.449 8.302 4.516 1.00 97.88 289 LYS A N 1
ATOM 2220 C CA . LYS A 1 289 ? -16.508 7.408 4.018 1.00 97.88 289 LYS A CA 1
ATOM 2221 C C . LYS A 1 289 ? -16.251 6.993 2.566 1.00 97.88 289 LYS A C 1
ATOM 2223 O O . LYS A 1 289 ? -16.422 5.822 2.238 1.00 97.88 289 LYS A O 1
ATOM 2228 N N . ASN A 1 290 ? -15.821 7.931 1.722 1.00 97.56 290 ASN A N 1
ATOM 2229 C CA . ASN A 1 290 ? -15.525 7.662 0.318 1.00 97.56 290 ASN A CA 1
ATOM 2230 C C . ASN A 1 290 ? -14.288 6.766 0.169 1.00 97.56 290 ASN A C 1
ATOM 2232 O O . ASN A 1 290 ? -14.333 5.791 -0.569 1.00 97.56 290 ASN A O 1
ATOM 2236 N N . VAL A 1 291 ? -13.218 7.028 0.925 1.00 98.25 291 VAL A N 1
ATOM 2237 C CA . VAL A 1 291 ? -12.010 6.184 0.916 1.00 98.25 291 VAL A CA 1
ATOM 2238 C C . VAL A 1 291 ? -12.336 4.752 1.346 1.00 98.25 291 VAL A C 1
ATOM 2240 O O . VAL A 1 291 ? -11.946 3.805 0.666 1.00 98.25 291 VAL A O 1
ATOM 2243 N N . LEU A 1 292 ? -13.099 4.576 2.432 1.00 98.56 292 LEU A N 1
ATOM 2244 C CA . LEU A 1 292 ? -13.542 3.249 2.867 1.00 98.56 292 LEU A CA 1
ATOM 2245 C C . LEU A 1 292 ? -14.409 2.566 1.806 1.00 98.56 292 LEU A C 1
ATOM 2247 O O . LEU A 1 292 ? -14.219 1.382 1.550 1.00 98.56 292 LEU A O 1
ATOM 2251 N N . TYR A 1 293 ? -15.317 3.300 1.159 1.00 98.19 293 TYR A N 1
ATOM 2252 C CA . TYR A 1 293 ? -16.119 2.764 0.062 1.00 98.19 293 TYR A CA 1
ATOM 2253 C C . TYR A 1 293 ? -15.253 2.288 -1.112 1.00 98.19 293 TYR A C 1
ATOM 2255 O O . TYR A 1 293 ? -15.449 1.173 -1.581 1.00 98.19 293 TYR A O 1
ATOM 2263 N N . GLN A 1 294 ? -14.261 3.066 -1.549 1.00 97.25 294 GLN A N 1
ATOM 2264 C CA . GLN A 1 294 ? -13.386 2.668 -2.658 1.00 97.25 294 GLN A CA 1
ATOM 2265 C C . GLN A 1 294 ? -12.529 1.438 -2.319 1.00 97.25 294 GLN A C 1
ATOM 2267 O O . GLN A 1 294 ? -12.346 0.534 -3.141 1.00 97.25 294 GLN A O 1
ATOM 2272 N N . ILE A 1 295 ? -12.065 1.342 -1.070 1.00 98.19 295 ILE A N 1
ATOM 2273 C CA . ILE A 1 295 ? -11.395 0.140 -0.564 1.00 98.19 295 ILE A CA 1
ATOM 2274 C C . ILE A 1 295 ? -12.357 -1.059 -0.588 1.00 98.19 295 ILE A C 1
ATOM 2276 O O . ILE A 1 295 ? -12.002 -2.111 -1.109 1.00 98.19 295 ILE A O 1
ATOM 2280 N N . LEU A 1 296 ? -13.584 -0.921 -0.082 1.00 98.12 296 LEU A N 1
ATOM 2281 C CA . LEU A 1 296 ? -14.569 -2.010 -0.091 1.00 98.12 296 LEU A CA 1
ATOM 2282 C C . LEU A 1 296 ? -14.922 -2.446 -1.520 1.00 98.12 296 LEU A C 1
ATOM 2284 O O . LEU A 1 296 ? -14.865 -3.635 -1.830 1.00 98.12 296 LEU A O 1
ATOM 2288 N N . LYS A 1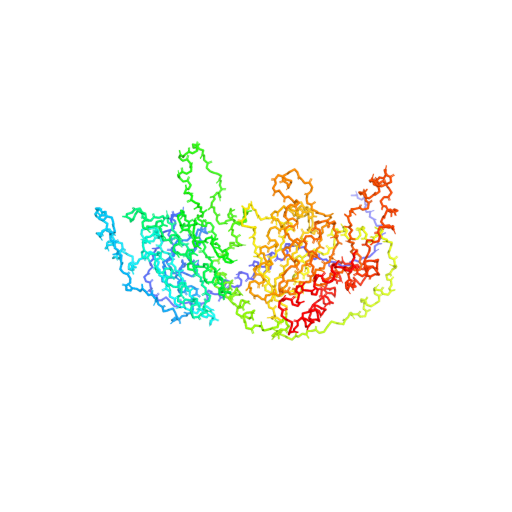 297 ? -15.198 -1.485 -2.407 1.00 96.06 297 LYS A N 1
ATOM 2289 C CA . LYS A 1 297 ? -15.526 -1.695 -3.822 1.00 96.06 297 LYS A CA 1
ATOM 2290 C C . LYS A 1 297 ? -14.420 -2.460 -4.551 1.00 96.06 297 LYS A C 1
ATOM 2292 O O . LYS A 1 297 ? -14.716 -3.449 -5.217 1.00 96.06 297 LYS A O 1
ATOM 2297 N N . SER A 1 298 ? -13.153 -2.051 -4.408 1.00 94.94 298 SER A N 1
ATOM 2298 C CA . SER A 1 298 ? -12.026 -2.762 -5.041 1.00 94.94 298 SER A CA 1
ATOM 2299 C C . SER A 1 298 ? -11.922 -4.213 -4.576 1.00 94.94 298 SER A C 1
ATOM 2301 O O . SER A 1 298 ? -11.730 -5.109 -5.396 1.00 94.94 298 SER A O 1
ATOM 2303 N N . HIS A 1 299 ? -12.078 -4.467 -3.277 1.00 94.75 299 HIS A N 1
ATOM 2304 C CA . HIS A 1 299 ? -11.944 -5.812 -2.720 1.00 94.75 299 HIS A CA 1
ATOM 2305 C C . HIS A 1 299 ? -13.141 -6.704 -3.053 1.00 94.75 299 HIS A C 1
ATOM 2307 O O . HIS A 1 299 ? -12.932 -7.879 -3.337 1.00 94.75 299 HIS A O 1
ATOM 2313 N N . ARG A 1 300 ? -14.367 -6.163 -3.093 1.00 93.56 300 ARG A N 1
ATOM 2314 C CA . ARG A 1 300 ? -15.548 -6.906 -3.556 1.00 93.56 300 ARG A CA 1
ATOM 2315 C C . ARG A 1 300 ? -15.381 -7.348 -5.006 1.00 93.56 300 ARG A C 1
ATOM 2317 O O . ARG A 1 300 ? -15.503 -8.535 -5.280 1.00 93.56 300 ARG A O 1
ATOM 2324 N N . ILE A 1 301 ? -15.061 -6.414 -5.907 1.00 88.69 301 ILE A N 1
ATOM 2325 C CA . ILE A 1 301 ? -14.885 -6.731 -7.332 1.00 88.69 301 ILE A CA 1
ATOM 2326 C C . ILE A 1 301 ? -13.785 -7.782 -7.503 1.00 88.69 301 ILE A C 1
ATOM 2328 O O . ILE A 1 301 ? -13.984 -8.751 -8.219 1.00 88.69 301 ILE A O 1
ATOM 2332 N N . SER A 1 302 ? -12.656 -7.638 -6.802 1.00 86.44 302 SER A N 1
ATOM 2333 C CA . SER A 1 302 ? -11.562 -8.615 -6.904 1.00 86.44 302 SER A CA 1
ATOM 2334 C C . SER A 1 302 ? -11.952 -9.995 -6.354 1.00 86.44 302 SER A C 1
ATOM 2336 O O . SER A 1 302 ? -11.546 -11.004 -6.910 1.00 86.44 302 SER A O 1
ATOM 2338 N N . ALA A 1 303 ? -12.767 -10.055 -5.296 1.00 87.12 303 ALA A N 1
ATOM 2339 C CA . ALA A 1 303 ? -13.244 -11.314 -4.720 1.00 87.12 303 ALA A CA 1
ATOM 2340 C C . ALA A 1 303 ? -14.301 -12.029 -5.583 1.00 87.12 303 ALA A C 1
ATOM 2342 O O . ALA A 1 303 ? -14.441 -13.246 -5.482 1.00 87.12 303 ALA A O 1
ATOM 2343 N N . GLU A 1 304 ? -15.063 -11.283 -6.385 1.00 86.94 304 GLU A N 1
ATOM 2344 C CA . GLU A 1 304 ? -16.039 -11.812 -7.351 1.00 86.94 304 GLU A CA 1
ATOM 2345 C C . GLU A 1 304 ? -15.397 -12.158 -8.703 1.00 86.94 304 GLU A C 1
ATOM 2347 O O . GLU A 1 304 ? -16.013 -12.833 -9.531 1.00 86.94 304 GLU A O 1
ATOM 2352 N N . ASN A 1 305 ? -14.166 -11.701 -8.931 1.00 82.69 305 ASN A N 1
ATOM 2353 C CA . ASN A 1 305 ? -13.479 -11.894 -10.188 1.00 82.69 305 ASN A CA 1
ATOM 2354 C C . ASN A 1 305 ? -12.769 -13.252 -10.230 1.00 82.69 305 ASN A C 1
ATOM 2356 O O . ASN A 1 305 ? -11.778 -13.476 -9.546 1.00 82.69 305 ASN A O 1
ATOM 2360 N N . GLU A 1 306 ? -13.287 -14.160 -11.057 1.00 83.69 306 GLU A N 1
ATOM 2361 C CA . GLU A 1 306 ? -12.676 -15.471 -11.334 1.00 83.69 306 GLU A CA 1
ATOM 2362 C C . GLU A 1 306 ? -11.534 -15.397 -12.364 1.00 83.69 306 GLU A C 1
ATOM 2364 O O . GLU A 1 306 ? -10.893 -16.399 -12.664 1.00 83.69 306 GLU A O 1
ATOM 2369 N N . ASN A 1 307 ? -11.326 -14.223 -12.956 1.00 89.62 307 ASN A N 1
ATOM 2370 C CA . ASN A 1 307 ? -10.396 -13.949 -14.041 1.00 89.62 307 ASN A CA 1
ATOM 2371 C C . ASN A 1 307 ? -9.586 -12.680 -13.717 1.00 89.62 307 ASN A C 1
ATOM 2373 O O . ASN A 1 307 ? -9.662 -12.133 -12.622 1.00 89.62 307 ASN A O 1
ATOM 2377 N N . PHE A 1 308 ? -8.812 -12.161 -14.669 1.00 91.31 308 PHE A N 1
ATOM 2378 C CA . PHE A 1 308 ? -8.086 -10.900 -14.475 1.00 91.31 308 PHE A CA 1
ATOM 2379 C C . PHE A 1 308 ? -8.562 -9.788 -15.413 1.00 91.31 308 PHE A C 1
ATOM 2381 O O . PHE A 1 308 ? -8.104 -8.653 -15.297 1.00 91.31 308 PHE A O 1
ATOM 2388 N N . SER A 1 309 ? -9.518 -10.088 -16.300 1.00 89.25 309 SER A N 1
ATOM 2389 C CA . SER A 1 309 ? -10.006 -9.175 -17.340 1.00 89.25 309 SER A CA 1
ATOM 2390 C C . SER A 1 309 ? -11.509 -8.819 -17.260 1.00 89.25 309 SER A C 1
ATOM 2392 O O . SER A 1 309 ? -12.135 -8.459 -18.261 1.00 89.25 309 SER A O 1
ATOM 2394 N N . GLN A 1 310 ? -12.117 -8.859 -16.067 1.00 88.88 310 GLN A N 1
ATOM 2395 C CA . GLN A 1 310 ? -13.519 -8.455 -15.852 1.00 88.88 310 GLN A CA 1
ATOM 2396 C C . GLN A 1 310 ? -13.698 -6.925 -15.825 1.00 88.88 310 GLN A C 1
ATOM 2398 O O . GLN A 1 310 ? -14.062 -6.317 -14.819 1.00 88.88 310 GLN A O 1
ATOM 2403 N N . PHE A 1 311 ? -13.453 -6.289 -16.967 1.00 92.56 311 PHE A N 1
ATOM 2404 C CA . PHE A 1 311 ? -13.664 -4.856 -17.147 1.00 92.56 311 PHE A CA 1
ATOM 2405 C C . PHE A 1 311 ? -15.155 -4.516 -17.082 1.00 92.56 311 PHE A C 1
ATOM 2407 O O . PHE A 1 311 ? -15.977 -5.131 -17.764 1.00 92.56 311 PHE A O 1
ATOM 2414 N N . THR A 1 312 ? -15.503 -3.524 -16.265 1.00 90.75 312 THR A N 1
ATOM 2415 C CA . THR A 1 312 ? -16.892 -3.059 -16.095 1.00 90.75 312 THR A CA 1
ATOM 2416 C C . THR A 1 312 ? -17.183 -1.779 -16.877 1.00 90.75 312 THR A C 1
ATOM 2418 O O . THR A 1 312 ? -18.338 -1.367 -16.983 1.00 90.75 312 THR A O 1
ATOM 2421 N N . GLU A 1 313 ? -16.153 -1.177 -17.469 1.00 92.06 313 GLU A N 1
ATOM 2422 C CA . GLU A 1 313 ? -16.239 0.032 -18.282 1.00 92.06 313 GLU A CA 1
ATOM 2423 C C . GLU A 1 313 ? -15.893 -0.248 -19.750 1.00 92.06 313 GLU A C 1
ATOM 2425 O O . GLU A 1 313 ? -15.321 -1.282 -20.103 1.00 92.06 313 GLU A O 1
ATOM 2430 N N . GLU A 1 314 ? -16.243 0.691 -20.631 1.00 92.62 314 GLU A N 1
ATOM 2431 C CA . GLU A 1 314 ? -15.953 0.580 -22.059 1.00 92.62 314 GLU A CA 1
ATOM 2432 C C . GLU A 1 314 ? -14.442 0.647 -22.327 1.00 92.62 314 GLU A C 1
ATOM 2434 O O . GLU A 1 314 ? -13.779 1.653 -22.058 1.00 92.62 314 GLU A O 1
ATOM 2439 N N . ILE A 1 315 ? -13.906 -0.421 -22.920 1.00 93.56 315 ILE A N 1
ATOM 2440 C CA . ILE A 1 315 ? -12.511 -0.478 -23.353 1.00 93.56 315 ILE A CA 1
ATOM 2441 C C . ILE A 1 315 ? -12.356 0.359 -24.618 1.00 93.56 315 ILE A C 1
ATOM 2443 O O . ILE A 1 315 ? -12.812 -0.016 -25.702 1.00 93.56 315 ILE A O 1
ATOM 2447 N N . LYS A 1 316 ? -11.667 1.488 -24.481 1.00 89.44 316 LYS A N 1
ATOM 2448 C CA . LYS A 1 316 ? -11.311 2.346 -25.610 1.00 89.44 316 LYS A CA 1
ATOM 2449 C C . LYS A 1 316 ? -10.140 1.728 -26.366 1.00 89.44 316 LYS A C 1
ATOM 2451 O O . LYS A 1 316 ? -9.110 1.444 -25.763 1.00 89.44 316 LYS A O 1
ATOM 2456 N N . LYS A 1 317 ? -10.295 1.552 -27.678 1.00 89.81 317 LYS A N 1
ATOM 2457 C CA . LYS A 1 317 ? -9.165 1.240 -28.559 1.00 89.81 317 LYS A CA 1
ATOM 2458 C C . LYS A 1 317 ? -8.309 2.481 -28.743 1.00 89.81 317 LYS A C 1
ATOM 2460 O O . LYS A 1 317 ? -8.851 3.576 -28.895 1.00 89.81 317 LYS A O 1
ATOM 2465 N N . PHE A 1 318 ? -7.004 2.290 -28.753 1.00 91.19 318 PHE A N 1
ATOM 2466 C CA . PHE A 1 318 ? -6.042 3.327 -29.038 1.00 91.19 318 PHE A CA 1
ATOM 2467 C C . PHE A 1 318 ? -5.605 3.219 -30.508 1.00 91.19 318 PHE A C 1
ATOM 2469 O O . PHE A 1 318 ? -5.191 2.164 -30.983 1.00 91.19 318 PHE A O 1
ATOM 2476 N N . ASP A 1 319 ? -5.723 4.321 -31.245 1.00 89.12 319 ASP A N 1
ATOM 2477 C CA . ASP A 1 319 ? -5.162 4.470 -32.590 1.00 89.12 319 ASP A CA 1
ATOM 2478 C C . ASP A 1 319 ? -4.267 5.713 -32.555 1.00 89.12 319 ASP A C 1
ATOM 2480 O O . ASP A 1 319 ? -4.779 6.795 -32.244 1.00 89.12 319 ASP A O 1
ATOM 2484 N N . PRO A 1 320 ? -2.951 5.584 -32.805 1.00 85.50 320 PRO A N 1
ATOM 2485 C CA . PRO A 1 320 ? -2.056 6.731 -32.784 1.00 85.50 320 PRO A CA 1
ATOM 2486 C C . PRO A 1 320 ? -2.501 7.771 -33.813 1.00 85.50 320 PRO A C 1
ATOM 2488 O O . PRO A 1 320 ? -2.914 7.432 -34.929 1.00 85.50 320 PRO A O 1
ATOM 2491 N N . SER A 1 321 ? -2.396 9.052 -33.462 1.00 86.69 321 SER A N 1
ATOM 2492 C CA . SER A 1 321 ? -2.796 10.120 -34.373 1.00 86.69 321 SER A CA 1
ATOM 2493 C C . SER A 1 321 ? -1.905 10.150 -35.625 1.00 86.69 321 SER A C 1
ATOM 2495 O O . SER A 1 321 ? -0.769 9.670 -35.623 1.00 86.69 321 SER A O 1
ATOM 2497 N N . GLU A 1 322 ? -2.383 10.752 -36.719 1.00 88.81 322 GLU A N 1
ATOM 2498 C CA . GLU A 1 322 ? -1.547 10.943 -37.918 1.00 88.81 322 GLU A CA 1
ATOM 2499 C C . GLU A 1 322 ? -0.286 11.768 -37.617 1.00 88.81 322 GLU A C 1
ATOM 2501 O O . GLU A 1 322 ? 0.763 11.530 -38.213 1.00 88.81 322 GLU A O 1
ATOM 2506 N N . LEU A 1 323 ? -0.365 12.685 -36.646 1.00 86.44 323 LEU A N 1
ATOM 2507 C CA . LEU A 1 323 ? 0.789 13.439 -36.166 1.00 86.44 323 LEU A CA 1
ATOM 2508 C C . LEU A 1 323 ? 1.813 12.516 -35.493 1.00 86.44 323 LEU A C 1
ATOM 2510 O O . LEU A 1 323 ? 3.006 12.664 -35.737 1.00 86.44 323 LEU A O 1
ATOM 2514 N N . ASP A 1 324 ? 1.371 11.553 -34.688 1.00 85.69 324 ASP A N 1
ATOM 2515 C CA . ASP A 1 324 ? 2.265 10.621 -33.993 1.00 85.69 324 ASP A CA 1
ATOM 2516 C C . ASP A 1 324 ? 2.883 9.610 -34.948 1.00 85.69 324 ASP A C 1
ATOM 2518 O O . ASP A 1 324 ? 4.078 9.325 -34.861 1.00 85.69 324 ASP A O 1
ATOM 2522 N N . LYS A 1 325 ? 2.110 9.139 -35.932 1.00 88.56 325 LYS A N 1
ATOM 2523 C CA . LYS A 1 325 ? 2.631 8.334 -37.044 1.00 88.56 325 LYS A CA 1
ATOM 2524 C C . LYS A 1 325 ? 3.703 9.106 -37.814 1.00 88.56 325 LYS A C 1
ATOM 2526 O O . LYS A 1 325 ? 4.760 8.553 -38.116 1.00 88.56 325 LYS A O 1
ATOM 2531 N N . GLU A 1 326 ? 3.469 10.388 -38.098 1.00 89.19 326 GLU A N 1
ATOM 2532 C CA . GLU A 1 326 ? 4.438 11.252 -38.774 1.00 89.19 326 GLU A CA 1
ATOM 2533 C C . GLU A 1 326 ? 5.687 11.509 -37.913 1.00 89.19 326 GLU A C 1
ATOM 2535 O O . GLU A 1 326 ? 6.806 11.413 -38.423 1.00 89.19 326 GLU A O 1
ATOM 2540 N N . ARG A 1 327 ? 5.526 11.795 -36.613 1.00 88.75 327 ARG A N 1
ATOM 2541 C CA . ARG A 1 327 ? 6.633 11.963 -35.655 1.00 88.75 327 ARG A CA 1
ATOM 2542 C C . ARG A 1 327 ? 7.477 10.699 -35.570 1.00 88.75 327 ARG A C 1
ATOM 2544 O O . ARG A 1 327 ? 8.694 10.779 -35.729 1.00 88.75 327 ARG A O 1
ATOM 2551 N N . GLN A 1 328 ? 6.845 9.541 -35.399 1.00 88.88 328 GLN A N 1
ATOM 2552 C CA . GLN A 1 328 ? 7.526 8.251 -35.365 1.00 88.88 328 GLN A CA 1
ATOM 2553 C C . GLN A 1 328 ? 8.300 8.009 -36.665 1.00 88.88 328 GLN A C 1
ATOM 2555 O O . GLN A 1 328 ? 9.480 7.677 -36.624 1.00 88.88 328 GLN A O 1
ATOM 2560 N N . ALA A 1 329 ? 7.672 8.239 -37.823 1.00 87.94 329 ALA A N 1
ATOM 2561 C CA . ALA A 1 329 ? 8.305 8.028 -39.123 1.00 87.94 329 ALA A CA 1
ATOM 2562 C C . ALA A 1 329 ? 9.480 8.985 -39.398 1.00 87.94 329 ALA A C 1
ATOM 2564 O O . ALA A 1 329 ? 10.424 8.616 -40.097 1.00 87.94 329 ALA A O 1
ATOM 2565 N N . LYS A 1 330 ? 9.431 10.218 -38.877 1.00 88.12 330 LYS A N 1
ATOM 2566 C CA . LYS A 1 330 ? 10.490 11.227 -39.052 1.00 88.12 330 LYS A CA 1
ATOM 2567 C C . LYS A 1 330 ? 11.607 11.134 -38.018 1.00 88.12 330 LYS A C 1
ATOM 2569 O O . LYS A 1 330 ? 12.653 11.755 -38.215 1.00 88.12 330 LYS A O 1
ATOM 2574 N N . THR A 1 331 ? 11.396 10.415 -36.921 1.00 86.50 331 THR A N 1
ATOM 2575 C CA . THR A 1 331 ? 12.393 10.298 -35.860 1.00 86.50 331 THR A CA 1
ATOM 2576 C C . THR A 1 331 ? 13.554 9.445 -36.350 1.00 86.50 331 THR A C 1
ATOM 2578 O O . THR A 1 331 ? 13.384 8.303 -36.771 1.00 86.50 331 THR A O 1
ATOM 2581 N N . ALA A 1 332 ? 14.752 10.028 -36.332 1.00 85.88 332 ALA A N 1
ATOM 2582 C CA . ALA A 1 332 ? 15.967 9.315 -36.689 1.00 85.88 332 ALA A CA 1
ATOM 2583 C C . ALA A 1 332 ? 16.260 8.219 -35.658 1.00 85.88 332 ALA A C 1
ATOM 2585 O O . ALA A 1 332 ? 16.001 8.389 -34.466 1.00 85.88 332 ALA A O 1
ATOM 2586 N N . LEU A 1 333 ? 16.848 7.113 -36.118 1.00 87.44 333 LEU A N 1
ATOM 2587 C CA . LEU A 1 333 ? 17.338 6.069 -35.225 1.00 87.44 333 LEU A CA 1
ATOM 2588 C C . LEU A 1 333 ? 18.397 6.654 -34.287 1.00 87.44 333 LEU A C 1
ATOM 2590 O O . LEU A 1 333 ? 19.389 7.224 -34.745 1.00 87.44 333 LEU A O 1
ATOM 2594 N N . LYS A 1 334 ? 18.168 6.498 -32.984 1.00 93.38 334 LYS A N 1
ATOM 2595 C CA . LYS A 1 334 ? 19.053 6.984 -31.925 1.00 93.38 334 LYS A CA 1
ATOM 2596 C C . LYS A 1 334 ? 20.091 5.927 -31.575 1.00 93.38 334 LYS A C 1
ATOM 2598 O O . LYS A 1 334 ? 19.776 4.737 -31.525 1.00 93.38 334 LYS A O 1
ATOM 2603 N N . SER A 1 335 ? 21.313 6.364 -31.291 1.00 96.31 335 SER A N 1
ATOM 2604 C CA . SER A 1 335 ? 22.362 5.496 -30.748 1.00 96.31 335 SER A CA 1
ATOM 2605 C C . SER A 1 335 ? 22.021 5.051 -29.317 1.00 96.31 335 SER A C 1
ATOM 2607 O O . SER A 1 335 ? 21.212 5.692 -28.634 1.00 96.31 335 SER A O 1
ATOM 2609 N N . ALA A 1 336 ? 22.651 3.980 -28.816 1.00 97.06 336 ALA A N 1
ATOM 2610 C CA . ALA A 1 336 ? 22.421 3.525 -27.443 1.00 97.06 336 ALA A CA 1
ATOM 2611 C C . ALA A 1 336 ? 22.724 4.638 -26.424 1.00 97.06 336 ALA A C 1
ATOM 2613 O O . ALA A 1 336 ? 21.972 4.842 -25.472 1.00 97.06 336 ALA A O 1
ATOM 2614 N N . TRP A 1 337 ? 23.782 5.422 -26.653 1.00 97.12 337 TRP A N 1
ATOM 2615 C CA . TRP A 1 337 ? 24.121 6.560 -25.795 1.00 97.12 337 TRP A CA 1
ATOM 2616 C C . TRP A 1 337 ? 23.101 7.705 -25.849 1.00 97.12 337 TRP A C 1
ATOM 2618 O O . TRP A 1 337 ? 22.855 8.377 -24.846 1.00 97.12 337 TRP A O 1
ATOM 2628 N N . GLU A 1 338 ? 22.490 7.953 -27.006 1.00 96.69 338 GLU A N 1
ATOM 2629 C CA . GLU A 1 338 ? 21.413 8.941 -27.118 1.00 96.69 338 GLU A CA 1
ATOM 2630 C C . GLU A 1 338 ? 20.187 8.517 -26.313 1.00 96.69 338 GLU A C 1
ATOM 2632 O O . GLU A 1 338 ? 19.672 9.325 -25.539 1.00 96.69 338 GLU A O 1
ATOM 2637 N N . LYS A 1 339 ? 19.813 7.235 -26.382 1.00 97.19 339 LYS A N 1
ATOM 2638 C CA . LYS A 1 339 ? 18.747 6.663 -25.549 1.00 97.19 339 LYS A CA 1
ATOM 2639 C C . LYS A 1 339 ? 19.072 6.735 -24.054 1.00 97.19 339 LYS A C 1
ATOM 2641 O O . LYS A 1 339 ? 18.215 7.125 -23.272 1.00 97.19 339 LYS A O 1
ATOM 2646 N N . VAL A 1 340 ? 20.320 6.479 -23.640 1.00 97.38 340 VAL A N 1
ATOM 2647 C CA . VAL A 1 340 ? 20.756 6.675 -22.236 1.00 97.38 340 VAL A CA 1
ATOM 2648 C C . VAL A 1 340 ? 20.515 8.115 -21.770 1.00 97.38 340 VAL A C 1
ATOM 2650 O O . VAL A 1 340 ? 20.000 8.334 -20.674 1.00 97.38 340 VAL A O 1
ATOM 2653 N N . LYS A 1 341 ? 20.870 9.114 -22.589 1.00 96.56 341 LYS A N 1
ATOM 2654 C CA . LYS A 1 341 ? 20.640 10.528 -22.246 1.00 96.56 341 LYS A CA 1
ATOM 2655 C C . LYS A 1 341 ? 19.149 10.851 -22.135 1.00 96.56 341 LYS A C 1
ATOM 2657 O O . LYS A 1 341 ? 18.767 11.592 -21.233 1.00 96.56 341 LYS A O 1
ATOM 2662 N N . GLU A 1 342 ? 18.316 10.300 -23.013 1.00 95.50 342 GLU A N 1
ATOM 2663 C CA . GLU A 1 342 ? 16.866 10.516 -22.972 1.00 95.50 342 GLU A CA 1
ATOM 2664 C C . GLU A 1 342 ? 16.190 9.823 -21.792 1.00 95.50 342 GLU A C 1
ATOM 2666 O O . GLU A 1 342 ? 15.382 10.449 -21.110 1.00 95.50 342 GLU A O 1
ATOM 2671 N N . ALA A 1 343 ? 16.568 8.581 -21.484 1.00 96.25 343 ALA A N 1
ATOM 2672 C CA . ALA A 1 343 ? 16.104 7.857 -20.302 1.00 96.25 343 ALA A CA 1
ATOM 2673 C C . ALA A 1 343 ? 16.402 8.616 -18.994 1.00 96.25 343 ALA A C 1
ATOM 2675 O O . ALA A 1 343 ? 15.659 8.503 -18.020 1.00 96.25 343 ALA A O 1
ATOM 2676 N N . ARG A 1 344 ? 17.475 9.420 -18.984 1.00 94.94 344 ARG A N 1
ATOM 2677 C CA . ARG A 1 344 ? 17.903 10.267 -17.859 1.00 94.94 344 ARG A CA 1
ATOM 2678 C C . ARG A 1 344 ? 17.306 11.675 -17.866 1.00 94.94 344 ARG A C 1
ATOM 2680 O O . ARG A 1 344 ? 17.560 12.428 -16.927 1.00 94.94 344 ARG A O 1
ATOM 2687 N N . SER A 1 345 ? 16.564 12.047 -18.906 1.00 94.00 345 SER A N 1
ATOM 2688 C CA . SER A 1 345 ? 15.993 13.386 -19.039 1.00 94.00 345 SER A CA 1
ATOM 2689 C C . SER A 1 345 ? 15.005 13.676 -17.913 1.00 94.00 345 SER A C 1
ATOM 2691 O O . SER A 1 345 ? 14.127 12.868 -17.629 1.00 94.00 345 SER A O 1
ATOM 2693 N N . ILE A 1 346 ? 15.103 14.865 -17.316 1.00 90.38 346 ILE A N 1
ATOM 2694 C CA . ILE A 1 346 ? 14.166 15.325 -16.281 1.00 90.38 346 ILE A CA 1
ATOM 2695 C C . ILE A 1 346 ? 12.756 15.581 -16.834 1.00 90.38 346 ILE A C 1
ATOM 2697 O O . ILE A 1 346 ? 11.778 15.509 -16.104 1.00 90.38 346 ILE A O 1
ATOM 2701 N N . ASN A 1 347 ? 12.650 15.838 -18.142 1.00 91.00 347 ASN A N 1
ATOM 2702 C CA . ASN A 1 347 ? 11.368 16.045 -18.820 1.00 91.00 347 ASN A CA 1
ATOM 2703 C C . ASN A 1 347 ? 10.649 14.725 -19.132 1.00 91.00 347 ASN A C 1
ATOM 2705 O O . ASN A 1 347 ? 9.531 14.746 -19.645 1.00 91.00 347 ASN A O 1
ATOM 2709 N N . ARG A 1 348 ? 11.307 13.585 -18.886 1.00 94.69 348 ARG A N 1
ATOM 2710 C CA . ARG A 1 348 ? 10.740 12.271 -19.152 1.00 94.69 348 ARG A CA 1
ATOM 2711 C C . ARG A 1 348 ? 9.675 11.954 -18.096 1.00 94.69 348 ARG A C 1
ATOM 2713 O O . ARG A 1 348 ? 10.001 11.992 -16.911 1.00 94.69 348 ARG A O 1
ATOM 2720 N N . PRO A 1 349 ? 8.436 11.605 -18.488 1.00 95.94 349 PRO A N 1
ATOM 2721 C CA . PRO A 1 349 ? 7.377 11.297 -17.536 1.00 95.94 349 PRO A CA 1
ATOM 2722 C C . PRO A 1 349 ? 7.775 10.178 -16.565 1.00 95.94 349 PRO A C 1
ATOM 2724 O O . PRO A 1 349 ? 8.273 9.125 -16.974 1.00 95.94 349 PRO A O 1
ATOM 2727 N N . SER A 1 350 ? 7.540 10.410 -15.275 1.00 95.81 350 SER A N 1
ATOM 2728 C CA . SER A 1 350 ? 7.783 9.439 -14.202 1.00 95.81 350 SER A CA 1
ATOM 2729 C C . SER A 1 350 ? 6.544 8.580 -13.907 1.00 95.81 350 SER A C 1
ATOM 2731 O O . SER A 1 350 ? 5.484 8.755 -14.508 1.00 95.81 350 SER A O 1
ATOM 2733 N N . ALA A 1 351 ? 6.674 7.626 -12.978 1.00 97.81 351 ALA A N 1
ATOM 2734 C CA . ALA A 1 351 ? 5.644 6.632 -12.680 1.00 97.81 351 ALA A CA 1
ATOM 2735 C C . ALA A 1 351 ? 4.280 7.250 -12.335 1.00 97.81 351 ALA A C 1
ATOM 2737 O O . ALA A 1 351 ? 3.278 6.825 -12.900 1.00 97.81 351 ALA A O 1
ATOM 2738 N N . LEU A 1 352 ? 4.237 8.273 -11.471 1.00 97.81 352 LEU A N 1
ATOM 2739 C CA . LEU A 1 352 ? 2.978 8.940 -11.105 1.00 97.81 352 LEU A CA 1
ATOM 2740 C C . LEU A 1 352 ? 2.275 9.572 -12.310 1.00 97.81 352 LEU A C 1
ATOM 2742 O O . LEU A 1 352 ? 1.057 9.502 -12.405 1.00 97.81 352 LEU A O 1
ATOM 2746 N N . THR A 1 353 ? 3.031 10.104 -13.274 1.00 97.62 353 THR A N 1
ATOM 2747 C CA . THR A 1 353 ? 2.445 10.658 -14.498 1.00 97.62 353 THR A CA 1
ATOM 2748 C C . THR A 1 353 ? 1.709 9.574 -15.283 1.00 97.62 353 THR A C 1
ATOM 2750 O O . THR A 1 353 ? 0.547 9.753 -15.623 1.00 97.62 353 THR A O 1
ATOM 2753 N N . TYR A 1 354 ? 2.333 8.417 -15.522 1.00 98.38 354 TYR A N 1
ATOM 2754 C CA . TYR A 1 354 ? 1.642 7.314 -16.200 1.00 98.38 354 TYR A CA 1
ATOM 2755 C C . TYR A 1 354 ? 0.482 6.754 -15.378 1.00 98.38 354 TYR A C 1
ATOM 2757 O O . TYR A 1 354 ? -0.528 6.368 -15.961 1.00 98.38 354 TYR A O 1
ATOM 2765 N N . ILE A 1 355 ? 0.594 6.736 -14.046 1.00 98.50 355 ILE A N 1
ATOM 2766 C CA . ILE A 1 355 ? -0.509 6.316 -13.178 1.00 98.50 355 ILE A CA 1
ATOM 2767 C C . ILE A 1 355 ? -1.737 7.206 -13.407 1.00 98.50 355 ILE A C 1
ATOM 2769 O O . ILE A 1 355 ? -2.816 6.670 -13.644 1.00 98.50 355 ILE A O 1
ATOM 2773 N N . ASP A 1 356 ? -1.549 8.528 -13.430 1.00 97.81 356 ASP A N 1
ATOM 2774 C CA . ASP A 1 356 ? -2.624 9.509 -13.621 1.00 97.81 356 ASP A CA 1
ATOM 2775 C C . ASP A 1 356 ? -3.272 9.441 -15.016 1.00 97.81 356 ASP A C 1
ATOM 2777 O O . ASP A 1 356 ? -4.469 9.690 -15.154 1.00 97.81 356 ASP A O 1
ATOM 2781 N N . PHE A 1 357 ? -2.507 9.110 -16.063 1.00 97.56 357 PHE A N 1
ATOM 2782 C CA . PHE A 1 357 ? -3.048 8.975 -17.425 1.00 97.56 357 PHE A CA 1
ATOM 2783 C C . PHE A 1 357 ? -3.726 7.619 -17.680 1.00 97.56 357 PHE A C 1
ATOM 2785 O O . PHE A 1 357 ? -4.635 7.527 -18.510 1.00 97.56 357 PHE A O 1
ATOM 2792 N N . ILE A 1 358 ? -3.274 6.548 -17.019 1.00 98.25 358 ILE A N 1
ATOM 2793 C CA . ILE A 1 358 ? -3.723 5.180 -17.314 1.00 98.25 358 ILE A CA 1
ATOM 2794 C C . ILE A 1 358 ? -4.862 4.750 -16.394 1.00 98.25 358 ILE A C 1
ATOM 2796 O O . ILE A 1 358 ? -5.808 4.122 -16.880 1.00 98.25 358 ILE A O 1
ATOM 2800 N N . PHE A 1 359 ? -4.791 5.061 -15.101 1.00 98.31 359 PHE A N 1
ATOM 2801 C CA . PHE A 1 359 ? -5.698 4.499 -14.105 1.00 98.31 359 PHE A CA 1
ATOM 2802 C C . PHE A 1 359 ? -6.621 5.537 -13.490 1.00 98.31 359 PHE A C 1
ATOM 2804 O O . PHE A 1 359 ? -6.264 6.692 -13.282 1.00 98.31 359 PHE A O 1
ATOM 2811 N N . ASP A 1 360 ? -7.802 5.065 -13.123 1.00 96.62 360 ASP A N 1
ATOM 2812 C CA . ASP A 1 360 ? -8.799 5.842 -12.412 1.00 96.62 360 ASP A CA 1
ATOM 2813 C C . ASP A 1 360 ? -8.704 5.568 -10.899 1.00 96.62 360 ASP A C 1
ATOM 2815 O O . ASP A 1 360 ? -8.248 4.507 -10.462 1.00 96.62 360 ASP A O 1
ATOM 2819 N N . GLU A 1 361 ? -9.141 6.539 -10.092 1.00 95.19 361 GLU A N 1
ATOM 2820 C CA . GLU A 1 361 ? -9.330 6.410 -8.636 1.00 95.19 361 GLU A CA 1
ATOM 2821 C C . GLU A 1 361 ? -8.095 5.899 -7.845 1.00 95.19 361 GLU A C 1
ATOM 2823 O O . GLU A 1 361 ? -8.259 5.198 -6.852 1.00 95.19 361 GLU A O 1
ATOM 2828 N N . PHE A 1 362 ? -6.857 6.255 -8.223 1.00 98.12 362 PHE A N 1
ATOM 2829 C CA . PHE A 1 362 ? -5.646 5.792 -7.517 1.00 98.12 362 PHE A CA 1
ATOM 2830 C C . PHE A 1 362 ? -5.626 6.164 -6.019 1.00 98.12 362 PHE A C 1
ATOM 2832 O O . PHE A 1 362 ? -5.743 7.330 -5.629 1.00 98.12 362 PHE A O 1
ATOM 2839 N N . ILE A 1 363 ? -5.418 5.158 -5.165 1.00 97.69 363 ILE A N 1
ATOM 2840 C CA . ILE A 1 363 ? -5.272 5.294 -3.713 1.00 97.69 363 ILE A CA 1
ATOM 2841 C C . ILE A 1 363 ? -3.871 4.837 -3.315 1.00 97.69 363 ILE A C 1
ATOM 2843 O O . ILE A 1 363 ? -3.619 3.636 -3.218 1.00 97.69 363 ILE A O 1
ATOM 2847 N N . GLU A 1 364 ? -2.975 5.788 -3.043 1.00 98.31 364 GLU A N 1
ATOM 2848 C CA . GLU A 1 364 ? -1.622 5.493 -2.559 1.00 98.31 364 GLU A CA 1
ATOM 2849 C C . GLU A 1 364 ? -1.629 4.944 -1.121 1.00 98.31 364 GLU A C 1
ATOM 2851 O O . GLU A 1 364 ? -2.367 5.423 -0.252 1.00 98.31 364 GLU A O 1
ATOM 2856 N N . PHE A 1 365 ? -0.765 3.955 -0.878 1.00 98.50 365 PHE A N 1
ATOM 2857 C CA . PHE A 1 365 ? -0.532 3.314 0.410 1.00 98.50 365 PHE A CA 1
ATOM 2858 C C . PHE A 1 365 ? 0.947 3.380 0.806 1.00 98.50 365 PHE A C 1
ATOM 2860 O O . PHE A 1 365 ? 1.831 2.897 0.097 1.00 98.50 365 PHE A O 1
ATOM 2867 N N . HIS A 1 366 ? 1.214 3.944 1.982 1.00 98.38 366 HIS A N 1
ATOM 2868 C CA . HIS A 1 366 ? 2.552 4.220 2.497 1.00 98.38 366 HIS A CA 1
ATOM 2869 C C . HIS A 1 366 ? 3.109 3.120 3.408 1.00 98.38 366 HIS A C 1
ATOM 2871 O O . HIS A 1 366 ? 2.383 2.421 4.126 1.00 98.38 366 HIS A O 1
ATOM 2877 N N . GLY A 1 367 ? 4.438 3.028 3.420 1.00 97.38 367 GLY A N 1
ATOM 2878 C CA . GLY A 1 367 ? 5.188 2.293 4.426 1.00 97.38 367 GLY A CA 1
ATOM 2879 C C . GLY A 1 367 ? 5.445 0.824 4.136 1.00 97.38 367 GLY A C 1
ATOM 2880 O O . GLY A 1 367 ? 4.687 0.159 3.432 1.00 97.38 367 GLY A O 1
ATOM 2881 N N . ASP A 1 368 ? 6.512 0.307 4.731 1.00 97.06 368 ASP A N 1
ATOM 2882 C CA . ASP A 1 368 ? 6.901 -1.099 4.662 1.00 97.06 368 ASP A CA 1
ATOM 2883 C C . ASP A 1 368 ? 6.439 -1.944 5.862 1.00 97.06 368 ASP A C 1
ATOM 2885 O O . ASP A 1 368 ? 6.568 -3.165 5.832 1.00 97.06 368 ASP A O 1
ATOM 2889 N N . ARG A 1 369 ? 5.871 -1.306 6.898 1.00 95.56 369 ARG A N 1
ATOM 2890 C CA . ARG A 1 369 ? 5.501 -1.894 8.204 1.00 95.56 369 ARG A CA 1
ATOM 2891 C C . ARG A 1 369 ? 6.679 -2.367 9.059 1.00 95.56 369 ARG A C 1
ATOM 2893 O O . ARG A 1 369 ? 6.457 -3.019 10.077 1.00 95.56 369 ARG A O 1
ATOM 2900 N N . GLY A 1 370 ? 7.902 -2.016 8.680 1.00 92.19 370 GLY A N 1
ATOM 2901 C CA . GLY A 1 370 ? 9.124 -2.348 9.402 1.00 92.19 370 GLY A CA 1
ATOM 2902 C C . GLY A 1 370 ? 9.808 -1.111 9.966 1.00 92.19 370 GLY A C 1
ATOM 2903 O O . GLY A 1 370 ? 9.989 -1.010 11.181 1.00 92.19 370 GLY A O 1
ATOM 2904 N N . SER A 1 371 ? 10.200 -0.183 9.093 1.00 88.19 371 SER A N 1
ATOM 2905 C CA . SER A 1 371 ? 11.066 0.935 9.478 1.00 88.19 371 SER A CA 1
ATOM 2906 C C . SER A 1 371 ? 10.859 2.246 8.724 1.00 88.19 371 SER A C 1
ATOM 2908 O O . SER A 1 371 ? 11.435 3.247 9.156 1.00 88.19 371 SER A O 1
ATOM 2910 N N . GLY A 1 372 ? 10.087 2.294 7.632 1.00 95.44 372 GLY A N 1
ATOM 2911 C CA . GLY A 1 372 ? 9.936 3.548 6.887 1.00 95.44 372 GLY A CA 1
ATOM 2912 C C . GLY A 1 372 ? 8.991 3.519 5.690 1.00 95.44 372 GLY A C 1
ATOM 2913 O O . GLY A 1 372 ? 8.560 2.469 5.215 1.00 95.44 372 GLY A O 1
ATOM 2914 N N . ASP A 1 373 ? 8.673 4.712 5.188 1.00 97.38 373 ASP A N 1
ATOM 2915 C CA . ASP A 1 373 ? 8.042 4.924 3.883 1.00 97.38 373 ASP A CA 1
ATOM 2916 C C . ASP A 1 373 ? 9.053 5.543 2.910 1.00 97.38 373 ASP A C 1
ATOM 2918 O O . ASP A 1 373 ? 9.217 6.764 2.857 1.00 97.38 373 ASP A O 1
ATOM 2922 N N . ASP A 1 374 ? 9.741 4.694 2.142 1.00 97.81 374 ASP A N 1
ATOM 2923 C CA . ASP A 1 374 ? 10.654 5.152 1.095 1.00 97.81 374 ASP A CA 1
ATOM 2924 C C . ASP A 1 374 ? 9.878 5.882 -0.005 1.00 97.81 374 ASP A C 1
ATOM 2926 O O . ASP A 1 374 ? 9.028 5.308 -0.692 1.00 97.81 374 ASP A O 1
ATOM 2930 N N . LYS A 1 375 ? 10.200 7.163 -0.184 1.00 97.19 375 LYS A N 1
ATOM 2931 C CA . LYS A 1 375 ? 9.546 8.017 -1.168 1.00 97.19 375 LYS A CA 1
ATOM 2932 C C . LYS A 1 375 ? 9.898 7.603 -2.594 1.00 97.19 375 LYS A C 1
ATOM 2934 O O . LYS A 1 375 ? 9.077 7.842 -3.470 1.00 97.19 375 LYS A O 1
ATOM 2939 N N . ALA A 1 376 ? 11.028 6.951 -2.859 1.00 97.81 376 ALA A N 1
ATOM 2940 C CA . ALA A 1 376 ? 11.355 6.485 -4.208 1.00 97.81 376 ALA A CA 1
ATOM 2941 C C . ALA A 1 376 ? 10.325 5.477 -4.754 1.00 97.81 376 ALA A C 1
ATOM 2943 O O . ALA A 1 376 ? 10.173 5.360 -5.967 1.00 97.81 376 ALA A O 1
ATOM 2944 N N . VAL A 1 377 ? 9.594 4.770 -3.883 1.00 98.56 377 VAL A N 1
ATOM 2945 C CA . VAL A 1 377 ? 8.579 3.785 -4.276 1.00 98.56 377 VAL A CA 1
ATOM 2946 C C . VAL A 1 377 ? 7.183 4.287 -3.922 1.00 98.56 377 VAL A C 1
ATOM 2948 O O . VAL A 1 377 ? 6.829 4.451 -2.754 1.00 98.56 377 VAL A O 1
ATOM 2951 N N . VAL A 1 378 ? 6.352 4.477 -4.941 1.00 98.56 378 VAL A N 1
ATOM 2952 C CA . VAL A 1 378 ? 4.923 4.791 -4.816 1.00 98.56 378 VAL A CA 1
ATOM 2953 C C . VAL A 1 378 ? 4.100 3.557 -5.160 1.00 98.56 378 VAL A C 1
ATOM 2955 O O . VAL A 1 378 ? 4.531 2.719 -5.950 1.00 98.56 378 VAL A O 1
ATOM 2958 N N . GLY A 1 379 ? 2.916 3.409 -4.578 1.00 98.56 379 GLY A N 1
ATOM 2959 C CA . GLY A 1 379 ? 2.042 2.308 -4.964 1.00 98.56 379 GLY A CA 1
ATOM 2960 C C . GLY A 1 379 ? 0.768 2.211 -4.151 1.00 98.56 379 GLY A C 1
ATOM 2961 O O . GLY A 1 379 ? 0.637 2.837 -3.100 1.00 98.56 379 GLY A O 1
ATOM 2962 N N . GLY A 1 380 ? -0.180 1.433 -4.658 1.00 98.56 380 GLY A N 1
ATOM 2963 C CA . GLY A 1 380 ? -1.519 1.355 -4.095 1.00 98.56 380 GLY A CA 1
ATOM 2964 C C . GLY A 1 380 ? -2.507 0.627 -4.998 1.00 98.56 380 GLY A C 1
ATOM 2965 O O . GLY A 1 380 ? -2.111 -0.185 -5.835 1.00 98.56 380 GLY A O 1
ATOM 2966 N N . ILE A 1 381 ? -3.796 0.908 -4.816 1.00 98.50 381 ILE A N 1
ATOM 2967 C CA . ILE A 1 381 ? -4.879 0.336 -5.632 1.00 98.50 381 ILE A CA 1
ATOM 2968 C C . ILE A 1 381 ? -5.348 1.384 -6.639 1.00 98.50 381 ILE A C 1
ATOM 2970 O O . ILE A 1 381 ? -5.514 2.547 -6.281 1.00 98.50 381 ILE A O 1
ATOM 2974 N N . ALA A 1 382 ? -5.563 0.964 -7.882 1.00 98.25 382 ALA A N 1
ATOM 2975 C CA . ALA A 1 382 ? -6.107 1.786 -8.956 1.00 98.25 382 ALA A CA 1
ATOM 2976 C C . ALA A 1 382 ? -7.098 0.971 -9.805 1.00 98.25 382 ALA A C 1
ATOM 2978 O O . ALA A 1 382 ? -7.233 -0.242 -9.616 1.00 98.25 382 ALA A O 1
ATOM 2979 N N . TRP A 1 383 ? -7.779 1.623 -10.747 1.00 97.31 383 TRP A N 1
ATOM 2980 C CA . TRP A 1 383 ? -8.755 0.986 -11.628 1.00 97.31 383 TRP A CA 1
ATOM 2981 C C . TRP A 1 383 ? -8.334 1.101 -13.091 1.00 97.31 383 TRP A C 1
ATOM 2983 O O . TRP A 1 383 ? -7.984 2.174 -13.572 1.00 97.31 383 TRP A O 1
ATOM 2993 N N . LEU A 1 384 ? -8.394 -0.019 -13.807 1.00 97.44 384 LEU A N 1
ATOM 2994 C CA . LEU A 1 384 ? -8.181 -0.111 -15.248 1.00 97.44 384 LEU A CA 1
ATOM 2995 C C . LEU A 1 384 ? -9.501 -0.525 -15.903 1.00 97.44 384 LEU A C 1
ATOM 2997 O O . LEU A 1 384 ? -9.868 -1.690 -15.820 1.00 97.44 384 LEU A O 1
ATOM 3001 N N . TYR A 1 385 ? -10.239 0.401 -16.523 1.00 96.06 385 TYR A N 1
ATOM 3002 C CA . TYR A 1 385 ? -11.578 0.129 -17.088 1.00 96.06 385 TYR A CA 1
ATOM 3003 C C . TYR A 1 385 ? -12.515 -0.580 -16.088 1.00 96.06 385 TYR A C 1
ATOM 3005 O O . TYR A 1 385 ? -13.151 -1.599 -16.384 1.00 96.06 385 TYR A O 1
ATOM 3013 N N . GLY A 1 386 ? -12.533 -0.080 -14.853 1.00 94.00 386 GLY A N 1
ATOM 3014 C CA . GLY A 1 386 ? -13.305 -0.651 -13.754 1.00 94.00 386 GLY A CA 1
ATOM 3015 C C . GLY A 1 386 ? -12.758 -1.954 -13.143 1.00 94.00 386 GLY A C 1
ATOM 3016 O O . GLY A 1 386 ? -13.314 -2.403 -12.141 1.00 94.00 386 GLY A O 1
ATOM 3017 N N . GLN A 1 387 ? -11.672 -2.539 -13.670 1.00 95.25 387 GLN A N 1
ATOM 3018 C CA . GLN A 1 387 ? -10.946 -3.658 -13.050 1.00 95.25 387 GLN A CA 1
ATOM 3019 C C . GLN A 1 387 ? -9.963 -3.128 -11.990 1.00 95.25 387 GLN A C 1
ATOM 3021 O O . GLN A 1 387 ? -9.047 -2.380 -12.343 1.00 95.25 387 GLN A O 1
ATOM 3026 N N . PRO A 1 388 ? -10.079 -3.526 -10.709 1.00 97.25 388 PRO A N 1
ATOM 3027 C CA . PRO A 1 388 ? -9.089 -3.180 -9.697 1.00 97.25 388 PRO A CA 1
ATOM 3028 C C . PRO A 1 388 ? -7.734 -3.827 -9.990 1.00 97.25 388 PRO A C 1
ATOM 3030 O O . PRO A 1 388 ? -7.645 -5.027 -10.264 1.00 97.25 388 PRO A O 1
ATOM 3033 N N . VAL A 1 389 ? -6.675 -3.037 -9.869 1.00 98.38 389 VAL A N 1
ATOM 3034 C CA . VAL A 1 389 ? -5.282 -3.463 -10.018 1.00 98.38 389 VAL A CA 1
ATOM 3035 C C . VAL A 1 389 ? -4.437 -2.865 -8.899 1.00 98.38 389 VAL A C 1
ATOM 3037 O O . VAL A 1 389 ? -4.746 -1.801 -8.360 1.00 98.38 389 VAL A O 1
ATOM 3040 N N . THR A 1 390 ? -3.354 -3.544 -8.538 1.00 98.75 390 THR A N 1
ATOM 3041 C CA . THR A 1 390 ? -2.318 -2.963 -7.685 1.00 98.75 390 THR A CA 1
ATOM 3042 C C . THR A 1 390 ? -1.232 -2.371 -8.570 1.00 98.75 390 THR A C 1
ATOM 3044 O O . THR A 1 390 ? -0.652 -3.065 -9.400 1.00 98.75 390 THR A O 1
ATOM 3047 N N . VAL A 1 391 ? -0.951 -1.083 -8.394 1.00 98.81 391 VAL A N 1
ATOM 3048 C CA . VAL A 1 391 ? 0.047 -0.367 -9.194 1.00 98.81 391 VAL A CA 1
ATOM 3049 C C . VAL A 1 391 ? 1.198 0.051 -8.298 1.00 98.81 391 VAL A C 1
ATOM 3051 O O . VAL A 1 391 ? 0.974 0.557 -7.199 1.00 98.81 391 VAL A O 1
ATOM 3054 N N . ILE A 1 392 ? 2.427 -0.194 -8.745 1.00 98.94 392 ILE A N 1
ATOM 3055 C CA . ILE A 1 392 ? 3.655 0.119 -8.010 1.00 98.94 392 ILE A CA 1
ATOM 3056 C C . ILE A 1 392 ? 4.609 0.826 -8.968 1.00 98.94 392 ILE A C 1
ATOM 3058 O O . ILE A 1 392 ? 4.775 0.417 -10.110 1.00 98.94 392 ILE A O 1
ATOM 3062 N N . GLY A 1 393 ? 5.242 1.903 -8.530 1.00 98.56 393 GLY A N 1
ATOM 3063 C CA . GLY A 1 393 ? 6.122 2.703 -9.365 1.00 98.56 393 GLY A CA 1
ATOM 3064 C C . GLY A 1 393 ? 7.386 3.099 -8.630 1.00 98.56 393 GLY A C 1
ATOM 3065 O O . GLY A 1 393 ? 7.324 3.506 -7.472 1.00 98.56 393 GLY A O 1
ATOM 3066 N N . ILE A 1 394 ? 8.523 3.044 -9.317 1.00 98.56 394 ILE A N 1
ATOM 3067 C CA . ILE A 1 394 ? 9.711 3.771 -8.879 1.00 98.56 394 ILE A CA 1
ATOM 3068 C C . ILE A 1 394 ? 9.617 5.192 -9.432 1.00 98.56 394 ILE A C 1
ATOM 3070 O O . ILE A 1 394 ? 9.725 5.421 -10.639 1.00 98.56 394 ILE A O 1
ATOM 3074 N N . GLN A 1 395 ? 9.361 6.139 -8.536 1.00 97.38 395 GLN A N 1
ATOM 3075 C CA . GLN A 1 395 ? 9.212 7.553 -8.842 1.00 97.38 395 GLN A CA 1
ATOM 3076 C C . GLN A 1 395 ? 10.582 8.223 -8.752 1.00 97.38 395 GLN A C 1
ATOM 3078 O O . GLN A 1 395 ? 11.123 8.383 -7.664 1.00 97.38 395 GLN A O 1
ATOM 3083 N N . LYS A 1 396 ? 11.138 8.627 -9.897 1.00 93.81 396 LYS A N 1
ATOM 3084 C CA . LYS A 1 396 ? 12.412 9.358 -9.957 1.00 93.81 396 LYS A CA 1
ATOM 3085 C C . LYS A 1 396 ? 12.252 10.842 -9.638 1.00 93.81 396 LYS A C 1
ATOM 3087 O O . LYS A 1 396 ? 13.112 11.394 -8.962 1.00 93.81 396 LYS A O 1
ATOM 3092 N N . GLY A 1 397 ? 11.140 11.430 -10.074 1.00 89.62 397 GLY A N 1
ATOM 3093 C CA . GLY A 1 397 ? 10.806 12.845 -9.935 1.00 89.62 397 GLY A CA 1
ATOM 3094 C C . GLY A 1 397 ? 10.961 13.612 -11.250 1.00 89.62 397 GLY A C 1
ATOM 3095 O O . GLY A 1 397 ? 11.743 13.210 -12.111 1.00 89.62 397 GLY A O 1
ATOM 3096 N N . ASN A 1 398 ? 10.200 14.698 -11.405 1.00 88.25 398 ASN A N 1
ATOM 3097 C CA . ASN A 1 398 ? 10.170 15.516 -12.630 1.00 88.25 398 ASN A CA 1
ATOM 3098 C C . ASN A 1 398 ? 10.771 16.928 -12.439 1.00 88.25 398 ASN A C 1
ATOM 3100 O O . ASN A 1 398 ? 10.811 17.725 -13.376 1.00 88.25 398 ASN A O 1
ATOM 3104 N N . ASP A 1 399 ? 11.254 17.248 -11.238 1.00 92.75 399 ASP A N 1
ATOM 3105 C CA . ASP A 1 399 ? 12.022 18.457 -10.929 1.00 92.75 399 ASP A CA 1
ATOM 3106 C C . ASP A 1 399 ? 13.130 18.153 -9.905 1.00 92.75 399 ASP A C 1
ATOM 3108 O O . ASP A 1 399 ? 13.229 17.039 -9.387 1.00 92.75 399 ASP A O 1
ATOM 3112 N N . ALA A 1 400 ? 14.016 19.118 -9.650 1.00 92.44 400 ALA A N 1
ATOM 3113 C CA . ALA A 1 400 ? 15.190 18.905 -8.806 1.00 92.44 400 ALA A CA 1
ATOM 3114 C C . ALA A 1 400 ? 14.843 18.607 -7.336 1.00 92.44 400 ALA A C 1
ATOM 3116 O O . ALA A 1 400 ? 15.524 17.785 -6.715 1.00 92.44 400 ALA A O 1
ATOM 3117 N N . ASP A 1 401 ? 13.797 19.240 -6.800 1.00 94.88 401 ASP A N 1
ATOM 3118 C CA . ASP A 1 401 ? 13.385 19.082 -5.406 1.00 94.88 401 ASP A CA 1
ATOM 3119 C C . ASP A 1 401 ? 12.701 17.725 -5.214 1.00 94.88 401 ASP A C 1
ATOM 3121 O O . ASP A 1 401 ? 13.025 16.983 -4.281 1.00 94.88 401 ASP A O 1
ATOM 3125 N N . GLU A 1 402 ? 11.817 17.346 -6.144 1.00 95.12 402 GLU A N 1
ATOM 3126 C CA . GLU A 1 402 ? 11.191 16.028 -6.149 1.00 95.12 402 GLU A CA 1
ATOM 3127 C C . GLU A 1 402 ? 12.239 14.927 -6.339 1.00 95.12 402 GLU A C 1
ATOM 3129 O O . GLU A 1 402 ? 12.224 13.941 -5.603 1.00 95.12 402 GLU A O 1
ATOM 3134 N N . CYS A 1 403 ? 13.190 15.106 -7.262 1.00 94.31 403 CYS A N 1
ATOM 3135 C CA . CYS A 1 403 ? 14.273 14.149 -7.463 1.00 94.31 403 CYS A CA 1
ATOM 3136 C C . CYS A 1 403 ? 15.086 13.930 -6.185 1.00 94.31 403 CYS A C 1
ATOM 3138 O O . CYS A 1 403 ? 15.351 12.787 -5.819 1.00 94.31 403 CYS A O 1
ATOM 3140 N N . ALA A 1 404 ? 15.451 14.998 -5.474 1.00 95.38 404 ALA A N 1
ATOM 3141 C CA . ALA A 1 404 ? 16.175 14.878 -4.214 1.00 95.38 404 ALA A CA 1
ATOM 3142 C C . ALA A 1 404 ? 15.342 14.146 -3.147 1.00 95.38 404 ALA A C 1
ATOM 3144 O O . ALA A 1 404 ? 15.837 13.219 -2.506 1.00 95.38 404 ALA A O 1
ATOM 3145 N N . MET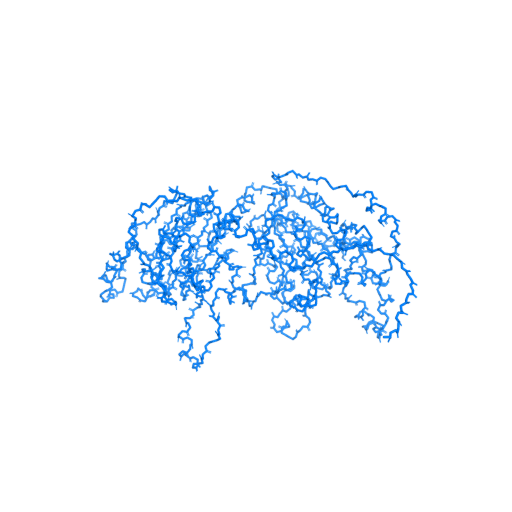 A 1 405 ? 14.062 14.503 -2.999 1.00 95.94 405 MET A N 1
ATOM 3146 C CA . MET A 1 405 ? 13.142 13.858 -2.054 1.00 95.94 405 MET A CA 1
ATOM 3147 C C . MET A 1 405 ? 12.937 12.366 -2.356 1.00 95.94 405 MET A C 1
ATOM 3149 O O . MET A 1 405 ? 12.831 11.553 -1.440 1.00 95.94 405 MET A O 1
ATOM 3153 N N . ARG A 1 406 ? 12.866 12.000 -3.637 1.00 96.56 406 ARG A N 1
ATOM 3154 C CA . ARG A 1 406 ? 12.656 10.629 -4.122 1.00 96.56 406 ARG A CA 1
ATOM 3155 C C . ARG A 1 406 ? 13.968 9.864 -4.331 1.00 96.56 406 ARG A C 1
ATOM 3157 O O . ARG A 1 406 ? 13.969 8.807 -4.960 1.00 96.56 406 ARG A O 1
ATOM 3164 N N . ASN A 1 407 ? 15.089 10.406 -3.851 1.00 95.62 407 ASN A N 1
ATOM 3165 C CA . ASN A 1 407 ? 16.424 9.829 -3.997 1.00 95.62 407 ASN A CA 1
ATOM 3166 C C . ASN A 1 407 ? 16.774 9.455 -5.452 1.00 95.62 407 ASN A C 1
ATOM 3168 O O . ASN A 1 407 ? 17.401 8.432 -5.718 1.00 95.62 407 ASN A O 1
ATOM 3172 N N . TYR A 1 408 ? 16.315 10.258 -6.415 1.00 95.00 408 TYR A N 1
ATOM 3173 C CA . TYR A 1 408 ? 16.485 10.048 -7.854 1.00 95.00 408 TYR A CA 1
ATOM 3174 C C . TYR A 1 408 ? 16.008 8.663 -8.326 1.00 95.00 408 TYR A C 1
ATOM 3176 O O . TYR A 1 408 ? 16.579 8.082 -9.253 1.00 95.00 408 TYR A O 1
ATOM 3184 N N . GLY A 1 409 ? 14.963 8.122 -7.687 1.00 95.81 409 GLY A N 1
ATOM 3185 C CA . GLY A 1 409 ? 14.419 6.797 -7.986 1.00 95.81 409 GLY A CA 1
ATOM 3186 C C . GLY A 1 409 ? 15.291 5.650 -7.471 1.00 95.81 409 GLY A C 1
ATOM 3187 O O . GLY A 1 409 ? 15.058 4.494 -7.817 1.00 95.81 409 GLY A O 1
ATOM 3188 N N . MET A 1 410 ? 16.311 5.924 -6.658 1.00 97.50 410 MET A N 1
ATOM 3189 C CA . MET A 1 410 ? 17.119 4.885 -6.030 1.00 97.50 410 MET A CA 1
ATOM 3190 C C . MET A 1 410 ? 16.450 4.431 -4.735 1.00 97.50 410 MET A C 1
ATOM 3192 O O . MET A 1 410 ? 16.569 5.076 -3.693 1.00 97.50 410 MET A O 1
ATOM 3196 N N . ALA A 1 411 ? 15.735 3.312 -4.803 1.00 97.81 411 ALA A N 1
ATOM 3197 C CA . ALA A 1 411 ? 15.048 2.768 -3.641 1.00 97.81 411 ALA A CA 1
ATOM 3198 C C . ALA A 1 411 ? 16.035 2.233 -2.586 1.00 97.81 411 ALA A C 1
ATOM 3200 O O . ALA A 1 411 ? 17.021 1.555 -2.911 1.00 97.81 411 ALA A O 1
ATOM 3201 N N . SER A 1 412 ? 15.724 2.527 -1.326 1.00 97.69 412 SER A N 1
ATOM 3202 C CA . SER A 1 412 ? 16.307 1.956 -0.105 1.00 97.69 412 SER A CA 1
ATOM 3203 C C . SER A 1 412 ? 15.593 0.638 0.259 1.00 97.69 412 SER A C 1
ATOM 3205 O O . SER A 1 412 ? 14.592 0.294 -0.383 1.00 97.69 412 SER A O 1
ATOM 3207 N N . PRO A 1 413 ? 16.046 -0.133 1.270 1.00 98.00 413 PRO A N 1
ATOM 3208 C CA . PRO A 1 413 ? 15.458 -1.441 1.577 1.00 98.00 413 PRO A CA 1
ATOM 3209 C C . PRO A 1 413 ? 13.954 -1.369 1.879 1.00 98.00 413 PRO A C 1
ATOM 3211 O O . PRO A 1 413 ? 13.191 -2.247 1.473 1.00 98.00 413 PRO A O 1
ATOM 3214 N N . GLU A 1 414 ? 13.509 -0.298 2.541 1.00 98.00 414 GLU A N 1
ATOM 3215 C CA . GLU A 1 414 ? 12.101 -0.037 2.844 1.00 98.00 414 GLU A CA 1
ATOM 3216 C C . GLU A 1 414 ? 11.238 0.074 1.582 1.00 98.00 414 GLU A C 1
ATOM 3218 O O . GLU A 1 414 ? 10.109 -0.410 1.576 1.00 98.00 414 GLU A O 1
ATOM 3223 N N . GLY A 1 415 ? 11.759 0.632 0.483 1.00 98.38 415 GLY A N 1
ATOM 3224 C CA . GLY A 1 415 ? 11.032 0.725 -0.785 1.00 98.38 415 GLY A CA 1
ATOM 3225 C C . GLY A 1 415 ? 10.710 -0.649 -1.368 1.00 98.38 415 GLY A C 1
ATOM 3226 O O . GLY A 1 415 ? 9.571 -0.917 -1.757 1.00 98.38 415 GLY A O 1
ATOM 3227 N N . TYR A 1 416 ? 11.678 -1.565 -1.340 1.00 98.56 416 TYR A N 1
ATOM 3228 C CA . TYR A 1 416 ? 11.481 -2.950 -1.777 1.00 98.56 416 TYR A CA 1
ATOM 3229 C C . TYR A 1 416 ? 10.533 -3.714 -0.848 1.00 98.56 416 TYR A C 1
ATOM 3231 O O . TYR A 1 416 ? 9.693 -4.484 -1.312 1.00 98.56 416 TYR A O 1
ATOM 3239 N N . ARG A 1 417 ? 10.615 -3.502 0.469 1.00 98.62 417 ARG A N 1
ATOM 3240 C CA . ARG A 1 417 ? 9.682 -4.123 1.425 1.00 98.62 417 ARG A CA 1
ATOM 3241 C C . ARG A 1 417 ? 8.257 -3.591 1.261 1.00 98.62 417 ARG A C 1
ATOM 3243 O O . ARG A 1 417 ? 7.312 -4.378 1.287 1.00 98.62 417 ARG A O 1
ATOM 3250 N N . LYS A 1 418 ? 8.096 -2.285 1.020 1.00 98.75 418 LYS A N 1
ATOM 3251 C CA . LYS A 1 418 ? 6.815 -1.651 0.674 1.00 98.75 418 LYS A CA 1
ATOM 3252 C C . LYS A 1 418 ? 6.233 -2.257 -0.602 1.00 98.75 418 LYS A C 1
ATOM 3254 O O . LYS A 1 418 ? 5.074 -2.664 -0.585 1.00 98.75 418 LYS A O 1
ATOM 3259 N N . ALA A 1 419 ? 7.025 -2.364 -1.672 1.00 98.75 419 ALA A N 1
ATOM 3260 C CA . ALA A 1 419 ? 6.594 -2.984 -2.925 1.00 98.75 419 ALA A CA 1
ATOM 3261 C C . ALA A 1 419 ? 6.111 -4.425 -2.698 1.00 98.75 419 ALA A C 1
ATOM 3263 O O . ALA A 1 419 ? 4.976 -4.757 -3.041 1.00 98.75 419 ALA A O 1
ATOM 3264 N N . LEU A 1 420 ? 6.915 -5.249 -2.022 1.00 98.69 420 LEU A N 1
ATOM 3265 C CA . LEU A 1 420 ? 6.562 -6.632 -1.711 1.00 98.69 420 LEU A CA 1
ATOM 3266 C C . LEU A 1 420 ? 5.282 -6.748 -0.878 1.00 98.69 420 LEU A C 1
ATOM 3268 O O . LEU A 1 420 ? 4.429 -7.588 -1.162 1.00 98.69 420 LEU A O 1
ATOM 3272 N N . ARG A 1 421 ? 5.122 -5.902 0.144 1.00 98.44 421 ARG A N 1
ATOM 3273 C CA . ARG A 1 421 ? 3.912 -5.854 0.973 1.00 98.44 421 ARG A CA 1
ATOM 3274 C C . ARG A 1 421 ? 2.669 -5.604 0.119 1.00 98.44 421 ARG A C 1
ATOM 3276 O O . ARG A 1 421 ? 1.671 -6.304 0.284 1.00 98.44 421 ARG A O 1
ATOM 3283 N N . LEU A 1 422 ? 2.734 -4.641 -0.801 1.00 98.81 422 LEU A N 1
ATOM 3284 C CA . LEU A 1 422 ? 1.632 -4.332 -1.715 1.00 98.81 422 LEU A CA 1
ATOM 3285 C C . LEU A 1 422 ? 1.358 -5.486 -2.688 1.00 98.81 422 LEU A C 1
ATOM 3287 O O . LEU A 1 422 ? 0.198 -5.817 -2.916 1.00 98.81 422 LEU A O 1
ATOM 3291 N N . MET A 1 423 ? 2.396 -6.156 -3.198 1.00 98.75 423 MET A N 1
ATOM 3292 C CA . MET A 1 423 ? 2.241 -7.344 -4.050 1.00 98.75 423 MET A CA 1
ATOM 3293 C C . MET A 1 423 ? 1.594 -8.515 -3.305 1.00 98.75 423 MET A C 1
ATOM 3295 O O . MET A 1 423 ? 0.713 -9.176 -3.845 1.00 98.75 423 MET A O 1
ATOM 3299 N N . LYS A 1 424 ? 1.977 -8.757 -2.046 1.00 98.44 424 LYS A N 1
ATOM 3300 C CA . LYS A 1 424 ? 1.368 -9.801 -1.208 1.00 98.44 424 LYS A CA 1
ATOM 3301 C C . LYS A 1 424 ? -0.079 -9.480 -0.848 1.00 98.44 424 LYS A C 1
ATOM 3303 O O . LYS A 1 424 ? -0.913 -10.380 -0.801 1.00 98.44 424 LYS A O 1
ATOM 3308 N N . GLN A 1 425 ? -0.394 -8.201 -0.652 1.00 97.81 425 GLN A N 1
ATOM 3309 C CA . GLN A 1 425 ? -1.776 -7.749 -0.520 1.00 97.81 425 GLN A CA 1
ATOM 3310 C C . GLN A 1 425 ? -2.560 -8.013 -1.818 1.00 97.81 425 GLN A C 1
ATOM 3312 O O . GLN A 1 425 ? -3.667 -8.539 -1.761 1.00 97.81 425 GLN A O 1
ATOM 3317 N N . ALA A 1 426 ? -1.990 -7.695 -2.984 1.00 98.12 426 ALA A N 1
ATOM 3318 C CA . ALA A 1 426 ? -2.611 -7.968 -4.280 1.00 98.12 426 ALA A CA 1
ATOM 3319 C C . ALA A 1 426 ? -2.883 -9.467 -4.481 1.00 98.12 426 ALA A C 1
ATOM 3321 O O . ALA A 1 426 ? -3.999 -9.836 -4.833 1.00 98.12 426 ALA A O 1
ATOM 3322 N N . GLU A 1 427 ? -1.911 -10.325 -4.160 1.00 97.31 427 GLU A N 1
ATOM 3323 C CA . GLU A 1 427 ? -2.049 -11.786 -4.185 1.00 97.31 427 GLU A CA 1
ATOM 3324 C C . GLU A 1 427 ? -3.173 -12.280 -3.264 1.00 97.31 427 GLU A C 1
ATOM 3326 O O . GLU A 1 427 ? -4.052 -13.010 -3.719 1.00 97.31 427 GLU A O 1
ATOM 3331 N N . LYS A 1 428 ? -3.209 -11.828 -1.999 1.00 96.88 428 LYS A N 1
ATOM 3332 C CA . LYS A 1 428 ? -4.267 -12.198 -1.038 1.00 96.88 428 LYS A CA 1
ATOM 3333 C C . LYS A 1 428 ? -5.673 -11.925 -1.584 1.00 96.88 428 LYS A C 1
ATOM 3335 O O . LYS A 1 428 ? -6.597 -12.681 -1.293 1.00 96.88 428 LYS A O 1
ATOM 3340 N N . PHE A 1 429 ? -5.833 -10.843 -2.341 1.00 96.56 429 PHE A N 1
ATOM 3341 C CA . PHE A 1 429 ? -7.124 -10.390 -2.855 1.00 96.56 429 PHE A CA 1
ATOM 3342 C C . PHE A 1 429 ? -7.302 -10.607 -4.358 1.00 96.56 429 PHE A C 1
ATOM 3344 O O . PHE A 1 429 ? -8.192 -9.992 -4.936 1.00 96.56 429 PHE A O 1
ATOM 3351 N N . HIS A 1 430 ? -6.479 -11.454 -4.981 1.00 95.31 430 HIS A N 1
ATOM 3352 C CA . HIS A 1 430 ? -6.598 -11.821 -6.393 1.00 95.31 430 HIS A CA 1
ATOM 3353 C C . HIS A 1 430 ? -6.585 -10.620 -7.363 1.00 95.31 430 HIS A C 1
ATOM 3355 O O . HIS A 1 430 ? -7.350 -10.548 -8.321 1.00 95.31 430 HIS A O 1
ATOM 3361 N N . ARG A 1 431 ? -5.709 -9.640 -7.113 1.00 96.69 431 ARG A N 1
ATOM 3362 C CA . ARG A 1 431 ? -5.534 -8.461 -7.975 1.00 96.69 431 ARG A CA 1
ATOM 3363 C C . ARG A 1 431 ? -4.273 -8.567 -8.833 1.00 96.69 431 ARG A C 1
ATOM 3365 O O . ARG A 1 431 ? -3.214 -8.875 -8.284 1.00 96.69 431 ARG A O 1
ATOM 3372 N N . PRO A 1 432 ? -4.333 -8.227 -10.135 1.00 98.06 432 PRO A N 1
ATOM 3373 C CA . PRO A 1 432 ? -3.136 -8.076 -10.957 1.00 98.06 432 PRO A CA 1
ATOM 3374 C C . PRO A 1 432 ? -2.207 -6.986 -10.421 1.00 98.06 432 PRO A C 1
ATOM 3376 O O . PRO A 1 432 ? -2.672 -6.007 -9.828 1.00 98.06 432 PRO A O 1
ATOM 3379 N N . VAL A 1 433 ? -0.908 -7.117 -10.700 1.00 98.88 433 VAL A N 1
ATOM 3380 C CA . VAL A 1 433 ? 0.095 -6.099 -10.359 1.00 98.88 433 VAL A CA 1
ATOM 3381 C C . VAL A 1 433 ? 0.695 -5.485 -11.620 1.00 98.88 433 VAL A C 1
ATOM 3383 O O . VAL A 1 433 ? 1.129 -6.195 -12.525 1.00 98.88 433 VAL A O 1
ATOM 3386 N N . ILE A 1 434 ? 0.776 -4.158 -11.655 1.00 98.88 434 ILE A N 1
ATOM 3387 C CA . ILE A 1 434 ? 1.426 -3.401 -12.727 1.00 98.88 434 ILE A CA 1
ATOM 3388 C C . ILE A 1 434 ? 2.539 -2.549 -12.116 1.00 98.88 434 ILE A C 1
ATOM 3390 O O . ILE A 1 434 ? 2.296 -1.750 -11.213 1.00 98.88 434 ILE A O 1
ATOM 3394 N N . CYS A 1 435 ? 3.766 -2.729 -12.599 1.00 98.94 435 CYS A N 1
ATOM 3395 C CA . CYS A 1 435 ? 4.953 -2.041 -12.112 1.00 98.94 435 CYS A CA 1
ATOM 3396 C C . CYS A 1 435 ? 5.491 -1.043 -13.144 1.00 98.94 435 CYS A C 1
ATOM 3398 O O . CYS A 1 435 ? 5.659 -1.391 -14.310 1.00 98.94 435 CYS A O 1
ATOM 3400 N N . PHE A 1 436 ? 5.857 0.160 -12.705 1.00 98.88 436 PHE A N 1
ATOM 3401 C CA . PHE A 1 436 ? 6.601 1.143 -13.497 1.00 98.88 436 PHE A CA 1
ATOM 3402 C C . PHE A 1 436 ? 8.007 1.328 -12.933 1.00 98.88 436 PHE A C 1
ATOM 3404 O O . PHE A 1 436 ? 8.182 1.602 -11.746 1.00 98.88 436 PHE A O 1
ATOM 3411 N N . ILE A 1 437 ? 9.024 1.198 -13.779 1.00 98.75 437 ILE A N 1
ATOM 3412 C CA . ILE A 1 437 ? 10.428 1.203 -13.365 1.00 98.75 437 ILE A CA 1
ATOM 3413 C C . ILE A 1 437 ? 11.139 2.400 -13.995 1.00 98.75 437 ILE A C 1
ATOM 3415 O O . ILE A 1 437 ? 11.255 2.495 -15.219 1.00 98.75 437 ILE A O 1
ATOM 3419 N N . ASN A 1 438 ? 11.623 3.304 -13.141 1.00 97.38 438 ASN A N 1
ATOM 3420 C CA . ASN A 1 438 ? 12.511 4.401 -13.512 1.00 97.38 438 ASN A CA 1
ATOM 3421 C C . ASN A 1 438 ? 13.587 4.598 -12.437 1.00 97.38 438 ASN A C 1
ATOM 3423 O O . ASN A 1 438 ? 13.426 5.383 -11.505 1.00 97.38 438 ASN A O 1
ATOM 3427 N N . THR A 1 439 ? 14.673 3.843 -12.544 1.00 96.88 439 THR A N 1
ATOM 3428 C CA . THR A 1 439 ? 15.753 3.834 -11.564 1.00 96.88 439 THR A CA 1
ATOM 3429 C C . THR A 1 439 ? 17.105 3.605 -12.219 1.00 96.88 439 THR A C 1
ATOM 3431 O O . THR A 1 439 ? 17.258 2.727 -13.067 1.00 96.88 439 THR A O 1
ATOM 3434 N N . SER A 1 440 ? 18.114 4.354 -11.782 1.00 93.88 440 SER A N 1
ATOM 3435 C CA . SER A 1 440 ? 19.516 4.084 -12.117 1.00 93.88 440 SER A CA 1
ATOM 3436 C C . SER A 1 440 ? 20.089 2.897 -11.331 1.00 93.88 440 SER A C 1
ATOM 3438 O O . SER A 1 440 ? 21.160 2.393 -11.674 1.00 93.88 440 SER A O 1
ATOM 3440 N N . GLY A 1 441 ? 19.377 2.422 -10.304 1.00 95.69 441 GLY A N 1
ATOM 3441 C CA . GLY A 1 441 ? 19.767 1.301 -9.462 1.00 95.69 441 GLY A CA 1
ATOM 3442 C C . GLY A 1 441 ? 19.255 1.425 -8.029 1.00 95.69 441 GLY A C 1
ATOM 3443 O O . GLY A 1 441 ? 18.603 2.388 -7.642 1.00 95.69 441 GLY A O 1
ATOM 3444 N N . ALA A 1 442 ? 19.576 0.423 -7.219 1.00 96.69 442 ALA A N 1
ATOM 3445 C CA . ALA A 1 442 ? 19.383 0.476 -5.776 1.00 96.69 442 ALA A CA 1
ATOM 3446 C C . ALA A 1 442 ? 20.224 1.593 -5.141 1.00 96.69 442 ALA A C 1
ATOM 3448 O O . ALA A 1 442 ? 21.315 1.882 -5.633 1.00 96.69 442 ALA A O 1
ATOM 3449 N N . TYR A 1 443 ? 19.754 2.180 -4.035 1.00 96.38 443 TYR A N 1
ATOM 3450 C CA . TYR A 1 443 ? 20.525 3.195 -3.320 1.00 96.38 443 TYR A CA 1
ATOM 3451 C C . TYR A 1 443 ? 21.819 2.598 -2.738 1.00 96.38 443 TYR A C 1
ATOM 3453 O O . TYR A 1 443 ? 21.738 1.705 -1.893 1.00 96.38 443 TYR A O 1
ATOM 3461 N N . PRO A 1 444 ? 23.014 3.073 -3.143 1.00 94.06 444 PRO A N 1
ATOM 3462 C CA . PRO A 1 444 ? 24.287 2.510 -2.697 1.00 94.06 444 PRO A CA 1
ATOM 3463 C C . PRO A 1 444 ? 24.810 3.216 -1.429 1.00 94.06 444 PRO A C 1
ATOM 3465 O O . PRO A 1 444 ? 25.977 3.602 -1.364 1.00 94.06 444 PRO A O 1
ATOM 3468 N N . GLY A 1 445 ? 23.930 3.469 -0.454 1.00 94.25 445 GLY A N 1
ATOM 3469 C CA . GLY A 1 445 ? 24.257 4.172 0.793 1.00 94.25 445 GLY A CA 1
ATOM 3470 C C . GLY A 1 445 ? 24.658 3.238 1.936 1.00 94.25 445 GLY A C 1
ATOM 3471 O O . GLY A 1 445 ? 24.269 2.071 1.963 1.00 94.25 445 GLY A O 1
ATOM 3472 N N . MET A 1 446 ? 25.399 3.760 2.920 1.00 96.19 446 MET A N 1
ATOM 3473 C CA . MET A 1 446 ? 25.797 2.988 4.107 1.00 96.19 446 MET A CA 1
ATOM 3474 C C . MET A 1 446 ? 24.577 2.509 4.901 1.00 96.19 446 MET A C 1
ATOM 3476 O O . MET A 1 446 ? 24.508 1.345 5.287 1.00 96.19 446 MET A O 1
ATOM 3480 N N . GLU A 1 447 ? 23.579 3.376 5.075 1.00 94.56 447 GLU A N 1
ATOM 3481 C CA . GLU A 1 447 ? 22.346 3.055 5.793 1.00 94.56 447 GLU A CA 1
ATOM 3482 C C . GLU A 1 447 ? 21.537 1.963 5.079 1.00 94.56 447 GLU A C 1
ATOM 3484 O O . GLU A 1 447 ? 20.852 1.173 5.729 1.00 94.56 447 GLU A O 1
ATOM 3489 N N . ALA A 1 448 ? 21.616 1.891 3.745 1.00 95.88 448 ALA A N 1
ATOM 3490 C CA . ALA A 1 448 ? 20.951 0.851 2.966 1.00 95.88 448 ALA A CA 1
ATOM 3491 C C . ALA A 1 448 ? 21.566 -0.530 3.240 1.00 95.88 448 ALA A C 1
ATOM 3493 O O . ALA A 1 448 ? 20.838 -1.507 3.423 1.00 95.88 448 ALA A O 1
ATOM 3494 N N . GLU A 1 449 ? 22.895 -0.611 3.339 1.00 97.06 449 GLU A N 1
ATOM 3495 C CA . GLU A 1 449 ? 23.595 -1.844 3.712 1.00 97.06 449 GLU A CA 1
ATOM 3496 C C . GLU A 1 449 ? 23.281 -2.262 5.155 1.00 97.06 449 GLU A C 1
ATOM 3498 O O . GLU A 1 449 ? 22.915 -3.413 5.394 1.00 97.06 449 GLU A O 1
ATOM 3503 N N . GLU A 1 450 ? 23.318 -1.325 6.111 1.00 96.56 450 GLU A N 1
ATOM 3504 C CA . GLU A 1 450 ? 22.975 -1.589 7.522 1.00 96.56 450 GLU A CA 1
ATOM 3505 C C . GLU A 1 450 ? 21.547 -2.122 7.694 1.00 96.56 450 GLU A C 1
ATOM 3507 O O . GLU A 1 450 ? 21.272 -2.938 8.577 1.00 96.56 450 GLU A O 1
ATOM 3512 N N . LYS A 1 451 ? 20.637 -1.684 6.822 1.00 95.81 451 LYS A N 1
ATOM 3513 C CA . LYS A 1 451 ? 19.232 -2.094 6.810 1.00 95.81 451 LYS A CA 1
ATOM 3514 C C . LYS A 1 451 ? 18.941 -3.268 5.874 1.00 95.81 451 LYS A C 1
ATOM 3516 O O . LYS A 1 451 ? 17.781 -3.671 5.781 1.00 95.81 451 LYS A O 1
ATOM 3521 N N . GLY A 1 452 ? 19.949 -3.838 5.213 1.00 96.94 452 GLY A N 1
ATOM 3522 C CA . GLY A 1 452 ? 19.830 -5.058 4.415 1.00 96.94 452 GLY A CA 1
ATOM 3523 C C . GLY A 1 452 ? 19.326 -4.860 2.981 1.00 96.94 452 GLY A C 1
ATOM 3524 O O . GLY A 1 452 ? 18.389 -5.541 2.569 1.00 96.94 452 GLY A O 1
ATOM 3525 N N . GLN A 1 453 ? 19.958 -3.980 2.198 1.00 97.69 453 GLN A N 1
ATOM 3526 C CA . GLN A 1 453 ? 19.636 -3.745 0.779 1.00 97.69 453 GLN A CA 1
ATOM 3527 C C . GLN A 1 453 ? 19.614 -5.027 -0.059 1.00 97.69 453 GLN A C 1
ATOM 3529 O O . GLN A 1 453 ? 18.639 -5.301 -0.762 1.00 97.69 453 GLN A O 1
ATOM 3534 N N . GLY A 1 454 ? 20.676 -5.832 0.034 1.00 97.81 454 GLY A N 1
ATOM 3535 C CA . GLY A 1 454 ? 20.772 -7.091 -0.702 1.00 97.81 454 GLY A CA 1
ATOM 3536 C C . GLY A 1 454 ? 19.681 -8.091 -0.309 1.00 97.81 454 GLY A C 1
ATOM 3537 O O . GLY A 1 454 ? 19.116 -8.749 -1.179 1.00 97.81 454 GLY A O 1
ATOM 3538 N N . GLU A 1 455 ? 19.341 -8.168 0.983 1.00 97.81 455 GLU A N 1
ATOM 3539 C CA . GLU A 1 455 ? 18.264 -9.034 1.481 1.00 97.81 455 GLU A CA 1
ATOM 3540 C C . GLU A 1 455 ? 16.903 -8.589 0.948 1.00 97.81 455 GLU A C 1
ATOM 3542 O O . GLU A 1 455 ? 16.168 -9.420 0.420 1.00 97.81 455 GLU A O 1
ATOM 3547 N N . ALA A 1 456 ? 16.596 -7.291 1.005 1.00 98.19 456 ALA A N 1
ATOM 3548 C CA . ALA A 1 456 ? 15.307 -6.768 0.567 1.00 98.19 456 ALA A CA 1
ATOM 3549 C C . ALA A 1 456 ? 15.068 -7.006 -0.935 1.00 98.19 456 ALA A C 1
ATOM 3551 O O . ALA A 1 456 ? 13.968 -7.404 -1.334 1.00 98.19 456 ALA A O 1
ATOM 3552 N N . ILE A 1 457 ? 16.104 -6.831 -1.766 1.00 98.44 457 ILE A N 1
ATOM 3553 C CA . ILE A 1 457 ? 16.043 -7.160 -3.197 1.00 98.44 457 ILE A CA 1
ATOM 3554 C C . ILE A 1 457 ? 15.889 -8.670 -3.379 1.00 98.44 457 ILE A C 1
ATOM 3556 O O . ILE A 1 457 ? 14.952 -9.102 -4.044 1.00 98.44 457 ILE A O 1
ATOM 3560 N N . ALA A 1 458 ? 16.754 -9.486 -2.764 1.00 98.56 458 ALA A N 1
ATOM 3561 C CA . ALA A 1 458 ? 16.705 -10.943 -2.901 1.00 98.56 458 ALA A CA 1
ATOM 3562 C C . ALA A 1 458 ? 15.342 -11.518 -2.489 1.00 98.56 458 ALA A C 1
ATOM 3564 O O . ALA A 1 458 ? 14.805 -12.394 -3.170 1.00 98.56 458 ALA A O 1
ATOM 3565 N N . ARG A 1 459 ? 14.751 -10.988 -1.413 1.00 98.56 459 ARG A N 1
ATOM 3566 C CA . ARG A 1 459 ? 13.412 -11.346 -0.951 1.00 98.56 459 ARG A CA 1
ATOM 3567 C C . ARG A 1 459 ? 12.341 -10.982 -1.976 1.00 98.56 459 ARG A C 1
ATOM 3569 O O . ARG A 1 459 ? 11.467 -11.805 -2.217 1.00 98.56 459 ARG A O 1
ATOM 3576 N N . ASN A 1 460 ? 12.417 -9.810 -2.609 1.00 98.38 460 ASN A N 1
ATOM 3577 C CA . ASN A 1 460 ? 11.492 -9.457 -3.690 1.00 98.38 460 ASN A CA 1
ATOM 3578 C C . ASN A 1 460 ? 11.601 -10.436 -4.856 1.00 98.38 460 ASN A C 1
ATOM 3580 O O . ASN A 1 460 ? 10.588 -10.998 -5.255 1.00 98.38 460 ASN A O 1
ATOM 3584 N N . LEU A 1 461 ? 12.814 -10.718 -5.343 1.00 98.50 461 LEU A N 1
ATOM 3585 C CA . LEU A 1 461 ? 13.009 -11.673 -6.440 1.00 98.50 461 LEU A CA 1
ATOM 3586 C C . LEU A 1 461 ? 12.416 -13.047 -6.104 1.00 98.50 461 LEU A C 1
ATOM 3588 O O . LEU A 1 461 ? 11.724 -13.650 -6.924 1.00 98.50 461 LEU A O 1
ATOM 3592 N N . PHE A 1 462 ? 12.670 -13.518 -4.882 1.00 98.38 462 PHE A N 1
ATOM 3593 C CA . PHE A 1 462 ? 12.175 -14.793 -4.382 1.00 98.38 462 PHE A CA 1
ATOM 3594 C C . PHE A 1 462 ? 10.643 -14.832 -4.338 1.00 98.38 462 PHE A C 1
ATOM 3596 O O . PHE A 1 462 ? 10.034 -15.711 -4.940 1.00 98.38 462 PHE A O 1
ATOM 3603 N N . GLU A 1 463 ? 10.006 -13.868 -3.676 1.00 98.50 463 GLU A N 1
ATOM 3604 C CA . GLU A 1 463 ? 8.552 -13.869 -3.494 1.00 98.50 463 GLU A CA 1
ATOM 3605 C C . GLU A 1 463 ? 7.799 -13.571 -4.795 1.00 98.50 463 GLU A C 1
ATOM 3607 O O . GLU A 1 463 ? 6.788 -14.213 -5.071 1.00 98.50 463 GLU A O 1
ATOM 3612 N N . MET A 1 464 ? 8.302 -12.643 -5.619 1.00 98.38 464 MET A N 1
ATOM 3613 C CA . MET A 1 464 ? 7.705 -12.303 -6.914 1.00 98.38 464 MET A CA 1
ATOM 3614 C C . MET A 1 464 ? 7.687 -13.489 -7.873 1.00 98.38 464 MET A C 1
ATOM 3616 O O . MET A 1 464 ? 6.754 -13.615 -8.663 1.00 98.38 464 MET A O 1
ATOM 3620 N N . SER A 1 465 ? 8.693 -14.368 -7.799 1.00 97.12 465 SER A N 1
ATOM 3621 C CA . SER A 1 465 ? 8.773 -15.559 -8.652 1.00 97.12 465 SER A CA 1
ATOM 3622 C C . SER A 1 465 ? 7.607 -16.532 -8.446 1.00 97.12 465 SER A C 1
ATOM 3624 O O . SER A 1 465 ? 7.257 -17.262 -9.368 1.00 97.12 465 SER A O 1
ATOM 3626 N N . ALA A 1 466 ? 6.995 -16.510 -7.258 1.00 97.12 466 ALA A N 1
ATOM 3627 C CA . ALA A 1 466 ? 5.934 -17.422 -6.849 1.00 97.12 466 ALA A CA 1
ATOM 3628 C C . ALA A 1 466 ? 4.562 -16.740 -6.710 1.00 97.12 466 ALA A C 1
ATOM 3630 O O . ALA A 1 466 ? 3.619 -17.387 -6.258 1.00 97.12 466 ALA A O 1
ATOM 3631 N N . LEU A 1 467 ? 4.441 -15.455 -7.074 1.00 98.38 467 LEU A N 1
ATOM 3632 C CA . LEU A 1 467 ? 3.155 -14.759 -7.029 1.00 98.38 467 LEU A CA 1
ATOM 3633 C C . LEU A 1 467 ? 2.143 -15.444 -7.948 1.00 98.38 467 LEU A C 1
ATOM 3635 O O . LEU A 1 467 ? 2.401 -15.679 -9.130 1.00 98.38 467 LEU A O 1
ATOM 3639 N N . THR A 1 468 ? 0.964 -15.682 -7.391 1.00 97.38 468 THR A N 1
ATOM 3640 C CA . THR A 1 468 ? -0.157 -16.383 -8.031 1.00 97.38 468 THR A CA 1
ATOM 3641 C C . THR A 1 468 ? -1.087 -15.469 -8.834 1.00 97.38 468 THR A C 1
ATOM 3643 O O . THR A 1 468 ? -2.128 -15.906 -9.318 1.00 97.38 468 THR A O 1
ATOM 3646 N N . VAL A 1 469 ? -0.713 -14.198 -8.996 1.00 97.94 469 VAL A N 1
ATOM 3647 C CA . VAL A 1 469 ? -1.433 -13.193 -9.790 1.00 97.94 469 VAL A CA 1
ATOM 3648 C C . VAL A 1 469 ? -0.546 -12.668 -10.925 1.00 97.94 469 VAL A C 1
ATOM 3650 O O . VAL A 1 469 ? 0.682 -12.629 -10.765 1.00 97.94 469 VAL A O 1
ATOM 3653 N N . PRO A 1 470 ? -1.121 -12.238 -12.065 1.00 98.31 470 PRO A N 1
ATOM 3654 C CA . PRO A 1 470 ? -0.350 -11.707 -13.179 1.00 98.31 470 PRO A CA 1
ATOM 3655 C C . PRO A 1 470 ? 0.412 -10.457 -12.761 1.00 98.31 470 PRO A C 1
ATOM 3657 O O . PRO A 1 470 ? -0.144 -9.561 -12.119 1.00 98.31 470 PRO A O 1
ATOM 3660 N N . VAL A 1 471 ? 1.683 -10.385 -13.150 1.00 98.81 471 VAL A N 1
ATOM 3661 C CA . VAL A 1 471 ? 2.500 -9.185 -12.951 1.00 98.81 471 VAL A CA 1
ATOM 3662 C C . VAL A 1 471 ? 3.057 -8.718 -14.281 1.00 98.81 471 VAL A C 1
ATOM 3664 O O . VAL A 1 471 ? 3.673 -9.499 -15.009 1.00 98.81 471 VAL A O 1
ATOM 3667 N N . LEU A 1 472 ? 2.877 -7.433 -14.554 1.00 98.88 472 LEU A N 1
ATOM 3668 C CA . LEU A 1 472 ? 3.459 -6.720 -15.681 1.00 98.88 472 LEU A CA 1
ATOM 3669 C C . LEU A 1 472 ? 4.437 -5.671 -15.154 1.00 98.88 472 LEU A C 1
ATOM 3671 O O . LEU A 1 472 ? 4.077 -4.908 -14.262 1.00 98.88 472 LEU A O 1
ATOM 3675 N N . SER A 1 473 ? 5.634 -5.586 -15.729 1.00 98.88 473 SER A N 1
ATOM 3676 C CA . SER A 1 473 ? 6.607 -4.540 -15.391 1.00 98.88 473 SER A CA 1
ATOM 3677 C C . SER A 1 473 ? 6.991 -3.740 -16.626 1.00 98.88 473 SER A C 1
ATOM 3679 O O . SER A 1 473 ? 7.272 -4.309 -17.673 1.00 98.88 473 SER A O 1
ATOM 3681 N N . ILE A 1 474 ? 7.018 -2.416 -16.517 1.00 98.88 474 ILE A N 1
ATOM 3682 C CA . ILE A 1 474 ? 7.272 -1.508 -17.635 1.00 98.88 474 ILE A CA 1
ATOM 3683 C C . ILE A 1 474 ? 8.447 -0.604 -17.271 1.00 98.88 474 ILE A C 1
ATOM 3685 O O . ILE A 1 474 ? 8.358 0.197 -16.339 1.00 98.88 474 ILE A O 1
ATOM 3689 N N . VAL A 1 475 ? 9.556 -0.714 -18.003 1.00 98.81 475 VAL A N 1
ATOM 3690 C CA . VAL A 1 475 ? 10.693 0.204 -17.860 1.00 98.81 475 VAL A CA 1
ATOM 3691 C C . VAL A 1 475 ? 10.371 1.476 -18.627 1.00 98.81 475 VAL A C 1
ATOM 3693 O O . VAL A 1 475 ? 10.373 1.507 -19.858 1.00 98.81 475 VAL A O 1
ATOM 3696 N N . ILE A 1 476 ? 10.058 2.528 -17.875 1.00 98.44 476 ILE A N 1
ATOM 3697 C CA . ILE A 1 476 ? 9.615 3.813 -18.417 1.00 98.44 476 ILE A CA 1
ATOM 3698 C C . ILE A 1 476 ? 10.751 4.816 -18.563 1.00 98.44 476 ILE A C 1
ATOM 3700 O O . ILE A 1 476 ? 10.543 5.836 -19.202 1.00 98.44 476 ILE A O 1
ATOM 3704 N N . GLY A 1 477 ? 11.941 4.545 -18.027 1.00 97.31 477 GLY A N 1
ATOM 3705 C CA . GLY A 1 477 ? 13.123 5.403 -18.131 1.00 97.31 477 GLY A CA 1
ATOM 3706 C C . GLY A 1 477 ? 14.400 4.588 -17.999 1.00 97.31 477 GLY A C 1
ATOM 3707 O O . GLY A 1 477 ? 14.776 3.875 -18.927 1.00 97.31 477 GLY A O 1
ATOM 3708 N N . GLU A 1 478 ? 15.069 4.675 -16.856 1.00 97.38 478 GLU A N 1
ATOM 3709 C CA . GLU A 1 478 ? 16.184 3.775 -16.553 1.00 97.38 478 GLU A CA 1
ATOM 3710 C C . GLU A 1 478 ? 15.699 2.500 -15.844 1.00 97.38 478 GLU A C 1
ATOM 3712 O O . GLU A 1 478 ? 14.823 2.528 -14.982 1.00 97.38 478 GLU A O 1
ATOM 3717 N N . GLY A 1 479 ? 16.302 1.371 -16.195 1.00 97.50 479 GLY A N 1
ATOM 3718 C CA . GLY A 1 479 ? 16.267 0.118 -15.462 1.00 97.50 479 GLY A CA 1
ATOM 3719 C C . GLY A 1 479 ? 17.688 -0.232 -15.027 1.00 97.50 479 GLY A C 1
ATOM 3720 O O . GLY A 1 479 ? 18.480 -0.765 -15.804 1.00 97.50 479 GLY A O 1
ATOM 3721 N N . GLY A 1 480 ? 18.054 0.103 -13.796 1.00 96.12 480 GLY A N 1
ATOM 3722 C CA . GLY A 1 480 ? 19.389 -0.152 -13.269 1.00 96.12 480 GLY A CA 1
ATOM 3723 C C . GLY A 1 480 ? 19.485 -1.431 -12.443 1.00 96.12 480 GLY A C 1
ATOM 3724 O O . GLY A 1 480 ? 18.991 -1.486 -11.316 1.00 96.12 480 GLY A O 1
ATOM 3725 N N . SER A 1 481 ? 20.212 -2.424 -12.952 1.00 93.94 481 SER A N 1
ATOM 3726 C CA . SER A 1 481 ? 20.741 -3.568 -12.200 1.00 93.94 481 SER A CA 1
ATOM 3727 C C . SER A 1 481 ? 19.695 -4.292 -11.327 1.00 93.94 481 SER A C 1
ATOM 3729 O O . SER A 1 481 ? 18.518 -4.400 -11.684 1.00 93.94 481 SER A O 1
ATOM 3731 N N . GLY A 1 482 ? 20.122 -4.792 -10.162 1.00 92.19 482 GLY A N 1
ATOM 3732 C CA . GLY A 1 482 ? 19.263 -5.409 -9.151 1.00 92.19 482 GLY A CA 1
ATOM 3733 C C . GLY A 1 482 ? 18.156 -4.491 -8.626 1.00 92.19 482 GLY A C 1
ATOM 3734 O O . GLY A 1 482 ? 17.121 -4.990 -8.196 1.00 92.19 482 GLY A O 1
ATOM 3735 N N . GLY A 1 483 ? 18.331 -3.166 -8.705 1.00 94.44 483 GLY A N 1
ATOM 3736 C CA . GLY A 1 483 ? 17.316 -2.224 -8.238 1.00 94.44 483 GLY A CA 1
ATOM 3737 C C . GLY A 1 483 ? 16.066 -2.206 -9.115 1.00 94.44 483 GLY A C 1
ATOM 3738 O O . GLY A 1 483 ? 14.948 -2.269 -8.616 1.00 94.44 483 GLY A O 1
ATOM 3739 N N . ALA A 1 484 ? 16.249 -2.236 -10.436 1.00 97.50 484 ALA A N 1
ATOM 3740 C CA . ALA A 1 484 ? 15.150 -2.456 -11.371 1.00 97.50 484 ALA A CA 1
ATOM 3741 C C . ALA A 1 484 ? 14.622 -3.894 -11.300 1.00 97.50 484 ALA A C 1
ATOM 3743 O O . ALA A 1 484 ? 13.411 -4.109 -11.291 1.00 97.50 484 ALA A O 1
ATOM 3744 N N . LEU A 1 485 ? 15.522 -4.883 -11.214 1.00 97.06 485 LEU A N 1
ATOM 3745 C CA . LEU A 1 485 ? 15.136 -6.296 -11.173 1.00 97.06 485 LEU A CA 1
ATOM 3746 C C . LEU A 1 485 ? 14.234 -6.621 -9.974 1.00 97.06 485 LEU A C 1
ATOM 3748 O O . LEU A 1 485 ? 13.327 -7.437 -10.113 1.00 97.06 485 LEU A O 1
ATOM 3752 N N . GLY A 1 486 ? 14.419 -5.931 -8.844 1.00 97.06 486 GLY A N 1
ATOM 3753 C CA . GLY A 1 486 ? 13.566 -6.049 -7.661 1.00 97.06 486 GLY A CA 1
ATOM 3754 C C . GLY A 1 486 ? 12.077 -5.793 -7.917 1.00 97.06 486 GLY A C 1
ATOM 3755 O O . GLY A 1 486 ? 11.269 -6.225 -7.108 1.00 97.06 486 GLY A O 1
ATOM 3756 N N . LEU A 1 487 ? 11.706 -5.134 -9.023 1.00 98.25 487 LEU A N 1
ATOM 3757 C CA . LEU A 1 487 ? 10.319 -4.951 -9.473 1.00 98.25 487 LEU A CA 1
ATOM 3758 C C . LEU A 1 487 ? 10.064 -5.526 -10.884 1.00 98.25 487 LEU A C 1
ATOM 3760 O O . LEU A 1 487 ? 8.968 -5.366 -11.417 1.00 98.25 487 LEU A O 1
ATOM 3764 N N . ALA A 1 488 ? 11.037 -6.196 -11.510 1.00 97.88 488 ALA A N 1
ATOM 3765 C CA . ALA A 1 488 ? 10.933 -6.717 -12.881 1.00 97.88 488 ALA A CA 1
ATOM 3766 C C . ALA A 1 488 ? 10.787 -8.248 -12.962 1.00 97.88 488 ALA A C 1
ATOM 3768 O O . ALA A 1 488 ? 10.812 -8.806 -14.059 1.00 97.88 488 ALA A O 1
ATOM 3769 N N . VAL A 1 489 ? 10.637 -8.948 -11.829 1.00 98.06 489 VAL A N 1
ATOM 3770 C CA . VAL A 1 489 ? 10.321 -10.389 -11.808 1.00 98.06 489 VAL A CA 1
ATOM 3771 C C . VAL A 1 489 ? 8.840 -10.605 -12.128 1.00 98.06 489 VAL A C 1
ATOM 3773 O O . VAL A 1 489 ? 8.003 -10.838 -11.256 1.00 98.06 489 VAL A O 1
ATOM 3776 N N . SER A 1 490 ? 8.502 -10.486 -13.407 1.00 98.25 490 SER A N 1
ATOM 3777 C CA . SER A 1 490 ? 7.132 -10.409 -13.914 1.00 98.25 490 SER A CA 1
ATOM 3778 C C . SER A 1 490 ? 6.851 -11.438 -15.011 1.00 98.25 490 SER A C 1
ATOM 3780 O O . SER A 1 490 ? 7.776 -12.026 -15.577 1.00 98.25 490 SER A O 1
ATOM 3782 N N . ASN A 1 491 ? 5.565 -11.670 -15.297 1.00 98.56 491 ASN A N 1
ATOM 3783 C CA . ASN A 1 491 ? 5.139 -12.506 -16.422 1.00 98.56 491 ASN A CA 1
ATOM 3784 C C . ASN A 1 491 ? 5.501 -11.859 -17.762 1.00 98.56 491 ASN A C 1
ATOM 3786 O O . ASN A 1 491 ? 5.860 -12.550 -18.708 1.00 98.56 491 ASN A O 1
ATOM 3790 N N . GLU A 1 492 ? 5.440 -10.528 -17.837 1.00 98.69 492 GLU A N 1
ATOM 3791 C CA . GLU A 1 492 ? 5.951 -9.764 -18.974 1.00 98.69 492 GLU A CA 1
ATOM 3792 C C . GLU A 1 492 ? 6.713 -8.523 -18.505 1.00 98.69 492 GLU A C 1
ATOM 3794 O O . GLU A 1 492 ? 6.353 -7.881 -17.511 1.00 98.69 492 GLU A O 1
ATOM 3799 N N . VAL A 1 493 ? 7.781 -8.189 -19.226 1.00 98.69 493 VAL A N 1
ATOM 3800 C CA . VAL A 1 493 ? 8.522 -6.935 -19.100 1.00 98.69 493 VAL A CA 1
ATOM 3801 C C . VAL A 1 493 ? 8.385 -6.176 -20.408 1.00 98.69 493 VAL A C 1
ATOM 3803 O O . VAL A 1 493 ? 8.698 -6.704 -21.476 1.00 98.69 493 VAL A O 1
ATOM 3806 N N . TRP A 1 494 ? 7.934 -4.932 -20.337 1.00 98.81 494 TRP A N 1
ATOM 3807 C CA . TRP A 1 494 ? 7.880 -4.016 -21.468 1.00 98.81 494 TRP A CA 1
ATOM 3808 C C . TRP A 1 494 ? 8.884 -2.885 -21.277 1.00 98.81 494 TRP A C 1
ATOM 3810 O O . TRP A 1 494 ? 9.279 -2.561 -20.156 1.00 98.81 494 TRP A O 1
ATOM 3820 N N . MET A 1 495 ? 9.293 -2.267 -22.376 1.00 98.75 495 MET A N 1
ATOM 3821 C CA . MET A 1 495 ? 10.187 -1.113 -22.358 1.00 98.75 495 MET A CA 1
ATOM 3822 C C . MET A 1 495 ? 9.660 -0.035 -23.276 1.00 98.75 495 MET A C 1
ATOM 3824 O O . MET A 1 495 ? 9.223 -0.333 -24.384 1.00 98.75 495 MET A O 1
ATOM 3828 N N . LEU A 1 496 ? 9.755 1.219 -22.850 1.00 98.62 496 LEU A N 1
ATOM 3829 C CA . LEU A 1 496 ? 9.603 2.328 -23.785 1.00 98.62 496 LEU A CA 1
ATOM 3830 C C . LEU A 1 496 ? 10.773 2.338 -24.770 1.00 98.62 496 LEU A C 1
ATOM 3832 O O . LEU A 1 496 ? 11.898 1.984 -24.413 1.00 98.62 496 LEU A O 1
ATOM 3836 N N . GLU A 1 497 ? 10.505 2.763 -25.998 1.00 97.50 497 GLU A N 1
ATOM 3837 C CA . GLU A 1 497 ? 11.437 2.737 -27.128 1.00 97.50 497 GLU A CA 1
ATOM 3838 C C . GLU A 1 497 ? 12.822 3.330 -26.818 1.00 97.50 497 GLU A C 1
ATOM 3840 O O . GLU A 1 497 ? 13.841 2.754 -27.209 1.00 97.50 497 GLU A O 1
ATOM 3845 N N . ASN A 1 498 ? 12.882 4.444 -26.080 1.00 97.25 498 ASN A N 1
ATOM 3846 C CA . ASN A 1 498 ? 14.129 5.129 -25.721 1.00 97.25 498 ASN A CA 1
ATOM 3847 C C . ASN A 1 498 ? 14.492 4.966 -24.235 1.00 97.25 498 ASN A C 1
ATOM 3849 O O . ASN A 1 498 ? 15.344 5.688 -23.719 1.00 97.25 498 ASN A O 1
ATOM 3853 N N . SER A 1 499 ? 13.870 4.009 -23.540 1.00 97.88 499 SER A N 1
ATOM 3854 C CA . SER A 1 499 ? 14.301 3.570 -22.209 1.00 97.88 499 SER A CA 1
ATOM 3855 C C . SER A 1 499 ? 15.547 2.680 -22.293 1.00 97.88 499 SER A C 1
ATOM 3857 O O . SER A 1 499 ? 15.914 2.178 -23.359 1.00 97.88 499 SER A O 1
ATOM 3859 N N . THR A 1 500 ? 16.213 2.472 -21.157 1.00 98.12 500 THR A N 1
ATOM 3860 C CA . THR A 1 500 ? 17.376 1.575 -21.072 1.00 98.12 500 THR A CA 1
ATOM 3861 C C . THR A 1 500 ? 17.226 0.618 -19.904 1.00 98.12 500 THR A C 1
ATOM 3863 O O . THR A 1 500 ? 16.762 1.022 -18.843 1.00 98.12 500 THR A O 1
ATOM 3866 N N . TYR A 1 501 ? 17.630 -0.641 -20.068 1.00 98.19 501 TYR A N 1
ATOM 3867 C CA . TYR A 1 501 ? 17.652 -1.624 -18.985 1.00 98.19 501 TYR A CA 1
ATOM 3868 C C . TYR A 1 501 ? 18.993 -2.362 -19.009 1.00 98.19 501 TYR A C 1
ATOM 3870 O O . TYR A 1 501 ? 19.425 -2.872 -20.038 1.00 98.19 501 TYR A O 1
ATOM 3878 N N . SER A 1 502 ? 19.723 -2.329 -17.894 1.00 96.56 502 SER A N 1
ATOM 3879 C CA . SER A 1 502 ? 21.144 -2.675 -17.873 1.00 96.56 502 SER A CA 1
ATOM 3880 C C . SER A 1 502 ? 21.560 -3.375 -16.584 1.00 96.56 502 SER A C 1
ATOM 3882 O O . SER A 1 502 ? 21.000 -3.133 -15.518 1.00 96.56 502 SER A O 1
ATOM 3884 N N . ILE A 1 503 ? 22.588 -4.226 -16.664 1.00 94.50 503 ILE A N 1
ATOM 3885 C CA . ILE A 1 503 ? 23.202 -4.866 -15.487 1.00 94.50 503 ILE A CA 1
ATOM 3886 C C . ILE A 1 503 ? 23.952 -3.861 -14.594 1.00 94.50 503 ILE A C 1
ATOM 3888 O O . ILE A 1 503 ? 24.096 -4.081 -13.392 1.00 94.50 503 ILE A O 1
ATOM 3892 N N . LEU A 1 504 ? 24.430 -2.765 -15.185 1.00 94.25 504 LEU A N 1
ATOM 3893 C CA . LEU A 1 504 ? 25.178 -1.672 -14.568 1.00 94.25 504 LEU A CA 1
ATOM 3894 C C . LEU A 1 504 ? 25.114 -0.455 -15.504 1.00 94.25 504 LEU A C 1
ATOM 3896 O O . LEU A 1 504 ? 24.897 -0.624 -16.703 1.00 94.25 504 LEU A O 1
ATOM 3900 N N . SER A 1 505 ? 25.364 0.751 -14.991 1.00 95.31 505 SER A N 1
ATOM 3901 C CA . SER A 1 505 ? 25.497 1.941 -15.836 1.00 95.31 505 SER A CA 1
ATOM 3902 C C . SER A 1 505 ? 26.652 1.815 -16.851 1.00 95.31 505 SER A C 1
ATOM 3904 O O . SER A 1 505 ? 27.664 1.169 -16.549 1.00 95.31 505 SER A O 1
ATOM 3906 N N . PRO A 1 506 ? 26.562 2.459 -18.034 1.00 96.88 506 PRO A N 1
ATOM 3907 C CA . PRO A 1 506 ? 27.661 2.483 -19.005 1.00 96.88 506 PRO A CA 1
ATOM 3908 C C . PRO A 1 506 ? 28.966 3.043 -18.433 1.00 96.88 506 PRO A C 1
ATOM 3910 O O . PRO A 1 506 ? 30.050 2.541 -18.730 1.00 96.88 506 PRO A O 1
ATOM 3913 N N . GLU A 1 507 ? 28.869 4.043 -17.556 1.00 96.19 507 GLU A N 1
ATOM 3914 C CA . GLU A 1 507 ? 30.007 4.599 -16.826 1.00 96.19 507 GLU A CA 1
ATOM 3915 C C . GLU A 1 507 ? 30.662 3.547 -15.921 1.00 96.19 507 GLU A C 1
ATOM 3917 O O . GLU A 1 507 ? 31.887 3.395 -15.920 1.00 96.19 507 GLU A O 1
ATOM 3922 N N . GLY A 1 508 ? 29.848 2.791 -15.176 1.00 95.31 508 GLY A N 1
ATOM 3923 C CA . GLY A 1 508 ? 30.321 1.719 -14.308 1.00 95.31 508 GLY A CA 1
ATOM 3924 C C . GLY A 1 508 ? 30.968 0.586 -15.102 1.00 95.31 508 GLY A C 1
ATOM 3925 O O . GLY A 1 508 ? 32.057 0.132 -14.752 1.00 95.31 508 GLY A O 1
ATOM 3926 N N . PHE A 1 509 ? 30.352 0.175 -16.212 1.00 96.56 509 PHE A N 1
ATOM 3927 C CA . PHE A 1 509 ? 30.900 -0.844 -17.108 1.00 96.56 509 PHE A CA 1
ATOM 3928 C C . PHE A 1 509 ? 32.277 -0.436 -17.641 1.00 96.56 509 PHE A C 1
ATOM 3930 O O . PHE A 1 509 ? 33.248 -1.184 -17.495 1.00 96.56 509 PHE A O 1
ATOM 3937 N N . ALA A 1 510 ? 32.381 0.770 -18.208 1.00 97.25 510 ALA A N 1
ATOM 3938 C CA . ALA A 1 510 ? 33.622 1.281 -18.780 1.00 97.25 510 ALA A CA 1
ATOM 3939 C C . ALA A 1 510 ? 34.723 1.417 -17.710 1.00 97.25 510 ALA A C 1
ATOM 3941 O O . ALA A 1 510 ? 35.878 1.046 -17.936 1.00 97.25 510 ALA A O 1
ATOM 3942 N N . SER A 1 511 ? 34.365 1.869 -16.504 1.00 97.12 511 SER A N 1
ATOM 3943 C CA . SER A 1 511 ? 35.310 1.969 -15.390 1.00 97.12 511 SER A CA 1
ATOM 3944 C C . SER A 1 511 ? 35.803 0.607 -14.896 1.00 97.12 511 SER A C 1
ATOM 3946 O O . SER A 1 511 ? 36.968 0.497 -14.522 1.00 97.12 511 SER A O 1
ATOM 3948 N N . ILE A 1 512 ? 34.956 -0.424 -14.860 1.00 95.44 512 ILE A N 1
ATOM 3949 C CA . ILE A 1 512 ? 35.330 -1.733 -14.306 1.00 95.44 512 ILE A CA 1
ATOM 3950 C C . ILE A 1 512 ? 36.086 -2.568 -15.340 1.00 95.44 512 ILE A C 1
ATOM 3952 O O . ILE A 1 512 ? 37.178 -3.063 -15.059 1.00 95.44 512 ILE A O 1
ATOM 3956 N N . LEU A 1 513 ? 35.527 -2.723 -16.542 1.00 96.75 513 LEU A N 1
ATOM 3957 C CA . LEU A 1 513 ? 36.076 -3.633 -17.548 1.00 96.75 513 LEU A CA 1
ATOM 3958 C C . LEU A 1 513 ? 37.179 -2.995 -18.385 1.00 96.75 513 LEU A C 1
ATOM 3960 O O . LEU A 1 513 ? 38.153 -3.663 -18.729 1.00 96.75 513 LEU A O 1
ATOM 3964 N N . TRP A 1 514 ? 37.052 -1.707 -18.704 1.00 97.06 514 TRP A N 1
ATOM 3965 C CA . TRP A 1 514 ? 38.028 -0.999 -19.537 1.00 97.06 514 TRP A CA 1
ATOM 3966 C C . TRP A 1 514 ? 38.957 -0.089 -18.741 1.00 97.06 514 TRP A C 1
ATOM 3968 O O . TRP A 1 514 ? 39.883 0.475 -19.321 1.00 97.06 514 TRP A O 1
ATOM 3978 N N . LYS A 1 515 ? 38.745 0.021 -17.421 1.00 96.19 515 LYS A N 1
ATOM 3979 C CA . LYS A 1 515 ? 39.510 0.894 -16.517 1.00 96.19 515 LYS A CA 1
ATOM 3980 C C . LYS A 1 515 ? 39.486 2.367 -16.945 1.00 96.19 515 LYS A C 1
ATOM 3982 O O . LYS A 1 515 ? 40.405 3.114 -16.620 1.00 96.19 515 LYS A O 1
ATOM 3987 N N . ASP A 1 516 ? 38.439 2.781 -17.663 1.00 95.38 516 ASP A N 1
ATOM 3988 C CA . ASP A 1 516 ? 38.259 4.151 -18.143 1.00 95.38 516 ASP A CA 1
ATOM 3989 C C . ASP A 1 516 ? 36.771 4.512 -18.257 1.00 95.38 516 ASP A C 1
ATOM 3991 O O . ASP A 1 516 ? 36.115 4.231 -19.260 1.00 95.38 516 ASP A O 1
ATOM 3995 N N . GLY A 1 517 ? 36.240 5.187 -17.235 1.00 93.44 517 GLY A N 1
ATOM 3996 C CA . GLY A 1 517 ? 34.844 5.637 -17.203 1.00 93.44 517 GLY A CA 1
ATOM 3997 C C . GLY A 1 517 ? 34.477 6.657 -18.290 1.00 93.44 517 GLY A C 1
ATOM 3998 O O . GLY A 1 517 ? 33.296 6.835 -18.579 1.00 93.44 517 GLY A O 1
ATOM 3999 N N . LYS A 1 518 ? 35.453 7.309 -18.944 1.00 96.25 518 LYS A N 1
ATOM 4000 C CA . LYS A 1 518 ? 35.178 8.278 -20.023 1.00 96.25 518 LYS A CA 1
ATOM 4001 C C . LYS A 1 518 ? 34.689 7.607 -21.303 1.00 96.25 518 LYS A C 1
ATOM 4003 O O . LYS A 1 518 ? 34.124 8.275 -22.164 1.00 96.25 518 LYS A O 1
ATOM 4008 N N . ARG A 1 519 ? 34.859 6.288 -21.415 1.00 97.25 519 ARG A N 1
ATOM 4009 C CA . ARG A 1 519 ? 34.399 5.476 -22.548 1.00 97.25 519 ARG A CA 1
ATOM 4010 C C . ARG A 1 519 ? 32.946 5.006 -22.401 1.00 97.25 519 ARG A C 1
ATOM 4012 O O . ARG A 1 519 ? 32.543 4.062 -23.066 1.00 97.25 519 ARG A O 1
ATOM 4019 N N . ALA A 1 520 ? 32.141 5.667 -21.565 1.00 96.56 520 ALA A N 1
ATOM 4020 C CA . ALA A 1 520 ? 30.735 5.323 -21.332 1.00 96.56 520 ALA A CA 1
ATOM 4021 C C . ALA A 1 520 ? 29.886 5.292 -22.616 1.00 96.56 520 ALA A C 1
ATOM 4023 O O . ALA A 1 520 ? 29.060 4.399 -22.777 1.00 96.56 520 ALA A O 1
ATOM 4024 N N . GLN A 1 521 ? 30.120 6.220 -23.552 1.00 97.38 521 GLN A N 1
ATOM 4025 C CA . GLN A 1 521 ? 29.423 6.225 -24.842 1.00 97.38 521 GLN A CA 1
ATOM 4026 C C . GLN A 1 521 ? 29.724 4.958 -25.651 1.00 97.38 521 GLN A C 1
ATOM 4028 O O . GLN A 1 521 ? 28.806 4.328 -26.153 1.00 97.38 521 GLN A O 1
ATOM 4033 N N . GLU A 1 522 ? 30.993 4.556 -25.739 1.00 97.19 522 GLU A N 1
ATOM 4034 C CA . GLU A 1 522 ? 31.391 3.316 -26.417 1.00 97.19 522 GLU A CA 1
ATOM 4035 C C . GLU A 1 522 ? 30.857 2.078 -25.678 1.00 97.19 522 GLU A C 1
ATOM 4037 O O . GLU A 1 522 ? 30.433 1.114 -26.309 1.00 97.19 522 GLU A O 1
ATOM 4042 N N . ALA A 1 523 ? 30.826 2.117 -24.342 1.00 96.88 523 ALA A N 1
ATOM 4043 C CA . ALA A 1 523 ? 30.281 1.039 -23.524 1.00 96.88 523 ALA A CA 1
ATOM 4044 C C . ALA A 1 523 ? 28.786 0.834 -23.786 1.00 96.88 523 ALA A C 1
ATOM 4046 O O . ALA A 1 523 ? 28.358 -0.298 -23.999 1.00 96.88 523 ALA A O 1
ATOM 4047 N N . ALA A 1 524 ? 28.005 1.915 -23.840 1.00 96.75 524 ALA A N 1
ATOM 4048 C CA . ALA A 1 524 ? 26.569 1.839 -24.092 1.00 96.75 524 ALA A CA 1
ATOM 4049 C C . ALA A 1 524 ? 26.239 1.080 -25.391 1.00 96.75 524 ALA A C 1
ATOM 4051 O O . ALA A 1 524 ? 25.295 0.294 -25.403 1.00 96.75 524 ALA A O 1
ATOM 4052 N N . GLU A 1 525 ? 27.046 1.249 -26.445 1.00 96.00 525 GLU A N 1
ATOM 4053 C CA . GLU A 1 525 ? 26.827 0.597 -27.747 1.00 96.00 525 GLU A CA 1
ATOM 4054 C C . GLU A 1 525 ? 27.109 -0.917 -27.740 1.00 96.00 525 GLU A C 1
ATOM 4056 O O . GLU A 1 525 ? 26.594 -1.640 -28.588 1.00 96.00 525 GLU A O 1
ATOM 4061 N N . VAL A 1 526 ? 27.910 -1.429 -26.797 1.00 96.00 526 VAL A N 1
ATOM 4062 C CA . VAL A 1 526 ? 28.260 -2.865 -26.742 1.00 96.00 526 VAL A CA 1
ATOM 4063 C C . VAL A 1 526 ? 27.501 -3.642 -25.669 1.00 96.00 526 VAL A C 1
ATOM 4065 O O . VAL A 1 526 ? 27.526 -4.872 -25.668 1.00 96.00 526 VAL A O 1
ATOM 4068 N N . MET A 1 527 ? 26.840 -2.950 -24.740 1.00 96.25 527 MET A N 1
ATOM 4069 C CA . MET A 1 527 ? 26.195 -3.577 -23.582 1.00 96.25 527 MET A CA 1
ATOM 4070 C C . MET A 1 527 ? 24.827 -4.201 -23.889 1.00 96.25 527 MET A C 1
ATOM 4072 O O . MET A 1 527 ? 24.345 -4.991 -23.080 1.00 96.25 527 MET A O 1
ATOM 4076 N N . GLY A 1 528 ? 24.197 -3.863 -25.019 1.00 96.50 528 GLY A N 1
ATOM 4077 C CA . GLY A 1 528 ? 22.892 -4.412 -25.408 1.00 96.50 528 GLY A CA 1
ATOM 4078 C C . GLY A 1 528 ? 21.738 -3.973 -24.498 1.00 96.50 528 GLY A C 1
ATOM 4079 O O . GLY A 1 528 ? 20.928 -4.800 -24.092 1.00 96.50 528 GLY A O 1
ATOM 4080 N N . ILE A 1 529 ? 21.700 -2.688 -24.133 1.00 97.69 529 ILE A N 1
ATOM 4081 C CA . ILE A 1 529 ? 20.813 -2.126 -23.091 1.00 97.69 529 ILE A CA 1
ATOM 4082 C C . ILE A 1 529 ? 19.538 -1.463 -23.631 1.00 97.69 529 ILE A C 1
ATOM 4084 O O . ILE A 1 529 ? 18.730 -0.956 -22.850 1.00 97.69 529 ILE A O 1
ATOM 4088 N N . THR A 1 530 ? 19.387 -1.397 -24.955 1.00 98.31 530 THR A N 1
ATOM 4089 C CA . THR A 1 530 ? 18.258 -0.732 -25.621 1.00 98.31 530 THR A CA 1
ATOM 4090 C C . THR A 1 530 ? 17.027 -1.639 -25.675 1.00 98.31 530 THR A C 1
ATOM 4092 O O . THR A 1 530 ? 17.139 -2.862 -25.562 1.00 98.31 530 THR A O 1
ATOM 4095 N N . ALA A 1 531 ? 15.841 -1.060 -25.876 1.00 98.12 531 ALA A N 1
ATOM 4096 C CA . ALA A 1 531 ? 14.609 -1.833 -26.024 1.00 98.12 531 ALA A CA 1
ATOM 4097 C C . ALA A 1 531 ? 14.698 -2.847 -27.185 1.00 98.12 531 ALA A C 1
ATOM 4099 O O . ALA A 1 531 ? 14.259 -3.988 -27.051 1.00 98.12 531 ALA A O 1
ATOM 4100 N N . GLU A 1 532 ? 15.323 -2.479 -28.304 1.00 97.69 532 GLU A N 1
ATOM 4101 C CA . GLU A 1 532 ? 15.517 -3.348 -29.467 1.00 97.69 532 GLU A CA 1
ATOM 4102 C C . GLU A 1 532 ? 16.490 -4.489 -29.177 1.00 97.69 532 GLU A C 1
ATOM 4104 O O . GLU A 1 532 ? 16.215 -5.638 -29.536 1.00 97.69 532 GLU A O 1
ATOM 4109 N N . ASP A 1 533 ? 17.602 -4.202 -28.495 1.00 98.00 533 ASP A N 1
ATOM 4110 C CA . ASP A 1 533 ? 18.550 -5.232 -28.072 1.00 98.00 533 ASP A CA 1
ATOM 4111 C C . ASP A 1 533 ? 17.890 -6.246 -27.152 1.00 98.00 533 ASP A C 1
ATOM 4113 O O . ASP A 1 533 ? 17.996 -7.454 -27.369 1.00 98.00 533 ASP A O 1
ATOM 4117 N N . LEU A 1 534 ? 17.168 -5.760 -26.147 1.00 97.88 534 LEU A N 1
ATOM 4118 C CA . LEU A 1 534 ? 16.531 -6.611 -25.156 1.00 97.88 534 LEU A CA 1
ATOM 4119 C C . LEU A 1 534 ? 15.343 -7.372 -25.740 1.00 97.88 534 LEU A C 1
ATOM 4121 O O . LEU A 1 534 ? 15.120 -8.525 -25.370 1.00 97.88 534 LEU A O 1
ATOM 4125 N N . LYS A 1 535 ? 14.636 -6.804 -26.722 1.00 98.25 535 LYS A N 1
ATOM 4126 C CA . LYS A 1 535 ? 13.613 -7.525 -27.485 1.00 98.25 535 LYS A CA 1
ATOM 4127 C C . LYS A 1 535 ? 14.237 -8.631 -28.336 1.00 98.25 535 LYS A C 1
ATOM 4129 O O . LYS A 1 535 ? 13.741 -9.756 -28.326 1.00 98.25 535 LYS A O 1
ATOM 4134 N N . ARG A 1 536 ? 15.354 -8.353 -29.019 1.00 97.56 536 ARG A N 1
ATOM 4135 C CA . ARG A 1 536 ? 16.121 -9.342 -29.801 1.00 97.56 536 ARG A CA 1
ATOM 4136 C C . ARG A 1 536 ? 16.667 -10.469 -28.921 1.00 97.56 536 ARG A C 1
ATOM 4138 O O . ARG A 1 536 ? 16.650 -11.624 -29.333 1.00 97.56 536 ARG A O 1
ATOM 4145 N N . LEU A 1 537 ? 17.120 -10.148 -27.710 1.00 96.75 537 LEU A N 1
ATOM 4146 C CA . LEU A 1 537 ? 17.566 -11.115 -26.701 1.00 96.75 537 LEU A CA 1
ATOM 4147 C C . LEU A 1 537 ? 16.400 -11.813 -25.978 1.00 96.75 537 LEU A C 1
ATOM 4149 O O . LEU A 1 537 ? 16.632 -12.652 -25.113 1.00 96.75 537 LEU A O 1
ATOM 4153 N N . SER A 1 538 ? 15.150 -11.494 -26.334 1.00 96.75 538 SER A N 1
ATOM 4154 C CA . SER A 1 538 ? 13.925 -12.004 -25.705 1.00 96.75 538 SER A CA 1
ATOM 4155 C C . SER A 1 538 ? 13.780 -11.678 -24.212 1.00 96.75 538 SER A C 1
ATOM 4157 O O . SER A 1 538 ? 12.939 -12.292 -23.557 1.00 96.75 538 SER A O 1
ATOM 4159 N N . VAL A 1 539 ? 14.554 -10.703 -23.707 1.00 97.31 539 VAL A N 1
ATOM 4160 C CA . VAL A 1 539 ? 14.523 -10.155 -22.335 1.00 97.31 539 VAL A CA 1
ATOM 4161 C C . VAL A 1 539 ? 13.235 -9.399 -22.043 1.00 97.31 539 VAL A C 1
ATOM 4163 O O . VAL A 1 539 ? 12.822 -9.342 -20.886 1.00 97.31 539 VAL A O 1
ATOM 4166 N N . ILE A 1 540 ? 12.590 -8.856 -23.076 1.00 98.25 540 ILE A N 1
ATOM 4167 C CA . ILE A 1 540 ? 11.325 -8.123 -22.974 1.00 98.25 540 ILE A CA 1
ATOM 4168 C C . ILE A 1 540 ? 10.313 -8.602 -24.013 1.00 98.25 540 ILE A C 1
ATOM 4170 O O . ILE A 1 540 ? 10.666 -9.077 -25.099 1.00 98.25 540 ILE A O 1
ATOM 4174 N N . GLU A 1 541 ? 9.036 -8.427 -23.696 1.00 98.00 541 GLU A N 1
ATOM 4175 C CA . GLU A 1 541 ? 7.914 -8.876 -24.512 1.00 98.00 541 GLU A CA 1
ATOM 4176 C C . GLU A 1 541 ? 7.351 -7.774 -25.415 1.00 98.00 541 GLU A C 1
ATOM 4178 O O . GLU A 1 541 ? 6.908 -8.089 -26.518 1.00 98.00 541 GLU A O 1
ATOM 4183 N N . THR A 1 542 ? 7.455 -6.496 -25.048 1.00 98.50 542 THR A N 1
ATOM 4184 C CA . THR A 1 542 ? 6.881 -5.395 -25.846 1.00 98.50 542 THR A CA 1
ATOM 4185 C C . THR A 1 542 ? 7.765 -4.155 -25.805 1.00 98.50 542 THR A C 1
ATOM 4187 O O . THR A 1 542 ? 8.288 -3.793 -24.751 1.00 98.50 542 THR A O 1
ATOM 4190 N N . ILE A 1 543 ? 7.903 -3.499 -26.961 1.00 98.56 543 ILE A N 1
ATOM 4191 C CA . ILE A 1 543 ? 8.443 -2.141 -27.065 1.00 98.56 543 ILE A CA 1
ATOM 4192 C C . ILE A 1 543 ? 7.251 -1.191 -27.173 1.00 98.56 543 ILE A C 1
ATOM 4194 O O . ILE A 1 543 ? 6.436 -1.333 -28.083 1.00 98.56 543 ILE A O 1
ATOM 4198 N N . VAL A 1 544 ? 7.143 -0.254 -26.236 1.00 98.31 544 VAL A N 1
ATOM 4199 C CA . VAL A 1 544 ? 6.128 0.799 -26.241 1.00 98.31 544 VAL A CA 1
ATOM 4200 C C . VAL A 1 544 ? 6.666 1.969 -27.073 1.00 98.31 544 VAL A C 1
ATOM 4202 O O . VAL A 1 544 ? 7.711 2.516 -26.706 1.00 98.31 544 VAL A O 1
ATOM 4205 N N . PRO A 1 545 ? 6.005 2.344 -28.183 1.00 96.62 545 PRO A N 1
ATOM 4206 C CA . PRO A 1 545 ? 6.448 3.452 -29.026 1.00 96.62 545 PRO A CA 1
ATOM 4207 C C . PRO A 1 545 ? 6.400 4.772 -28.254 1.00 96.62 545 PRO A C 1
ATOM 4209 O O . PRO A 1 545 ? 5.479 4.996 -27.471 1.00 96.62 545 PRO A O 1
ATOM 4212 N N . GLU A 1 546 ? 7.382 5.647 -28.482 1.00 95.75 546 GLU A N 1
ATOM 4213 C CA . GLU A 1 546 ? 7.419 6.977 -27.853 1.00 95.75 546 GLU A CA 1
ATOM 4214 C C . GLU A 1 546 ? 6.940 8.103 -28.776 1.00 95.75 546 GLU A C 1
ATOM 4216 O O . GLU A 1 546 ? 6.862 9.250 -28.344 1.00 95.75 546 GLU A O 1
ATOM 4221 N N . TYR A 1 547 ? 6.643 7.801 -30.045 1.00 92.75 547 TYR A N 1
ATOM 4222 C CA . TYR A 1 547 ? 6.212 8.787 -31.044 1.00 92.75 547 TYR A CA 1
ATOM 4223 C C . TYR A 1 547 ? 7.208 9.948 -31.178 1.00 92.75 547 TYR A C 1
ATOM 4225 O O . TYR A 1 547 ? 6.842 11.112 -31.333 1.00 92.75 547 TYR A O 1
ATOM 4233 N N . GLY A 1 548 ? 8.497 9.604 -31.115 1.00 89.06 548 GLY A N 1
ATOM 4234 C CA . GLY A 1 548 ? 9.635 10.514 -31.205 1.00 89.06 548 GLY A CA 1
ATOM 4235 C C . GLY A 1 548 ? 10.381 10.728 -29.889 1.00 89.06 548 GLY A C 1
ATOM 4236 O O . GLY A 1 548 ? 11.599 10.537 -29.850 1.00 89.06 548 GLY A O 1
ATOM 4237 N N . SER A 1 549 ? 9.683 11.077 -28.809 1.00 91.31 549 SER A N 1
ATOM 4238 C CA . SER A 1 549 ? 10.253 11.269 -27.466 1.00 91.31 549 SER A CA 1
ATOM 4239 C C . SER A 1 549 ? 9.183 11.080 -26.401 1.00 91.31 549 SER A C 1
ATOM 4241 O O . SER A 1 549 ? 8.057 11.511 -26.601 1.00 91.31 549 SER A O 1
ATOM 4243 N N . ALA A 1 550 ? 9.519 10.498 -25.248 1.00 94.69 550 ALA A N 1
ATOM 4244 C CA . ALA A 1 550 ? 8.624 10.491 -24.091 1.00 94.69 550 ALA A CA 1
ATOM 4245 C C . ALA A 1 550 ? 8.681 11.830 -23.334 1.00 94.69 550 ALA A C 1
ATOM 4247 O O . ALA A 1 550 ? 9.599 12.066 -22.544 1.00 94.69 550 ALA A O 1
ATOM 4248 N N . ASP A 1 551 ? 7.691 12.692 -23.563 1.00 94.12 551 ASP A N 1
ATOM 4249 C CA . ASP A 1 551 ? 7.521 13.985 -22.896 1.00 94.12 551 ASP A CA 1
ATOM 4250 C C . ASP A 1 551 ? 6.032 14.364 -22.790 1.00 94.12 551 ASP A C 1
ATOM 4252 O O . ASP A 1 551 ? 5.140 13.581 -23.119 1.00 94.12 551 ASP A O 1
ATOM 4256 N N . ALA A 1 552 ? 5.739 15.573 -22.309 1.00 92.62 552 ALA A N 1
ATOM 4257 C CA . ALA A 1 552 ? 4.370 16.051 -22.118 1.00 92.62 552 ALA A CA 1
ATOM 4258 C C . ALA A 1 552 ? 3.511 16.060 -23.401 1.00 92.62 552 ALA A C 1
ATOM 4260 O O . ALA A 1 552 ? 2.289 16.102 -23.299 1.00 92.62 552 ALA A O 1
ATOM 4261 N N . SER A 1 553 ? 4.118 16.049 -24.593 1.00 92.00 553 SER A N 1
ATOM 4262 C CA . SER A 1 553 ? 3.413 16.093 -25.880 1.00 92.00 553 SER A CA 1
ATOM 4263 C C . SER A 1 553 ? 3.071 14.725 -26.476 1.00 92.00 553 SER A C 1
ATOM 4265 O O . SER A 1 553 ? 2.401 14.685 -27.510 1.00 92.00 553 SER A O 1
ATOM 4267 N N . THR A 1 554 ? 3.539 13.640 -25.853 1.00 94.31 554 THR A N 1
ATOM 4268 C CA . THR A 1 554 ? 3.353 12.246 -26.299 1.00 94.31 554 THR A CA 1
ATOM 4269 C C . THR A 1 554 ? 2.881 11.320 -25.177 1.00 94.31 554 THR A C 1
ATOM 4271 O O . THR A 1 554 ? 2.444 10.203 -25.441 1.00 94.31 554 THR A O 1
ATOM 4274 N N . VAL A 1 555 ? 2.955 11.759 -23.913 1.00 96.06 555 VAL A N 1
ATOM 4275 C CA . VAL A 1 555 ? 2.617 10.942 -22.736 1.00 96.06 555 VAL A CA 1
ATOM 4276 C C . VAL A 1 555 ? 1.203 10.360 -22.783 1.00 96.06 555 VAL A C 1
ATOM 4278 O O . VAL A 1 555 ? 1.015 9.220 -22.367 1.00 96.06 555 VAL A O 1
ATOM 4281 N N . GLU A 1 556 ? 0.229 11.101 -23.317 1.00 95.62 556 GLU A N 1
ATOM 4282 C CA . GLU A 1 556 ? -1.155 10.636 -23.457 1.00 95.62 556 GLU A CA 1
ATOM 4283 C C . GLU A 1 556 ? -1.252 9.459 -24.438 1.00 95.62 556 GLU A C 1
ATOM 4285 O O . GLU A 1 556 ? -1.877 8.446 -24.127 1.00 95.62 556 GLU A O 1
ATOM 4290 N N . ASP A 1 557 ? -0.559 9.534 -25.575 1.00 95.69 557 ASP A N 1
ATOM 4291 C CA . ASP A 1 557 ? -0.546 8.480 -26.592 1.00 95.69 557 ASP A CA 1
ATOM 4292 C C . ASP A 1 557 ? 0.254 7.252 -26.145 1.00 95.69 557 ASP A C 1
ATOM 4294 O O . ASP A 1 557 ? -0.149 6.107 -26.372 1.00 95.69 557 ASP A O 1
ATOM 4298 N N . ILE A 1 558 ? 1.373 7.472 -25.449 1.00 97.31 558 ILE A N 1
ATOM 4299 C CA . ILE A 1 558 ? 2.154 6.404 -24.812 1.00 97.31 558 ILE A CA 1
ATOM 4300 C C . ILE A 1 558 ? 1.278 5.666 -23.789 1.00 97.31 558 ILE A C 1
ATOM 4302 O O . ILE A 1 558 ? 1.216 4.433 -23.790 1.00 97.31 558 ILE A O 1
ATOM 4306 N N . ALA A 1 559 ? 0.568 6.409 -22.936 1.00 97.69 559 ALA A N 1
ATOM 4307 C CA . ALA A 1 559 ? -0.362 5.853 -21.960 1.00 97.69 559 ALA A CA 1
ATOM 4308 C C . ALA A 1 559 ? -1.530 5.119 -22.634 1.00 97.69 559 ALA A C 1
ATOM 4310 O O . ALA A 1 559 ? -1.896 4.032 -22.189 1.00 97.69 559 ALA A O 1
ATOM 4311 N N . GLY A 1 560 ? -2.077 5.656 -23.728 1.00 96.69 560 GLY A N 1
ATOM 4312 C CA . GLY A 1 560 ? -3.122 5.015 -24.526 1.00 96.69 560 GLY A CA 1
ATOM 4313 C C . GLY A 1 560 ? -2.685 3.657 -25.076 1.00 96.69 560 GLY A C 1
ATOM 4314 O O . GLY A 1 560 ? -3.388 2.660 -24.888 1.00 96.69 560 GLY A O 1
ATOM 4315 N N . PHE A 1 561 ? -1.482 3.589 -25.658 1.00 97.31 561 PHE A N 1
ATOM 4316 C CA . PHE A 1 561 ? -0.888 2.334 -26.121 1.00 97.31 561 PHE A CA 1
ATOM 4317 C C . PHE A 1 561 ? -0.743 1.323 -24.978 1.00 97.31 561 PHE A C 1
ATOM 4319 O O . PHE A 1 561 ? -1.158 0.168 -25.114 1.00 97.31 561 PHE A O 1
ATOM 4326 N N . MET A 1 562 ? -0.174 1.751 -23.844 1.00 98.25 562 MET A N 1
ATOM 4327 C CA . MET A 1 562 ? -0.016 0.898 -22.665 1.00 98.25 562 MET A CA 1
ATOM 4328 C C . MET A 1 562 ? -1.361 0.374 -22.167 1.00 98.25 562 MET A C 1
ATOM 4330 O O . MET A 1 562 ? -1.487 -0.822 -21.922 1.00 98.25 562 MET A O 1
ATOM 4334 N N . LYS A 1 563 ? -2.364 1.248 -22.044 1.00 97.06 563 LYS A N 1
ATOM 4335 C CA . LYS A 1 563 ? -3.688 0.926 -21.503 1.00 97.06 563 LYS A CA 1
ATOM 4336 C C . LYS A 1 563 ? -4.395 -0.144 -22.343 1.00 97.06 563 LYS A C 1
ATOM 4338 O O . LYS A 1 563 ? -4.932 -1.097 -21.780 1.00 97.06 563 LYS A O 1
ATOM 4343 N N . GLU A 1 564 ? -4.331 -0.056 -23.675 1.00 95.50 564 GLU A N 1
ATOM 4344 C CA . GLU A 1 564 ? -4.855 -1.104 -24.566 1.00 95.50 564 GLU A CA 1
ATOM 4345 C C . GLU A 1 564 ? -4.083 -2.424 -24.428 1.00 95.50 564 GLU A C 1
ATOM 4347 O O . GLU A 1 564 ? -4.683 -3.497 -24.324 1.00 95.50 564 GLU A O 1
ATOM 4352 N N . HIS A 1 565 ? -2.751 -2.374 -24.389 1.00 97.81 565 HIS A N 1
ATOM 4353 C CA . HIS A 1 565 ? -1.950 -3.594 -24.293 1.00 97.81 565 HIS A CA 1
ATOM 4354 C C . HIS A 1 565 ? -2.086 -4.260 -22.920 1.00 97.81 565 HIS A C 1
ATOM 4356 O O . HIS A 1 565 ? -2.030 -5.486 -22.830 1.00 97.81 565 HIS A O 1
ATOM 4362 N N . MET A 1 566 ? -2.319 -3.494 -21.848 1.00 98.38 566 MET A N 1
ATOM 4363 C CA . MET A 1 566 ? -2.586 -4.032 -20.508 1.00 98.38 566 MET A CA 1
ATOM 4364 C C . MET A 1 566 ? -3.858 -4.881 -20.503 1.00 98.38 566 MET A C 1
ATOM 4366 O O . MET A 1 566 ? -3.888 -5.940 -19.882 1.00 98.38 566 MET A O 1
ATOM 4370 N N . VAL A 1 567 ? -4.887 -4.474 -21.253 1.00 97.56 567 VAL A N 1
ATOM 4371 C CA . VAL A 1 567 ? -6.102 -5.279 -21.443 1.00 97.56 567 VAL A CA 1
ATOM 4372 C C . VAL A 1 567 ? -5.775 -6.621 -22.102 1.00 97.56 567 VAL A C 1
ATOM 4374 O O . VAL A 1 567 ? -6.263 -7.661 -21.657 1.00 97.56 567 VAL A O 1
ATOM 4377 N N . ALA A 1 568 ? -4.947 -6.619 -23.151 1.00 97.12 568 ALA A N 1
ATOM 4378 C CA . ALA A 1 568 ? -4.523 -7.848 -23.821 1.00 97.12 568 ALA A CA 1
ATOM 4379 C C . ALA A 1 568 ? -3.674 -8.746 -22.903 1.00 97.12 568 ALA A C 1
ATOM 4381 O O . ALA A 1 568 ? -3.882 -9.959 -22.880 1.00 97.12 568 ALA A O 1
ATOM 4382 N N . PHE A 1 569 ? -2.777 -8.149 -22.113 1.00 98.38 569 PHE A N 1
ATOM 4383 C CA . PHE A 1 569 ? -1.974 -8.846 -21.110 1.00 98.38 569 PHE A CA 1
ATOM 4384 C C . PHE A 1 569 ? -2.854 -9.561 -20.081 1.00 98.38 569 PHE A C 1
ATOM 4386 O O . PHE A 1 569 ? -2.689 -10.758 -19.877 1.00 98.38 569 PHE A O 1
ATOM 4393 N N . LEU A 1 570 ? -3.827 -8.870 -19.477 1.00 97.62 570 LEU A N 1
ATOM 4394 C CA . LEU A 1 570 ? -4.687 -9.476 -18.455 1.00 97.62 570 LEU A CA 1
ATOM 4395 C C . LEU A 1 570 ? -5.531 -10.626 -19.018 1.00 97.62 570 LEU A C 1
ATOM 4397 O O . LEU A 1 570 ? -5.610 -11.681 -18.395 1.00 97.62 570 LEU A O 1
ATOM 4401 N N . ARG A 1 571 ? -6.065 -10.476 -20.238 1.00 96.94 571 ARG A N 1
ATOM 4402 C CA . ARG A 1 571 ? -6.823 -11.535 -20.932 1.00 96.94 571 ARG A CA 1
ATOM 4403 C C . ARG A 1 571 ? -6.030 -12.821 -21.159 1.00 96.94 571 ARG A C 1
ATOM 4405 O O . ARG A 1 571 ? -6.626 -13.888 -21.244 1.00 96.94 571 ARG A O 1
ATOM 4412 N N . LYS A 1 572 ? -4.701 -12.744 -21.277 1.00 97.44 572 LYS A N 1
ATOM 4413 C CA . LYS A 1 572 ? -3.831 -13.917 -21.476 1.00 97.44 572 LYS A CA 1
ATOM 4414 C C . LYS A 1 572 ? -3.877 -14.886 -20.290 1.00 97.44 572 LYS A C 1
ATOM 4416 O O . LYS A 1 572 ? -3.663 -16.079 -20.483 1.00 97.44 572 LYS A O 1
ATOM 4421 N N . PHE A 1 573 ? -4.141 -14.368 -19.091 1.00 96.75 573 PHE A N 1
ATOM 4422 C CA . PHE A 1 573 ? -4.140 -15.137 -17.847 1.00 96.75 573 PHE A CA 1
ATOM 4423 C C . PHE A 1 573 ? -5.543 -15.524 -17.373 1.00 96.75 573 PHE A C 1
ATOM 4425 O O . PHE A 1 573 ? -5.676 -16.167 -16.335 1.00 96.75 573 PHE A O 1
ATOM 4432 N N . ASP A 1 574 ? -6.590 -15.168 -18.120 1.00 9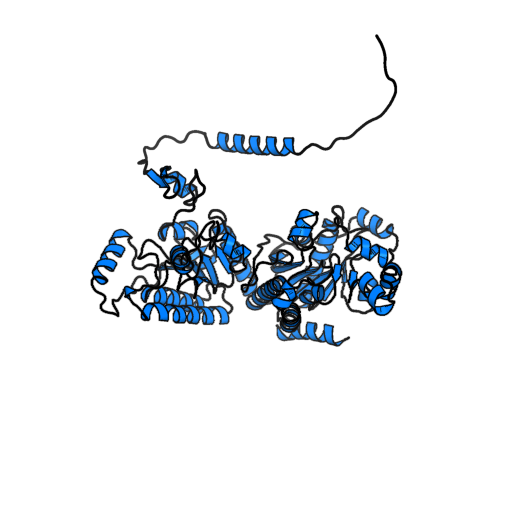4.31 574 ASP A N 1
ATOM 4433 C CA . ASP A 1 574 ? -7.943 -15.620 -17.811 1.00 94.31 574 ASP A CA 1
ATOM 4434 C C . ASP A 1 574 ? -8.029 -17.151 -17.880 1.00 94.31 574 ASP A C 1
ATOM 4436 O O . ASP A 1 574 ? -7.482 -17.795 -18.779 1.00 94.31 574 ASP A O 1
ATOM 4440 N N . GLY A 1 575 ? -8.717 -17.745 -16.906 1.00 91.62 575 GLY A N 1
ATOM 4441 C CA . GLY A 1 575 ? -8.854 -19.193 -16.764 1.00 91.62 575 GLY A CA 1
ATOM 4442 C C . GLY A 1 575 ? -7.588 -19.938 -16.323 1.00 91.62 575 GLY A C 1
ATOM 4443 O O . GLY A 1 575 ? -7.654 -21.156 -16.146 1.00 91.62 575 GLY A O 1
ATOM 4444 N N . MET A 1 576 ? -6.451 -19.259 -16.130 1.00 95.44 576 MET A N 1
ATOM 4445 C CA . MET A 1 576 ? -5.272 -19.863 -15.507 1.00 95.44 576 MET A CA 1
ATOM 4446 C C . MET A 1 576 ? -5.424 -19.877 -13.988 1.00 95.44 576 MET A C 1
ATOM 4448 O O . MET A 1 576 ? -5.826 -18.887 -13.381 1.00 95.44 576 MET A O 1
ATOM 4452 N N . ASP A 1 577 ? -5.051 -20.990 -13.357 1.00 95.38 577 ASP A N 1
ATOM 4453 C CA . ASP A 1 577 ? -4.900 -21.006 -11.907 1.00 95.38 577 ASP A CA 1
ATOM 4454 C C . ASP A 1 577 ? -3.604 -20.297 -11.473 1.00 95.38 577 ASP A C 1
ATOM 4456 O O . ASP A 1 577 ? -2.691 -20.034 -12.263 1.00 95.38 577 ASP A O 1
ATOM 4460 N N . GLY A 1 578 ? -3.512 -19.988 -10.180 1.00 96.12 578 GLY A N 1
ATOM 4461 C CA . GLY A 1 578 ? -2.359 -19.279 -9.631 1.00 96.12 578 GLY A CA 1
ATOM 4462 C C . GLY A 1 578 ? -1.025 -20.009 -9.818 1.00 96.12 578 GLY A C 1
ATOM 4463 O 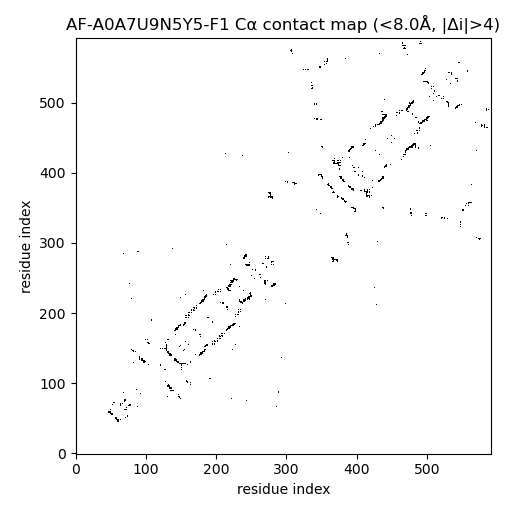O . GLY A 1 578 ? 0.015 -19.363 -9.952 1.00 96.12 578 GLY A O 1
ATOM 4464 N N . ALA A 1 579 ? -1.037 -21.346 -9.865 1.00 97.69 579 ALA A N 1
ATOM 4465 C CA . ALA A 1 579 ? 0.170 -22.139 -10.069 1.00 97.69 579 ALA A CA 1
ATOM 4466 C C . ALA A 1 579 ? 0.663 -22.035 -11.518 1.00 97.69 579 ALA A C 1
ATOM 4468 O O . ALA A 1 579 ? 1.862 -21.883 -11.741 1.00 97.69 579 ALA A O 1
ATOM 4469 N N . ALA A 1 580 ? -0.248 -22.047 -12.494 1.00 98.12 580 ALA A N 1
ATOM 4470 C CA . ALA A 1 580 ? 0.066 -21.837 -13.901 1.00 98.12 580 ALA A CA 1
ATOM 4471 C C . ALA A 1 580 ? 0.635 -20.431 -14.156 1.00 98.12 580 ALA A C 1
ATOM 4473 O O . ALA A 1 580 ? 1.604 -20.291 -14.899 1.00 98.12 580 ALA A O 1
ATOM 4474 N N . ILE A 1 581 ? 0.106 -19.401 -13.487 1.00 98.25 581 ILE A N 1
ATOM 4475 C CA . ILE A 1 581 ? 0.607 -18.018 -13.600 1.00 98.25 581 ILE A CA 1
ATOM 4476 C C . ILE A 1 581 ? 2.025 -17.884 -13.032 1.00 98.25 581 ILE A C 1
ATOM 4478 O O . ILE A 1 581 ? 2.883 -17.231 -13.636 1.00 98.25 581 ILE A O 1
ATOM 4482 N N . ALA A 1 582 ? 2.292 -18.507 -11.882 1.00 98.31 582 ALA A N 1
ATOM 4483 C CA . ALA A 1 582 ? 3.636 -18.558 -11.311 1.00 98.31 582 ALA A CA 1
ATOM 4484 C C . ALA A 1 582 ? 4.595 -19.363 -12.208 1.00 98.31 582 ALA A C 1
ATOM 4486 O O . ALA A 1 582 ? 5.742 -18.961 -12.413 1.00 98.31 582 ALA A O 1
ATOM 4487 N N . GLN A 1 583 ? 4.118 -20.464 -12.795 1.00 98.31 583 GLN A N 1
ATOM 4488 C CA . GLN A 1 583 ? 4.900 -21.304 -13.700 1.00 98.31 583 GLN A CA 1
ATOM 4489 C C . GLN A 1 583 ? 5.277 -20.574 -14.998 1.00 98.31 583 GLN A C 1
ATOM 4491 O O . GLN A 1 583 ? 6.440 -20.631 -15.389 1.00 98.31 583 GLN A O 1
ATOM 4496 N N . ASP A 1 584 ? 4.353 -19.838 -15.625 1.00 98.19 584 ASP A N 1
ATOM 4497 C CA . ASP A 1 584 ? 4.624 -19.003 -16.811 1.00 98.19 584 ASP A CA 1
ATOM 4498 C C . ASP A 1 584 ? 5.781 -18.023 -16.547 1.00 98.19 584 ASP A C 1
ATOM 4500 O O . ASP A 1 584 ? 6.753 -17.941 -17.306 1.00 98.19 584 ASP A O 1
ATOM 4504 N N . ARG A 1 585 ? 5.747 -17.355 -15.390 1.00 97.56 585 ARG A N 1
ATOM 4505 C CA . ARG A 1 585 ? 6.824 -16.467 -14.946 1.00 97.56 585 ARG A CA 1
ATOM 4506 C C . ARG A 1 585 ? 8.131 -17.213 -14.707 1.00 97.56 585 ARG A C 1
ATOM 4508 O O . ARG A 1 585 ? 9.191 -16.737 -15.110 1.00 97.56 585 ARG A O 1
ATOM 4515 N N . TYR A 1 586 ? 8.086 -18.366 -14.047 1.00 97.62 586 TYR A N 1
ATOM 4516 C CA . TYR A 1 586 ? 9.275 -19.178 -13.802 1.00 97.62 586 TYR A CA 1
ATOM 4517 C C . TYR A 1 586 ? 9.946 -19.598 -15.120 1.00 97.62 586 TYR A C 1
ATOM 4519 O O . TYR A 1 586 ? 11.154 -19.414 -15.292 1.00 97.62 586 TYR A O 1
ATOM 4527 N N . GLU A 1 587 ? 9.166 -20.093 -16.082 1.00 97.38 587 GLU A N 1
ATOM 4528 C CA . GLU A 1 587 ? 9.643 -20.507 -17.405 1.00 97.38 587 GLU A CA 1
ATOM 4529 C C . GLU A 1 587 ? 10.255 -19.347 -18.185 1.00 97.38 587 GLU A C 1
ATOM 4531 O O . GLU A 1 587 ? 11.322 -19.503 -18.789 1.00 97.38 587 GLU A O 1
ATOM 4536 N N . ARG A 1 588 ? 9.647 -18.157 -18.096 1.00 96.19 588 ARG A N 1
ATOM 4537 C CA . ARG A 1 588 ? 10.202 -16.936 -18.681 1.00 96.19 588 ARG A CA 1
ATOM 4538 C C . ARG A 1 588 ? 11.636 -16.672 -18.225 1.00 96.19 588 ARG A C 1
ATOM 4540 O O . ARG A 1 588 ? 12.450 -16.274 -19.053 1.00 96.19 588 ARG A O 1
ATOM 4547 N N . PHE A 1 589 ? 11.958 -16.864 -16.945 1.00 94.62 589 PHE A N 1
ATOM 4548 C CA . PHE A 1 589 ? 13.315 -16.634 -16.430 1.00 94.62 589 PHE A CA 1
ATOM 4549 C C . PHE A 1 589 ? 14.269 -17.809 -16.674 1.00 94.62 589 PHE A C 1
ATOM 4551 O O . PHE A 1 589 ? 15.472 -17.593 -16.764 1.00 94.62 589 PHE A O 1
ATOM 4558 N N . ARG A 1 590 ? 13.768 -19.040 -16.832 1.00 96.38 590 ARG A N 1
ATOM 4559 C CA . ARG A 1 590 ? 14.598 -20.236 -17.083 1.00 96.38 590 ARG A CA 1
ATOM 4560 C C . ARG A 1 590 ? 15.222 -20.316 -18.476 1.00 96.38 590 ARG A C 1
ATOM 4562 O O . ARG A 1 590 ? 16.078 -21.174 -18.683 1.00 96.38 590 ARG A O 1
ATOM 4569 N N . LYS A 1 591 ? 14.784 -19.482 -19.421 1.00 93.38 591 LYS A N 1
ATOM 4570 C CA . LYS A 1 591 ? 15.283 -19.475 -20.807 1.00 93.38 591 LYS A CA 1
ATOM 4571 C C . LYS A 1 591 ? 16.648 -18.788 -20.988 1.00 93.38 591 LYS A C 1
ATOM 4573 O O . LYS A 1 591 ? 17.207 -18.878 -22.079 1.00 93.38 591 LYS A O 1
ATOM 4578 N N . TYR A 1 592 ? 17.155 -18.117 -19.952 1.00 89.31 592 TYR A N 1
ATOM 4579 C CA . TYR A 1 592 ? 18.505 -17.540 -19.883 1.00 89.31 592 TYR A CA 1
ATOM 4580 C C . TYR A 1 592 ? 19.385 -18.385 -18.963 1.00 89.31 592 TYR A C 1
ATOM 4582 O O . TYR A 1 592 ? 20.610 -18.416 -19.214 1.00 89.31 592 TYR A O 1
#

Secondary structure (DSSP, 8-state):
-----------------HHHHHHHHHHHHHHHHHHT-S----------EEE-TTT--EEEHHHHHHTTTB-TTT--BPPPPHHHHHHHHSPTTT-EEE-TT-----TT--TTHHHHHHHHHHHH--SSSEEEEEEEETTEEEEEEEE-TTTGGG-B-HHHHHHHHHHHHHHHHTT--EEEEEEESSB-GGGTHHHHHHHHHHHHHHHHHHHTT--EEEEEEEEEETTTTTTGGG--SEEEE-TT-BEESS-HHHHHHHH-SPPPTTTTBHHHHHHTTS-SEE--TTTHHHHHHHHHHHHHHHHH-SSS----S--PPP---HHHHHHHHHSPPPPHHHHHHHHT-TTS--HHHHHHHH-EEEEE----SSS---TTEEEEEEEETTEEEEEEEE---SSHHHHHHTGGG---HHHHHHHHHHHHHHHHTT--EEEEEEESSS---HHHHHTTHHHHHHHHHHHHHT-SS-EEEEEEEEEEHHHHHTTT-SSEEEEETT-EEESS-HHHHHHHHSS-GGGHHHHHHHTT-BHHHHHHTTS-SEEEP-TTS-STTTHHHHHHHHHHHHHHHHHHTTT--HHHHHHHHHHHHHT-

Nearest PDB structures (foldseek):
  2f9i-assembly1_D  TM=9.854E-01  e=9.172E-31  Staphylococcus aureus
  5kdr-assembly1_A-2  TM=9.657E-01  e=2.556E-31  Staphylococcus aureus subsp. aureus USA300
  2f9i-assembly1_C  TM=9.669E-01  e=4.709E-31  Staphylococcus aureus
  2f9i-assembly1_A  TM=9.674E-01  e=1.025E-30  Staphylococcus aureus
  8uz2-assembly1_E  TM=9.116E-01  e=3.586E-29  Escherichia coli

Mean predicted aligned error: 7.64 Å